Protein AF-0000000066161289 (afdb_homodimer)

Foldseek 3Di:
DDDQAPVRDDQLDWADWDWDWPPDPDALFWIFIDGHQWTKIKGKHKDQAAPPVCPPVFFAAEFEFEDEAQPQEVHGDDGDDPDDDPVRVVLRVVLRLQLVVFFQRNQVTRMYMYMYIYTNHAFDPSSQSSNLNNQLRVLSSQVSCCVVVVGVAAGGAWHKGKWKWFDAPRAIGTHHTNVRVVRGQKIKMFMAIQVRHTSDIDMDGPHDDHDPVSVVRNSVSGSSVRNVSRVNSCVSRPCNCRNHPPD/DDDQAPVRDDQLDWADWDWDWPPDPDALFWIFIDGHQWTKIKGKHKDQAAPPVCPPVFFAAEFEFEDEAQPQEVHGDDGDDPDDDPVRVVLRVVLRQQLVVFFQRNQVTRMYMYMYIYTNHAFDPSSQSSNLNNQLRVLSSQVSCCVVVVGVAAGGAWHKGKWKWFDAPRAIGTHHTNVRVVRGQKIKMFMAIQVRHTSDIDMDGPHDDHDPVSVVRNSVSGSSVRNVSRVNSCVSRPCNCRNHPPD

Sequence (494 aa):
MVWQRPDGRKPYELRPINFHTKFTRFAPGSVLTICGETKVLCTVSVAESVPKFLTGSGKGWLTAEYRMLPSATQQRHERELLKLSGRTQEIQRLIGRSLRAALDFEALGERTLTVDADVLQADAGTRTAAITGGFVALAEAISQLLQRGVLERSPLCGQIAAVSVGLLEQEAYLDLNYIEDVAATVDFNVVMNKNLGIIEVQGTAEEGSFSRTQLNQLLDCAETGIQQLLIAQQQAITDWDRLFVGKMVWQRPDGRKPYELRPINFHTKFTRFAPGSVLTICGETKVLCTVSVAESVPKFLTGSGKGWLTAEYRMLPSATQQRHERELLKLSGRTQEIQRLIGRSLRAALDFEALGERTLTVDADVLQADAGTRTAAITGGFVALAEAISQLLQRGVLERSPLCGQIAAVSVGLLEQEAYLDLNYIEDVAATVDFNVVMNKNLGIIEVQGTAEEGSFSRTQLNQLLDCAETGIQQLLIAQQQAITDWDRLFVGK

Structure (mmCIF, N/CA/C/O backbone):
data_AF-0000000066161289-model_v1
#
loop_
_entity.id
_entity.type
_entity.pdbx_description
1 polymer 'Ribonuclease PH'
#
loop_
_atom_site.group_PDB
_atom_site.id
_atom_site.type_symbol
_atom_site.label_atom_id
_atom_site.label_alt_id
_atom_site.label_comp_id
_atom_site.label_asym_id
_atom_site.label_entity_id
_atom_site.label_seq_id
_atom_site.pdbx_PDB_ins_code
_atom_site.Cartn_x
_atom_site.Cartn_y
_atom_site.Cartn_z
_atom_site.occupancy
_atom_site.B_iso_or_equiv
_atom_site.auth_seq_id
_atom_site.auth_comp_id
_atom_site.auth_asym_id
_atom_site.auth_atom_id
_atom_site.pdbx_PDB_model_num
ATOM 1 N N . MET A 1 1 ? 27.922 -9.984 9.258 1 66.75 1 MET A N 1
ATOM 2 C CA . MET A 1 1 ? 28.547 -8.664 9.367 1 66.75 1 MET A CA 1
ATOM 3 C C . MET A 1 1 ? 27.484 -7.57 9.461 1 66.75 1 MET A C 1
ATOM 5 O O . MET A 1 1 ? 26.375 -7.734 8.953 1 66.75 1 MET A O 1
ATOM 9 N N . VAL A 1 2 ? 27.641 -6.551 10.359 1 83.31 2 VAL A N 1
ATOM 10 C CA . VAL A 1 2 ? 26.703 -5.461 10.625 1 83.31 2 VAL A CA 1
ATOM 11 C C . VAL A 1 2 ? 26.797 -4.418 9.516 1 83.31 2 VAL A C 1
ATOM 13 O O . VAL A 1 2 ? 27.891 -4.121 9.023 1 83.31 2 VAL A O 1
ATOM 16 N N . TRP A 1 3 ? 25.656 -4.02 8.883 1 91.81 3 TRP A N 1
ATOM 17 C CA . TRP A 1 3 ? 25.625 -2.996 7.844 1 91.81 3 TRP A CA 1
ATOM 18 C C . TRP A 1 3 ? 26.188 -1.677 8.367 1 91.81 3 TRP A C 1
ATOM 20 O O . TRP A 1 3 ? 25.734 -1.172 9.398 1 91.81 3 TRP A O 1
ATOM 30 N N . GLN A 1 4 ? 27.203 -1.224 7.707 1 94.06 4 GLN A N 1
ATOM 31 C CA . GLN A 1 4 ? 27.719 0.097 8.031 1 94.06 4 GLN A CA 1
ATOM 32 C C . GLN A 1 4 ? 27.078 1.178 7.18 1 94.06 4 GLN A C 1
ATOM 34 O O . GLN A 1 4 ? 27.266 1.211 5.961 1 94.06 4 GLN A O 1
ATOM 39 N N . ARG A 1 5 ? 26.391 2.053 7.816 1 96.88 5 ARG A N 1
ATOM 40 C CA . ARG A 1 5 ? 25.688 3.105 7.082 1 96.88 5 ARG A CA 1
ATOM 41 C C . ARG A 1 5 ? 26.688 4.098 6.48 1 96.88 5 ARG A C 1
ATOM 43 O O . ARG A 1 5 ? 27.578 4.582 7.172 1 96.88 5 ARG A O 1
ATOM 50 N N . PRO A 1 6 ? 26.453 4.473 5.27 1 95.75 6 PRO A N 1
ATOM 51 C CA . PRO A 1 6 ? 27.391 5.367 4.602 1 95.75 6 PRO A CA 1
ATOM 52 C C . PRO A 1 6 ? 27.484 6.734 5.273 1 95.75 6 PRO A C 1
ATOM 54 O O . PRO A 1 6 ? 28.516 7.406 5.176 1 95.75 6 PRO A O 1
ATOM 57 N N . ASP A 1 7 ? 26.469 7.168 5.996 1 96.25 7 ASP A N 1
ATOM 58 C CA . ASP A 1 7 ? 26.469 8.492 6.602 1 96.25 7 ASP A CA 1
ATOM 59 C C . ASP A 1 7 ? 26.812 8.422 8.086 1 96.25 7 ASP A C 1
ATOM 61 O O . ASP A 1 7 ? 26.703 9.414 8.812 1 96.25 7 ASP A O 1
ATOM 65 N N . GLY A 1 8 ? 27.141 7.238 8.633 1 96.25 8 GLY A N 1
ATOM 66 C CA . GLY A 1 8 ? 27.672 7.074 9.977 1 96.25 8 GLY A CA 1
ATOM 67 C C . GLY A 1 8 ? 26.594 6.988 11.039 1 96.25 8 GLY A C 1
ATOM 68 O O . GLY A 1 8 ? 26.891 6.805 12.227 1 96.25 8 GLY A O 1
ATOM 69 N N . ARG A 1 9 ? 25.344 6.984 10.688 1 97.56 9 ARG A N 1
ATOM 70 C CA . ARG A 1 9 ? 24.25 6.883 11.656 1 97.56 9 ARG A CA 1
ATOM 71 C C . ARG A 1 9 ? 24.203 5.496 12.289 1 97.56 9 ARG A C 1
ATOM 73 O O . ARG A 1 9 ? 24.625 4.512 11.672 1 97.56 9 ARG A O 1
ATOM 80 N N . LYS A 1 10 ? 23.734 5.5 13.516 1 97.12 10 LYS A N 1
ATOM 81 C CA . LYS A 1 10 ? 23.344 4.223 14.117 1 97.12 10 LYS A CA 1
ATOM 82 C C . LYS A 1 10 ? 22.047 3.699 13.508 1 97.12 10 LYS A C 1
ATOM 84 O O . LYS A 1 10 ? 21.297 4.449 12.875 1 97.12 10 LYS A O 1
ATOM 89 N N . PRO A 1 11 ? 21.703 2.404 13.734 1 96.94 11 PRO A N 1
ATOM 90 C CA . PRO A 1 11 ? 20.531 1.798 13.102 1 96.94 11 PRO A CA 1
ATOM 91 C C . PRO A 1 11 ? 19.234 2.508 13.477 1 96.94 11 PRO A C 1
ATOM 93 O O . PRO A 1 11 ? 18.297 2.551 12.672 1 96.94 11 PRO A O 1
ATOM 96 N N . TYR A 1 12 ? 19.172 3.201 14.633 1 96.75 12 TYR A N 1
ATOM 97 C CA . TYR A 1 12 ? 17.922 3.729 15.141 1 96.75 12 TYR A CA 1
ATOM 98 C C . TYR A 1 12 ? 17.875 5.246 15.008 1 96.75 12 TYR A C 1
ATOM 100 O O . TYR A 1 12 ? 16.969 5.895 15.555 1 96.75 12 TYR A O 1
ATOM 108 N N . GLU A 1 13 ? 18.812 5.793 14.227 1 97.94 13 GLU A N 1
ATOM 109 C CA . GLU A 1 13 ? 18.906 7.246 14.133 1 97.94 13 GLU A CA 1
ATOM 110 C C . GLU A 1 13 ? 18.266 7.758 12.852 1 97.94 13 GLU A C 1
ATOM 112 O O . GLU A 1 13 ? 18.438 7.164 11.781 1 97.94 13 GLU A O 1
ATOM 117 N N . LEU A 1 14 ? 17.484 8.805 13.008 1 98.62 14 LEU A N 1
ATOM 118 C CA . LEU A 1 14 ? 16.938 9.531 11.867 1 98.62 14 LEU A CA 1
ATOM 119 C C . LEU A 1 14 ? 18.031 10.312 11.148 1 98.62 14 LEU A C 1
ATOM 121 O O . LEU A 1 14 ? 19.016 10.727 11.766 1 98.62 14 LEU A O 1
ATOM 125 N N . ARG A 1 15 ? 17.906 10.5 9.859 1 98.62 15 ARG A N 1
ATOM 126 C CA . ARG A 1 15 ? 18.641 11.57 9.203 1 98.62 15 ARG A CA 1
ATOM 127 C C . ARG A 1 15 ? 18.219 12.938 9.742 1 98.62 15 ARG A C 1
ATOM 129 O O . ARG A 1 15 ? 17.125 13.078 10.289 1 98.62 15 ARG A O 1
ATOM 136 N N . PRO A 1 16 ? 19.062 13.906 9.625 1 98.12 16 PRO A N 1
ATOM 137 C CA . PRO A 1 16 ? 18.641 15.234 10.07 1 98.12 16 PRO A CA 1
ATOM 138 C C . PRO A 1 16 ? 17.359 15.711 9.375 1 98.12 16 PRO A C 1
ATOM 140 O O . PRO A 1 16 ? 17.219 15.562 8.164 1 98.12 16 PRO A O 1
ATOM 143 N N . ILE A 1 17 ? 16.469 16.266 10.156 1 98.38 17 ILE A N 1
ATOM 144 C CA . ILE A 1 17 ? 15.195 16.734 9.625 1 98.38 17 ILE A CA 1
ATOM 145 C C . ILE A 1 17 ? 15.062 18.234 9.836 1 98.38 17 ILE A C 1
ATOM 147 O O . ILE A 1 17 ? 15.445 18.766 10.891 1 98.38 17 ILE A O 1
ATOM 151 N N . ASN A 1 18 ? 14.633 18.906 8.828 1 98.25 18 ASN A N 1
ATOM 152 C CA . ASN A 1 18 ? 14.375 20.344 8.883 1 98.25 18 ASN A CA 1
ATOM 153 C C . ASN A 1 18 ? 13.133 20.719 8.086 1 98.25 18 ASN A C 1
ATOM 155 O O . ASN A 1 18 ? 12.906 20.188 6.992 1 98.25 18 ASN A O 1
ATOM 159 N N . PHE A 1 19 ? 12.344 21.594 8.625 1 98.75 19 PHE A N 1
ATOM 160 C CA . PHE A 1 19 ? 11.188 22.156 7.945 1 98.75 19 PHE A CA 1
ATOM 161 C C . PHE A 1 19 ? 11.375 23.656 7.711 1 98.75 19 PHE A C 1
ATOM 163 O O . PHE A 1 19 ? 11.398 24.438 8.656 1 98.75 19 PHE A O 1
ATOM 170 N N . HIS A 1 20 ? 11.516 24.062 6.465 1 98.44 20 HIS A N 1
ATOM 171 C CA . HIS A 1 20 ? 11.523 25.484 6.125 1 98.44 20 HIS A CA 1
ATOM 172 C C . HIS A 1 20 ? 10.125 25.969 5.785 1 98.44 20 HIS A C 1
ATOM 174 O O . HIS A 1 20 ? 9.656 25.812 4.656 1 98.44 20 HIS A O 1
ATOM 180 N N . THR A 1 21 ? 9.555 26.625 6.734 1 97.56 21 THR A N 1
ATOM 181 C CA . THR A 1 21 ? 8.172 27.078 6.578 1 97.56 21 THR A CA 1
ATOM 182 C C . THR A 1 21 ? 8.109 28.359 5.75 1 97.56 21 THR A C 1
ATOM 184 O O . THR A 1 21 ? 9.133 29.016 5.551 1 97.56 21 THR A O 1
ATOM 187 N N . LYS A 1 22 ? 6.98 28.641 5.285 1 97.12 22 LYS A N 1
ATOM 188 C CA . LYS A 1 22 ? 6.773 29.812 4.441 1 97.12 22 LYS A CA 1
ATOM 189 C C . LYS A 1 22 ? 7.805 29.875 3.318 1 97.12 22 LYS A C 1
ATOM 191 O O . LYS A 1 22 ? 8.414 30.922 3.086 1 97.12 22 LYS A O 1
ATOM 196 N N . PHE A 1 23 ? 8.008 28.75 2.74 1 97.56 23 PHE A N 1
ATOM 197 C CA . PHE A 1 23 ? 9.062 28.641 1.74 1 97.56 23 PHE A CA 1
ATOM 198 C C . PHE A 1 23 ? 8.695 29.406 0.478 1 97.56 23 PHE A C 1
ATOM 200 O O . PHE A 1 23 ? 9.547 30.078 -0.112 1 97.56 23 PHE A O 1
ATOM 207 N N . THR A 1 24 ? 7.492 29.25 -0.047 1 95.62 24 THR A N 1
ATOM 208 C CA . THR A 1 24 ? 6.957 30.078 -1.123 1 95.62 24 THR A CA 1
ATOM 209 C C . THR A 1 24 ? 5.785 30.922 -0.628 1 95.62 24 THR A C 1
ATOM 211 O O . THR A 1 24 ? 5.293 30.719 0.482 1 95.62 24 THR A O 1
ATOM 214 N N . ARG A 1 25 ? 5.207 31.828 -1.454 1 93.56 25 ARG A N 1
ATOM 215 C CA . ARG A 1 25 ? 4.41 32.906 -0.857 1 93.56 25 ARG A CA 1
ATOM 216 C C . ARG A 1 25 ? 2.936 32.75 -1.216 1 93.56 25 ARG A C 1
ATOM 218 O O . ARG A 1 25 ? 2.074 33.375 -0.617 1 93.56 25 ARG A O 1
ATOM 225 N N . PHE A 1 26 ? 2.65 31.891 -2.23 1 92.5 26 PHE A N 1
ATOM 226 C CA . PHE A 1 26 ? 1.3 32.031 -2.766 1 92.5 26 PHE A CA 1
ATOM 227 C C . PHE A 1 26 ? 0.357 31.031 -2.086 1 92.5 26 PHE A C 1
ATOM 229 O O . PHE A 1 26 ? -0.817 31.344 -1.868 1 92.5 26 PHE A O 1
ATOM 236 N N . ALA A 1 27 ? 0.808 29.891 -1.741 1 94.62 27 ALA A N 1
ATOM 237 C CA . ALA A 1 27 ? -0.043 28.906 -1.073 1 94.62 27 ALA A CA 1
ATOM 238 C C . ALA A 1 27 ? -0.155 29.203 0.42 1 94.62 27 ALA A C 1
ATOM 240 O O . ALA A 1 27 ? 0.828 29.594 1.057 1 94.62 27 ALA A O 1
ATOM 241 N N . PRO A 1 28 ? -1.335 28.984 0.976 1 96.12 28 PRO A N 1
ATOM 242 C CA . PRO A 1 28 ? -1.466 29.203 2.42 1 96.12 28 PRO A CA 1
ATOM 243 C C . PRO A 1 28 ? -0.511 28.328 3.232 1 96.12 28 PRO A C 1
ATOM 245 O O . PRO A 1 28 ? -0.137 28.688 4.352 1 96.12 28 PRO A O 1
ATOM 248 N N . GLY A 1 29 ? -0.144 27.188 2.795 1 97.69 29 GLY A N 1
ATOM 249 C CA . GLY A 1 29 ? 0.906 26.359 3.367 1 97.69 29 GLY A CA 1
ATOM 250 C C . GLY A 1 29 ? 2.02 26.047 2.387 1 97.69 29 GLY A C 1
ATOM 251 O O . GLY A 1 29 ? 1.76 25.688 1.237 1 97.69 29 GLY A O 1
ATOM 252 N N . SER A 1 30 ? 3.188 26.266 2.789 1 98.31 30 SER A N 1
ATOM 253 C CA . SER A 1 30 ? 4.359 26.016 1.96 1 98.31 30 SER A CA 1
ATOM 254 C C . SER A 1 30 ? 5.578 25.688 2.814 1 98.31 30 SER A C 1
ATOM 256 O O . SER A 1 30 ? 6.109 26.547 3.508 1 98.31 30 SER A O 1
ATOM 258 N N . VAL A 1 31 ? 5.992 24.453 2.711 1 98.75 31 VAL A N 1
ATOM 259 C CA . VAL A 1 31 ? 7.07 23.969 3.568 1 98.75 31 VAL A CA 1
ATOM 260 C C . VAL A 1 31 ? 8.07 23.156 2.744 1 98.75 31 VAL A C 1
ATOM 262 O O . VAL A 1 31 ? 7.695 22.172 2.098 1 98.75 31 VAL A O 1
ATOM 265 N N . LEU A 1 32 ? 9.297 23.578 2.75 1 98.88 32 LEU A N 1
ATOM 266 C CA . LEU A 1 32 ? 10.359 22.703 2.25 1 98.88 32 LEU A CA 1
ATOM 267 C C . LEU A 1 32 ? 10.805 21.719 3.324 1 98.88 32 LEU A C 1
ATOM 269 O O . LEU A 1 32 ? 11.367 22.125 4.344 1 98.88 32 LEU A O 1
ATOM 273 N N . THR A 1 33 ? 10.5 20.484 3.123 1 98.81 33 THR A N 1
ATOM 274 C CA . THR A 1 33 ? 10.844 19.406 4.043 1 98.81 33 THR A CA 1
ATOM 275 C C . THR A 1 33 ? 12.164 18.766 3.652 1 98.81 33 THR A C 1
ATOM 277 O O . THR A 1 33 ? 12.328 18.297 2.523 1 98.81 33 THR A O 1
ATOM 280 N N . ILE A 1 34 ? 13.055 18.734 4.633 1 98.75 34 ILE A N 1
ATOM 281 C CA . ILE A 1 34 ? 14.367 18.156 4.379 1 98.75 34 ILE A CA 1
ATOM 282 C C . ILE A 1 34 ? 14.617 17 5.352 1 98.75 34 ILE A C 1
ATOM 284 O O . ILE A 1 34 ? 14.508 17.172 6.566 1 98.75 34 ILE A O 1
ATOM 288 N N . CYS A 1 35 ? 14.867 15.836 4.887 1 98.44 35 CYS A N 1
ATOM 289 C CA . CYS A 1 35 ? 15.32 14.648 5.609 1 98.44 35 CYS A CA 1
ATOM 290 C C . CYS A 1 35 ? 16.609 14.109 5.012 1 98.44 35 CYS A C 1
ATOM 292 O O . CYS A 1 35 ? 16.594 13.328 4.062 1 98.44 35 CYS A O 1
ATOM 294 N N . GLY A 1 36 ? 17.766 14.414 5.703 1 98.06 36 GLY A N 1
ATOM 295 C CA . GLY A 1 36 ? 19.031 14.133 5.047 1 98.06 36 GLY A CA 1
ATOM 296 C C . GLY A 1 36 ? 19.172 14.812 3.697 1 98.06 36 GLY A C 1
ATOM 297 O O . GLY A 1 36 ? 19.062 16.031 3.596 1 98.06 36 GLY A O 1
ATOM 298 N N . GLU A 1 37 ? 19.281 14.023 2.623 1 98 37 GLU A N 1
ATOM 299 C CA . GLU A 1 37 ? 19.438 14.562 1.278 1 98 37 GLU A CA 1
ATOM 300 C C . GLU A 1 37 ? 18.125 14.492 0.498 1 98 37 GLU A C 1
ATOM 302 O O . GLU A 1 37 ? 18.094 14.789 -0.697 1 98 37 GLU A O 1
ATOM 307 N N . THR A 1 38 ? 17.109 14.102 1.2 1 98.69 38 THR A N 1
ATOM 308 C CA . THR A 1 38 ? 15.781 14.148 0.597 1 98.69 38 THR A CA 1
ATOM 309 C C . THR A 1 38 ? 15.133 15.508 0.821 1 98.69 38 THR A C 1
ATOM 311 O O . THR A 1 38 ? 15.078 16 1.951 1 98.69 38 THR A O 1
ATOM 314 N N . LYS A 1 39 ? 14.695 16.141 -0.282 1 98.81 39 LYS A N 1
ATOM 315 C CA . LYS A 1 39 ? 14.039 17.438 -0.223 1 98.81 39 LYS A CA 1
ATOM 316 C C . LYS A 1 39 ? 12.695 17.406 -0.942 1 98.81 39 LYS A C 1
ATOM 318 O O . LYS A 1 39 ? 12.633 17.141 -2.143 1 98.81 39 LYS A O 1
ATOM 323 N N . VAL A 1 40 ? 11.648 17.656 -0.194 1 98.88 40 VAL A N 1
ATOM 324 C CA . VAL A 1 40 ? 10.297 17.672 -0.746 1 98.88 40 VAL A CA 1
ATOM 325 C C . VAL A 1 40 ? 9.625 19 -0.435 1 98.88 40 VAL A C 1
ATOM 327 O O . VAL A 1 40 ? 9.539 19.406 0.727 1 98.88 40 VAL A O 1
ATOM 330 N N . LEU A 1 41 ? 9.156 19.719 -1.495 1 98.88 41 LEU A N 1
ATOM 331 C CA . LEU A 1 41 ? 8.328 20.891 -1.282 1 98.88 41 LEU A CA 1
ATOM 332 C C . LEU A 1 41 ? 6.859 20.5 -1.104 1 98.88 41 LEU A C 1
ATOM 334 O O . LEU A 1 41 ? 6.25 19.938 -2.01 1 98.88 41 LEU A O 1
ATOM 338 N N . CYS A 1 42 ? 6.34 20.734 0.038 1 98.88 42 CYS A N 1
ATOM 339 C CA . CYS A 1 42 ? 4.941 20.469 0.362 1 98.88 42 CYS A CA 1
ATOM 340 C C . CYS A 1 42 ? 4.141 21.766 0.403 1 98.88 42 CYS A C 1
ATOM 342 O O . CYS A 1 42 ? 4.414 22.656 1.224 1 98.88 42 CYS A O 1
ATOM 344 N N . THR A 1 43 ? 3.195 21.891 -0.471 1 98.75 43 THR A N 1
ATOM 345 C CA . THR A 1 43 ? 2.316 23.062 -0.444 1 98.75 43 THR A CA 1
ATOM 346 C C . THR A 1 43 ? 0.863 22.625 -0.26 1 98.75 43 THR A C 1
ATOM 348 O O . THR A 1 43 ? 0.483 21.516 -0.634 1 98.75 43 THR A O 1
ATOM 351 N N . VAL A 1 44 ? 0.108 23.422 0.381 1 98.75 44 VAL A N 1
ATOM 352 C CA . VAL A 1 44 ? -1.314 23.172 0.591 1 98.75 44 VAL A CA 1
ATOM 353 C C . VAL A 1 44 ? -2.129 24.344 0.049 1 98.75 44 VAL A C 1
ATOM 355 O O . VAL A 1 44 ? -1.915 25.484 0.442 1 98.75 44 VAL A O 1
ATOM 358 N N . SER A 1 45 ? -2.988 24.094 -0.865 1 98.38 45 SER A N 1
ATOM 359 C CA . SER A 1 45 ? -3.932 25.062 -1.396 1 98.38 45 SER A CA 1
ATOM 360 C C . SER A 1 45 ? -5.355 24.766 -0.947 1 98.38 45 SER A C 1
ATOM 362 O O . SER A 1 45 ? -5.641 23.656 -0.477 1 98.38 45 SER A O 1
ATOM 364 N N . VAL A 1 46 ? -6.219 25.75 -1.036 1 97.81 46 VAL A N 1
ATOM 365 C CA . VAL A 1 46 ? -7.598 25.594 -0.597 1 97.81 46 VAL A CA 1
ATOM 366 C C . VAL A 1 46 ? -8.547 26.031 -1.708 1 97.81 46 VAL A C 1
ATOM 368 O O . VAL A 1 46 ? -8.297 27.016 -2.4 1 97.81 46 VAL A O 1
ATOM 371 N N . ALA A 1 47 ? -9.531 25.203 -1.969 1 97.31 47 ALA A N 1
ATOM 372 C CA . ALA A 1 47 ? -10.625 25.531 -2.879 1 97.31 47 ALA A CA 1
ATOM 373 C C . ALA A 1 47 ? -11.961 25.516 -2.15 1 97.31 47 ALA A C 1
ATOM 375 O O . ALA A 1 47 ? -12.203 24.672 -1.29 1 97.31 47 ALA A O 1
ATOM 376 N N . GLU A 1 48 ? -12.828 26.453 -2.539 1 94.81 48 GLU A N 1
ATOM 377 C CA . GLU A 1 48 ? -14.164 26.484 -1.966 1 94.81 48 GLU A CA 1
ATOM 378 C C . GLU A 1 48 ? -15.125 25.594 -2.74 1 94.81 48 GLU A C 1
ATOM 380 O O . GLU A 1 48 ? -16.172 26.047 -3.207 1 94.81 48 GLU A O 1
ATOM 385 N N . SER A 1 49 ? -14.812 24.438 -2.893 1 96.75 49 SER A N 1
ATOM 386 C CA . SER A 1 49 ? -15.594 23.391 -3.539 1 96.75 49 SER A CA 1
ATOM 387 C C . SER A 1 49 ? -15.195 22.016 -3.031 1 96.75 49 SER A C 1
ATOM 389 O O . SER A 1 49 ? -14.109 21.844 -2.461 1 96.75 49 SER A O 1
ATOM 391 N N . VAL A 1 50 ? -16.125 21.109 -3.148 1 97.06 50 VAL A N 1
ATOM 392 C CA . VAL A 1 50 ? -15.867 19.734 -2.744 1 97.06 50 VAL A CA 1
ATOM 393 C C . VAL A 1 50 ? -16.234 18.781 -3.885 1 97.06 50 VAL A C 1
ATOM 395 O O . VAL A 1 50 ? -16.938 19.172 -4.82 1 97.06 50 VAL A O 1
ATOM 398 N N . PRO A 1 51 ? -15.68 17.609 -3.852 1 94.25 51 PRO A N 1
ATOM 399 C CA . PRO A 1 51 ? -16.141 16.625 -4.832 1 94.25 51 PRO A CA 1
ATOM 400 C C . PRO A 1 51 ? -17.656 16.469 -4.848 1 94.25 51 PRO A C 1
ATOM 402 O O . PRO A 1 51 ? -18.312 16.688 -3.826 1 94.25 51 PRO A O 1
ATOM 405 N N . LYS A 1 52 ? -18.219 16.078 -5.957 1 93.94 52 LYS A N 1
ATOM 406 C CA . LYS A 1 52 ? -19.656 16.016 -6.191 1 93.94 52 LYS A CA 1
ATOM 407 C C . LYS A 1 52 ? -20.344 15.188 -5.105 1 93.94 52 LYS A C 1
ATOM 409 O O . LYS A 1 52 ? -21.422 15.562 -4.633 1 93.94 52 LYS A O 1
ATOM 414 N N . PHE A 1 53 ? -19.719 14.148 -4.656 1 91.44 53 PHE A N 1
ATOM 415 C CA . PHE A 1 53 ? -20.344 13.227 -3.715 1 91.44 53 PHE A CA 1
ATOM 416 C C . PHE A 1 53 ? -20.453 13.867 -2.334 1 91.44 53 PHE A C 1
ATOM 418 O O . PHE A 1 53 ? -21.188 13.367 -1.474 1 91.44 53 PHE A O 1
ATOM 425 N N . LEU A 1 54 ? -19.828 15.031 -2.076 1 96 54 LEU A N 1
ATOM 426 C CA . LEU A 1 54 ? -19.828 15.688 -0.773 1 96 54 LEU A CA 1
ATOM 427 C C . LEU A 1 54 ? -20.625 16.984 -0.824 1 96 54 LEU A C 1
ATOM 429 O O . LEU A 1 54 ? -20.828 17.641 0.205 1 96 54 LEU A O 1
ATOM 433 N N . THR A 1 55 ? -21.047 17.344 -2.043 1 96.31 55 THR A N 1
ATOM 434 C CA . THR A 1 55 ? -21.766 18.609 -2.188 1 96.31 55 THR A CA 1
ATOM 435 C C . THR A 1 55 ? -23.031 18.609 -1.321 1 96.31 55 THR A C 1
ATOM 437 O O . THR A 1 55 ? -23.828 17.688 -1.373 1 96.31 55 THR A O 1
ATOM 440 N N . GLY A 1 56 ? -23.156 19.609 -0.452 1 96.81 56 GLY A N 1
ATOM 441 C CA . GLY A 1 56 ? -24.344 19.75 0.389 1 96.81 56 GLY A CA 1
ATOM 442 C C . GLY A 1 56 ? -24.219 19.031 1.713 1 96.81 56 GLY A C 1
ATOM 443 O O . GLY A 1 56 ? -25.094 19.141 2.578 1 96.81 56 GLY A O 1
ATOM 444 N N . SER A 1 57 ? -23.156 18.328 1.954 1 96.75 57 SER A N 1
ATOM 445 C CA . SER A 1 57 ? -23 17.516 3.162 1 96.75 57 SER A CA 1
ATOM 446 C C . SER A 1 57 ? -22.5 18.359 4.328 1 96.75 57 SER A C 1
ATOM 448 O O . SER A 1 57 ? -22.594 17.953 5.484 1 96.75 57 SER A O 1
ATOM 450 N N . GLY A 1 58 ? -21.859 19.5 3.996 1 97.31 58 GLY A N 1
ATOM 451 C CA . GLY A 1 58 ? -21.234 20.328 5.016 1 97.31 58 GLY A CA 1
ATOM 452 C C . GLY A 1 58 ? -19.844 19.859 5.402 1 97.31 58 GLY A C 1
ATOM 453 O O . GLY A 1 58 ? -19.203 20.453 6.27 1 97.31 58 GLY A O 1
ATOM 454 N N . LYS A 1 59 ? -19.344 18.875 4.73 1 97.81 59 LYS A N 1
ATOM 455 C CA . LYS A 1 59 ? -18.031 18.297 5.047 1 97.81 59 LYS A CA 1
ATOM 456 C C . LYS A 1 59 ? -17 18.641 3.979 1 97.81 59 LYS A C 1
ATOM 458 O O . LYS A 1 59 ? -17.328 18.719 2.793 1 97.81 59 LYS A O 1
ATOM 463 N N . GLY A 1 60 ? -15.781 18.781 4.371 1 98.19 60 GLY A N 1
ATOM 464 C CA . GLY A 1 60 ? -14.688 19.078 3.459 1 98.19 60 GLY A CA 1
ATOM 465 C C . GLY A 1 60 ? -13.984 17.828 2.951 1 98.19 60 GLY A C 1
ATOM 466 O O . GLY A 1 60 ? -14.5 16.719 3.098 1 98.19 60 GLY A O 1
ATOM 467 N N . TRP A 1 61 ? -12.82 18.125 2.312 1 98.31 61 TRP A N 1
ATOM 468 C CA . TRP A 1 61 ? -12.047 17.047 1.725 1 98.31 61 TRP A CA 1
ATOM 469 C C . TRP A 1 61 ? -10.562 17.406 1.658 1 98.31 61 TRP A C 1
ATOM 471 O O . TRP A 1 61 ? -10.203 18.594 1.73 1 98.31 61 TRP A O 1
ATOM 481 N N . LEU A 1 62 ? -9.742 16.406 1.618 1 98.69 62 LEU A N 1
ATOM 482 C CA . LEU A 1 62 ? -8.32 16.594 1.352 1 98.69 62 LEU A CA 1
ATOM 483 C C . LEU A 1 62 ? -7.836 15.609 0.296 1 98.69 62 LEU A C 1
ATOM 485 O O . LEU A 1 62 ? -8.148 14.414 0.358 1 98.69 62 LEU A O 1
ATOM 489 N N . THR A 1 63 ? -7.172 16.062 -0.69 1 98.06 63 THR A N 1
ATOM 490 C CA . THR A 1 63 ? -6.508 15.242 -1.693 1 98.06 63 THR A CA 1
ATOM 491 C C . THR A 1 63 ? -5.035 15.617 -1.81 1 98.06 63 THR A C 1
ATOM 493 O O . THR A 1 63 ? -4.586 16.594 -1.21 1 98.06 63 THR A O 1
ATOM 496 N N . ALA A 1 64 ? -4.266 14.781 -2.465 1 98.38 64 ALA A N 1
ATOM 497 C CA . ALA A 1 64 ? -2.834 15.031 -2.59 1 98.38 64 ALA A CA 1
ATOM 498 C C . ALA A 1 64 ? -2.342 14.711 -3.998 1 98.38 64 ALA A C 1
ATOM 500 O O . ALA A 1 64 ? -2.91 13.859 -4.68 1 98.38 64 ALA A O 1
ATOM 501 N N . GLU A 1 65 ? -1.365 15.43 -4.406 1 97.12 65 GLU A N 1
ATOM 502 C CA . GLU A 1 65 ? -0.588 15.164 -5.617 1 97.12 65 GLU A CA 1
ATOM 503 C C . GLU A 1 65 ? 0.892 14.984 -5.289 1 97.12 65 GLU A C 1
ATOM 505 O O . GLU A 1 65 ? 1.411 15.609 -4.367 1 97.12 65 GLU A O 1
ATOM 510 N N . TYR A 1 66 ? 1.476 14.125 -6.039 1 97.75 66 TYR A N 1
ATOM 511 C CA . TYR A 1 66 ? 2.889 13.805 -5.879 1 97.75 66 TYR A CA 1
ATOM 512 C C . TYR A 1 66 ? 3.602 13.797 -7.227 1 97.75 66 TYR A C 1
ATOM 514 O O . TYR A 1 66 ? 3.131 13.172 -8.18 1 97.75 66 TYR A O 1
ATOM 522 N N . ARG A 1 67 ? 4.727 14.531 -7.184 1 95.5 67 ARG A N 1
ATOM 523 C CA . ARG A 1 67 ? 5.562 14.523 -8.383 1 95.5 67 ARG A CA 1
ATOM 524 C C . ARG A 1 67 ? 7.043 14.5 -8.008 1 95.5 67 ARG A C 1
ATOM 526 O O . ARG A 1 67 ? 7.445 15.094 -7.004 1 95.5 67 ARG A O 1
ATOM 533 N N . MET A 1 68 ? 7.738 13.797 -8.836 1 94.88 68 MET A N 1
ATOM 534 C CA . MET A 1 68 ? 9.195 13.914 -8.789 1 94.88 68 MET A CA 1
ATOM 535 C C . MET A 1 68 ? 9.711 14.781 -9.93 1 94.88 68 MET A C 1
ATOM 537 O O . MET A 1 68 ? 9.398 14.539 -11.094 1 94.88 68 MET A O 1
ATOM 541 N N . LEU A 1 69 ? 10.461 15.859 -9.586 1 94.19 69 LEU A N 1
ATOM 542 C CA . LEU A 1 69 ? 11.023 16.703 -10.633 1 94.19 69 LEU A CA 1
ATOM 543 C C . LEU A 1 69 ? 12 15.922 -11.5 1 94.19 69 LEU A C 1
ATOM 545 O O . LEU A 1 69 ? 12.648 14.992 -11.023 1 94.19 69 LEU A O 1
ATOM 549 N N . PRO A 1 70 ? 12.172 16.25 -12.75 1 91.25 70 PRO A N 1
ATOM 550 C CA . PRO A 1 70 ? 13 15.484 -13.688 1 91.25 70 PRO A CA 1
ATOM 551 C C . PRO A 1 70 ? 14.43 15.281 -13.18 1 91.25 70 PRO A C 1
ATOM 553 O O . PRO A 1 70 ? 15.023 14.227 -13.406 1 91.25 70 PRO A O 1
ATOM 556 N N . SER A 1 71 ? 14.969 16.188 -12.391 1 93.81 71 SER A N 1
ATOM 557 C CA . SER A 1 71 ? 16.359 16.109 -11.961 1 93.81 71 SER A CA 1
ATOM 558 C C . SER A 1 71 ? 16.453 15.766 -10.477 1 93.81 71 SER A C 1
ATOM 560 O O . SER A 1 71 ? 17.484 16.031 -9.836 1 93.81 71 SER A O 1
ATOM 562 N N . ALA A 1 72 ? 15.375 15.227 -9.953 1 94.38 72 ALA A N 1
ATOM 563 C CA . ALA A 1 72 ? 15.328 14.945 -8.523 1 94.38 72 ALA A CA 1
ATOM 564 C C . ALA A 1 72 ? 16.25 13.781 -8.164 1 94.38 72 ALA A C 1
ATOM 566 O O . ALA A 1 72 ? 16.594 13.594 -6.992 1 94.38 72 ALA A O 1
ATOM 567 N N . THR A 1 73 ? 16.609 12.992 -9.156 1 92.25 73 THR A N 1
ATOM 568 C CA . THR A 1 73 ? 17.5 11.852 -8.938 1 92.25 73 THR A CA 1
ATOM 569 C C . THR A 1 73 ? 18.797 12.016 -9.742 1 92.25 73 THR A C 1
ATOM 571 O O . THR A 1 73 ? 18.953 12.984 -10.492 1 92.25 73 THR A O 1
ATOM 574 N N . GLN A 1 74 ? 19.688 11.078 -9.516 1 87.31 74 GLN A N 1
ATOM 575 C CA . GLN A 1 74 ? 20.969 11.141 -10.219 1 87.31 74 GLN A CA 1
ATOM 576 C C . GLN A 1 74 ? 20.766 11.102 -11.727 1 87.31 74 GLN A C 1
ATOM 578 O O . GLN A 1 74 ? 21.391 11.867 -12.461 1 87.31 74 GLN A O 1
ATOM 583 N N . GLN A 1 75 ? 19.859 10.234 -12.141 1 87.44 75 GLN A N 1
ATOM 584 C CA . GLN A 1 75 ? 19.469 10.18 -13.547 1 87.44 75 GLN A CA 1
ATOM 585 C C . GLN A 1 75 ? 18.172 10.922 -13.797 1 87.44 75 GLN A C 1
ATOM 587 O O . GLN A 1 75 ? 17.188 10.727 -13.078 1 87.44 75 GLN A O 1
ATOM 592 N N . ARG A 1 76 ? 18.25 11.805 -14.766 1 90.06 76 ARG A N 1
ATOM 593 C CA . ARG A 1 76 ? 17.078 12.586 -15.109 1 90.06 76 ARG A CA 1
ATOM 594 C C . ARG A 1 76 ? 15.922 11.68 -15.539 1 90.06 76 ARG A C 1
ATOM 596 O O . ARG A 1 76 ? 16.125 10.719 -16.281 1 90.06 76 ARG A O 1
ATOM 603 N N . HIS A 1 77 ? 14.758 11.984 -15.047 1 87.31 77 HIS A N 1
ATOM 604 C CA . HIS A 1 77 ? 13.562 11.266 -15.484 1 87.31 77 HIS A CA 1
ATOM 605 C C . HIS A 1 77 ? 12.664 12.164 -16.328 1 87.31 77 HIS A C 1
ATOM 607 O O . HIS A 1 77 ? 12.625 13.383 -16.125 1 87.31 77 HIS A O 1
ATOM 613 N N . GLU A 1 78 ? 12.016 11.594 -17.234 1 85.75 78 GLU A N 1
ATOM 614 C CA . GLU A 1 78 ? 11.062 12.359 -18.031 1 85.75 78 GLU A CA 1
ATOM 615 C C . GLU A 1 78 ? 9.867 12.805 -17.188 1 85.75 78 GLU A C 1
ATOM 617 O O . GLU A 1 78 ? 9.406 12.07 -16.312 1 85.75 78 GLU A O 1
ATOM 622 N N . ARG A 1 79 ? 9.469 13.953 -17.5 1 84.5 79 ARG A N 1
ATOM 623 C CA . ARG A 1 79 ? 8.266 14.438 -16.844 1 84.5 79 ARG A CA 1
ATOM 624 C C . ARG A 1 79 ? 7.062 13.57 -17.188 1 84.5 79 ARG A C 1
ATOM 626 O O . ARG A 1 79 ? 6.891 13.18 -18.344 1 84.5 79 ARG A O 1
ATOM 633 N N . GLU A 1 80 ? 6.297 13.289 -16.109 1 82.69 80 GLU A N 1
ATOM 634 C CA . GLU A 1 80 ? 5.062 12.562 -16.391 1 82.69 80 GLU A CA 1
ATOM 635 C C . GLU A 1 80 ? 4.008 13.477 -17 1 82.69 80 GLU A C 1
ATOM 637 O O . GLU A 1 80 ? 3.584 14.445 -16.375 1 82.69 80 GLU A O 1
ATOM 642 N N . LEU A 1 81 ? 3.623 13.273 -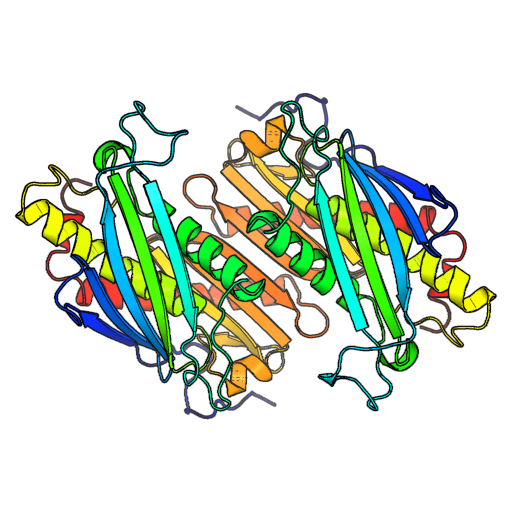18.156 1 76.69 81 LEU A N 1
ATOM 643 C CA . LEU A 1 81 ? 2.734 14.188 -18.859 1 76.69 81 LEU A CA 1
ATOM 644 C C . LEU A 1 81 ? 1.293 13.695 -18.812 1 76.69 81 LEU A C 1
ATOM 646 O O . LEU A 1 81 ? 0.533 14.078 -17.922 1 76.69 81 LEU A O 1
ATOM 650 N N . LEU A 1 82 ? 0.951 12.836 -19.688 1 70 82 LEU A N 1
ATOM 651 C CA . LEU A 1 82 ? -0.43 12.406 -19.875 1 70 82 LEU A CA 1
ATOM 652 C C . LEU A 1 82 ? -0.803 11.336 -18.844 1 70 82 LEU A C 1
ATOM 654 O O . LEU A 1 82 ? -1.91 11.352 -18.312 1 70 82 LEU A O 1
ATOM 658 N N . LYS A 1 83 ? 0.167 10.508 -18.609 1 81.06 83 LYS A N 1
ATOM 659 C CA . LYS A 1 83 ? -0.132 9.406 -17.703 1 81.06 83 LYS A CA 1
ATOM 660 C C . LYS A 1 83 ? 0.851 9.367 -16.531 1 81.06 83 LYS A C 1
ATOM 662 O O . LYS A 1 83 ? 2.064 9.453 -16.734 1 81.06 83 LYS A O 1
ATOM 667 N N . LEU A 1 84 ? 0.219 9.383 -15.359 1 86.88 84 LEU A N 1
ATOM 668 C CA . LEU A 1 84 ? 1.049 9.188 -14.18 1 86.88 84 LEU A CA 1
ATOM 669 C C . LEU A 1 84 ? 1.47 7.727 -14.039 1 86.88 84 LEU A C 1
ATOM 671 O O . LEU A 1 84 ? 0.696 6.82 -14.359 1 86.88 84 LEU A O 1
ATOM 675 N N . SER A 1 85 ? 2.666 7.602 -13.547 1 88.25 85 SER A N 1
ATOM 676 C CA . SER A 1 85 ? 3.109 6.234 -13.281 1 88.25 85 SER A CA 1
ATOM 677 C C . SER A 1 85 ? 2.312 5.605 -12.148 1 88.25 85 SER A C 1
ATOM 679 O O . SER A 1 85 ? 1.727 6.312 -11.328 1 88.25 85 SER A O 1
ATOM 681 N N . GLY A 1 86 ? 2.301 4.309 -12.148 1 90.12 86 GLY A N 1
ATOM 682 C CA . GLY A 1 86 ? 1.668 3.584 -11.062 1 90.12 86 GLY A CA 1
ATOM 683 C C . GLY A 1 86 ? 2.229 3.945 -9.695 1 90.12 86 GLY A C 1
ATOM 684 O O . GLY A 1 86 ? 1.479 4.094 -8.727 1 90.12 86 GLY A O 1
ATOM 685 N N . ARG A 1 87 ? 3.486 4.125 -9.641 1 92.56 87 ARG A N 1
ATOM 686 C CA . ARG A 1 87 ? 4.121 4.469 -8.367 1 92.56 87 ARG A CA 1
ATOM 687 C C . ARG A 1 87 ? 3.693 5.852 -7.898 1 92.56 87 ARG A C 1
ATOM 689 O O . ARG A 1 87 ? 3.391 6.047 -6.719 1 92.56 87 ARG A O 1
ATOM 696 N N . THR A 1 88 ? 3.668 6.793 -8.781 1 94.5 88 THR A N 1
ATOM 697 C CA . THR A 1 88 ? 3.244 8.148 -8.461 1 94.5 88 THR A CA 1
ATOM 698 C C . THR A 1 88 ? 1.814 8.156 -7.926 1 94.5 88 THR A C 1
ATOM 700 O O . THR A 1 88 ? 1.526 8.805 -6.914 1 94.5 88 THR A O 1
ATOM 703 N N . GLN A 1 89 ? 1 7.414 -8.508 1 94.19 89 GLN A N 1
ATOM 704 C CA . GLN A 1 89 ? -0.399 7.348 -8.102 1 94.19 89 GLN A CA 1
ATOM 705 C C . GLN A 1 89 ? -0.541 6.688 -6.73 1 94.19 89 GLN A C 1
ATOM 707 O O . GLN A 1 89 ? -1.321 7.148 -5.895 1 94.19 89 GLN A O 1
ATOM 712 N N . GLU A 1 90 ? 0.173 5.691 -6.57 1 95.56 90 GLU A N 1
ATOM 713 C CA . GLU A 1 90 ? 0.166 5.004 -5.281 1 95.56 90 GLU A CA 1
ATOM 714 C C . GLU A 1 90 ? 0.584 5.941 -4.152 1 95.56 90 GLU A C 1
ATOM 716 O O . GLU A 1 90 ? -0.042 5.961 -3.092 1 95.56 90 GLU A O 1
ATOM 721 N N . ILE A 1 91 ? 1.58 6.715 -4.391 1 97.06 91 ILE A N 1
ATOM 722 C CA . ILE A 1 91 ? 2.117 7.59 -3.354 1 97.06 91 ILE A CA 1
ATOM 723 C C . ILE A 1 91 ? 1.131 8.719 -3.072 1 97.06 91 ILE A C 1
ATOM 725 O O . ILE A 1 91 ? 0.898 9.078 -1.915 1 97.06 91 ILE A O 1
ATOM 729 N N . GLN A 1 92 ? 0.493 9.234 -4.156 1 96.88 92 GLN A N 1
ATOM 730 C CA . GLN A 1 92 ? -0.498 10.289 -3.98 1 96.88 92 GLN A CA 1
ATOM 731 C C . GLN A 1 92 ? -1.642 9.828 -3.082 1 96.88 92 GLN A C 1
ATOM 733 O O . GLN A 1 92 ? -2.086 10.562 -2.201 1 96.88 92 GLN A O 1
ATOM 738 N N . ARG A 1 93 ? -2.043 8.68 -3.365 1 96.94 93 ARG A N 1
ATOM 739 C CA . ARG A 1 93 ? -3.152 8.133 -2.588 1 96.94 93 ARG A CA 1
ATOM 740 C C . ARG A 1 93 ? -2.752 7.926 -1.132 1 96.94 93 ARG A C 1
ATOM 742 O O . ARG A 1 93 ? -3.533 8.211 -0.221 1 96.94 93 ARG A O 1
ATOM 749 N N . LEU A 1 94 ? -1.529 7.457 -0.921 1 97.88 94 LEU A N 1
ATOM 750 C CA . LEU A 1 94 ? -1.01 7.242 0.425 1 97.88 94 LEU A CA 1
ATOM 751 C C . LEU A 1 94 ? -0.956 8.555 1.201 1 97.88 94 LEU A C 1
ATOM 753 O O . LEU A 1 94 ? -1.393 8.617 2.354 1 97.88 94 LEU A O 1
ATOM 757 N N . ILE A 1 95 ? -0.435 9.609 0.583 1 98.62 95 ILE A N 1
ATOM 758 C CA . ILE A 1 95 ? -0.323 10.914 1.226 1 98.62 95 ILE A CA 1
ATOM 759 C C . ILE A 1 95 ? -1.712 11.43 1.596 1 98.62 95 ILE A C 1
ATOM 761 O O . ILE A 1 95 ? -1.942 11.852 2.73 1 98.62 95 ILE A O 1
ATOM 765 N N . GLY A 1 96 ? -2.617 11.344 0.647 1 98.25 96 GLY A N 1
ATOM 766 C CA . GLY A 1 96 ? -3.977 11.797 0.904 1 98.25 96 GLY A CA 1
ATOM 767 C C . GLY A 1 96 ? -4.641 11.062 2.057 1 98.25 96 GLY A C 1
ATOM 768 O O . GLY A 1 96 ? -5.184 11.695 2.967 1 98.25 96 GLY A O 1
ATOM 769 N N . ARG A 1 97 ? -4.57 9.75 1.995 1 97.06 97 ARG A N 1
ATOM 770 C CA . ARG A 1 97 ? -5.184 8.93 3.039 1 97.06 97 ARG A CA 1
ATOM 771 C C . ARG A 1 97 ? -4.574 9.242 4.402 1 97.06 97 ARG A C 1
ATOM 773 O O . ARG A 1 97 ? -5.297 9.352 5.398 1 97.06 97 ARG A O 1
ATOM 780 N N . SER A 1 98 ? -3.307 9.406 4.473 1 98.44 98 SER A N 1
ATOM 781 C CA . SER A 1 98 ? -2.6 9.648 5.727 1 98.44 98 SER A CA 1
ATOM 782 C C . SER A 1 98 ? -2.998 10.984 6.34 1 98.44 98 SER A C 1
ATOM 784 O O . SER A 1 98 ? -3.34 11.055 7.52 1 98.44 98 SER A O 1
ATOM 786 N N . LEU A 1 99 ? -3.027 12 5.535 1 98.56 99 LEU A N 1
ATOM 787 C CA . LEU A 1 99 ? -3.238 13.344 6.066 1 98.56 99 LEU A CA 1
ATOM 788 C C . LEU A 1 99 ? -4.711 13.578 6.379 1 98.56 99 LEU A C 1
ATOM 790 O O . LEU A 1 99 ? -5.047 14.414 7.219 1 98.56 99 LEU A O 1
ATOM 794 N N . ARG A 1 100 ? -5.605 12.852 5.703 1 98.12 100 ARG A N 1
ATOM 795 C CA . ARG A 1 100 ? -7.023 12.945 6.031 1 98.12 100 ARG A CA 1
ATOM 796 C C . ARG A 1 100 ? -7.285 12.508 7.469 1 98.12 100 ARG A C 1
ATOM 798 O O . ARG A 1 100 ? -8.219 13 8.109 1 98.12 100 ARG A O 1
ATOM 805 N N . ALA A 1 101 ? -6.449 11.664 7.98 1 97.38 101 ALA A N 1
ATOM 806 C CA . ALA A 1 101 ? -6.617 11.164 9.344 1 97.38 101 ALA A CA 1
ATOM 807 C C . ALA A 1 101 ? -6.379 12.266 10.367 1 97.38 101 ALA A C 1
ATOM 809 O O . ALA A 1 101 ? -6.719 12.109 11.547 1 97.38 101 ALA A O 1
ATOM 810 N N . ALA A 1 102 ? -5.867 13.398 9.93 1 97.25 102 ALA A N 1
ATOM 811 C CA . ALA A 1 102 ? -5.523 14.484 10.844 1 97.25 102 ALA A CA 1
ATOM 812 C C . ALA A 1 102 ? -6.605 15.562 10.852 1 97.25 102 ALA A C 1
ATOM 814 O O . ALA A 1 102 ? -6.461 16.594 11.516 1 97.25 102 ALA A O 1
ATOM 815 N N . LEU A 1 103 ? -7.742 15.344 10.172 1 97.56 103 LEU A N 1
ATOM 816 C CA . LEU A 1 103 ? -8.656 16.453 9.945 1 97.56 103 LEU A CA 1
ATOM 817 C C . LEU A 1 103 ? -10.062 16.109 10.422 1 97.56 103 LEU A C 1
ATOM 819 O O . LEU A 1 103 ? -10.523 14.977 10.234 1 97.56 103 LEU A O 1
ATOM 823 N N . ASP A 1 104 ? -10.719 17.016 10.977 1 97.06 104 ASP A N 1
ATOM 824 C CA . ASP A 1 104 ? -12.164 17.047 11.156 1 97.06 104 ASP A CA 1
ATOM 825 C C . ASP A 1 104 ? -12.859 17.703 9.969 1 97.06 104 ASP A C 1
ATOM 827 O O . ASP A 1 104 ? -12.875 18.922 9.852 1 97.06 104 ASP A O 1
ATOM 831 N N . PHE A 1 105 ? -13.531 16.953 9.188 1 97.38 105 PHE A N 1
ATOM 832 C CA . PHE A 1 105 ? -14.047 17.453 7.914 1 97.38 105 PHE A CA 1
ATOM 833 C C . PHE A 1 105 ? -15.289 18.297 8.125 1 97.38 105 PHE A C 1
ATOM 835 O O . PHE A 1 105 ? -15.648 19.109 7.266 1 97.38 105 PHE A O 1
ATOM 842 N N . GLU A 1 106 ? -15.945 18.094 9.219 1 97.19 106 GLU A N 1
ATOM 843 C CA . GLU A 1 106 ? -17.062 18.984 9.547 1 97.19 106 GLU A CA 1
ATOM 844 C C . GLU A 1 106 ? -16.547 20.391 9.867 1 97.19 106 GLU A C 1
ATOM 846 O O . GLU A 1 106 ? -17.125 21.375 9.406 1 97.19 106 GLU A O 1
ATOM 851 N N . ALA A 1 107 ? -15.5 20.406 10.594 1 96.81 107 ALA A N 1
ATOM 852 C CA . ALA A 1 107 ? -14.906 21.688 10.938 1 96.81 107 ALA A CA 1
ATOM 853 C C . ALA A 1 107 ? -14.328 22.375 9.703 1 96.81 107 ALA A C 1
ATOM 855 O O . ALA A 1 107 ? -14.328 23.609 9.609 1 96.81 107 ALA A O 1
ATOM 856 N N . LEU A 1 108 ? -13.844 21.641 8.75 1 97.62 108 LEU A N 1
ATOM 857 C CA . LEU A 1 108 ? -13.266 22.172 7.523 1 97.62 108 LEU A CA 1
ATOM 858 C C . LEU A 1 108 ? -14.336 22.828 6.648 1 97.62 108 LEU A C 1
ATOM 860 O O . LEU A 1 108 ? -14.055 23.766 5.914 1 97.62 108 LEU A O 1
ATOM 864 N N . GLY A 1 109 ? -15.586 22.328 6.848 1 97.38 109 GLY A N 1
ATOM 865 C CA . GLY A 1 109 ? -16.641 22.797 5.953 1 97.38 109 GLY A CA 1
ATOM 866 C C . GLY A 1 109 ? -16.406 22.391 4.512 1 97.38 109 GLY A C 1
ATOM 867 O O . GLY A 1 109 ? -15.445 21.688 4.203 1 97.38 109 GLY A O 1
ATOM 868 N N . GLU A 1 110 ? -17.266 22.781 3.664 1 97.31 110 GLU A N 1
ATOM 869 C CA . GLU A 1 110 ? -17.188 22.328 2.275 1 97.31 110 GLU A CA 1
ATOM 870 C C . GLU A 1 110 ? -16.062 23.031 1.523 1 97.31 110 GLU A C 1
ATOM 872 O O . GLU A 1 110 ? -16.312 23.844 0.627 1 97.31 110 GLU A O 1
ATOM 877 N N . ARG A 1 111 ? -14.914 22.672 1.832 1 98.06 111 ARG A N 1
ATOM 878 C CA . ARG A 1 111 ? -13.672 23.094 1.199 1 98.06 111 ARG A CA 1
ATOM 879 C C . ARG A 1 111 ? -12.766 21.906 0.914 1 98.06 111 ARG A C 1
ATOM 881 O O . ARG A 1 111 ? -12.867 20.859 1.568 1 98.06 111 ARG A O 1
ATOM 888 N N . THR A 1 112 ? -11.984 22.047 -0.073 1 98.62 112 THR A N 1
ATOM 889 C CA . THR A 1 112 ? -11.016 21 -0.387 1 98.62 112 THR A CA 1
ATOM 890 C C . THR A 1 112 ? -9.594 21.516 -0.196 1 98.62 112 THR A C 1
ATOM 892 O O . THR A 1 112 ? -9.227 22.562 -0.736 1 98.62 112 THR A O 1
ATOM 895 N N . LEU A 1 113 ? -8.859 20.875 0.64 1 98.75 113 LEU A N 1
ATOM 896 C CA . LEU A 1 113 ? -7.422 21.094 0.735 1 98.75 113 LEU A CA 1
ATOM 897 C C . LEU A 1 113 ? -6.656 20.172 -0.208 1 98.75 113 LEU A C 1
ATOM 899 O O . LEU A 1 113 ? -6.918 18.969 -0.251 1 98.75 113 LEU A O 1
ATOM 903 N N . THR A 1 114 ? -5.777 20.719 -1.011 1 98.75 114 THR A N 1
ATOM 904 C CA . THR A 1 114 ? -4.918 19.922 -1.875 1 98.75 114 THR A CA 1
ATOM 905 C C . THR A 1 114 ? -3.459 20.047 -1.439 1 98.75 114 THR A C 1
ATOM 907 O O . THR A 1 114 ? -2.896 21.141 -1.416 1 98.75 114 THR A O 1
ATOM 910 N N . VAL A 1 115 ? -2.887 18.953 -1.091 1 98.81 115 VAL A N 1
ATOM 911 C CA . VAL A 1 115 ? -1.473 18.891 -0.732 1 98.81 115 VAL A CA 1
ATOM 912 C C . VAL A 1 115 ? -0.645 18.5 -1.954 1 98.81 115 VAL A C 1
ATOM 914 O O . VAL A 1 115 ? -0.82 17.422 -2.51 1 98.81 115 VAL A O 1
ATOM 917 N N . ASP A 1 116 ? 0.23 19.406 -2.396 1 98.69 116 ASP A N 1
ATOM 918 C CA . ASP A 1 116 ? 1.186 19.094 -3.457 1 98.69 116 ASP A CA 1
ATOM 919 C C . ASP A 1 116 ? 2.561 18.766 -2.879 1 98.69 116 ASP A C 1
ATOM 921 O O . ASP A 1 116 ? 3.154 19.594 -2.174 1 98.69 116 ASP A O 1
ATOM 925 N N . ALA A 1 117 ? 3.004 17.609 -3.105 1 98.69 117 ALA A N 1
ATOM 926 C CA . ALA A 1 117 ? 4.34 17.188 -2.703 1 98.69 117 ALA A CA 1
ATOM 927 C C . ALA A 1 117 ? 5.258 17.047 -3.912 1 98.69 117 ALA A C 1
ATOM 929 O O . ALA A 1 117 ? 5.172 16.062 -4.652 1 98.69 117 ALA A O 1
ATOM 930 N N . ASP A 1 118 ? 6.141 17.938 -4.125 1 97.81 118 ASP A N 1
ATOM 931 C CA . ASP A 1 118 ? 7.09 17.938 -5.234 1 97.81 118 ASP A CA 1
ATOM 932 C C . ASP A 1 118 ? 8.492 17.578 -4.758 1 97.81 118 ASP A C 1
ATOM 934 O O . ASP A 1 118 ? 9.117 18.344 -4.004 1 97.81 118 ASP A O 1
ATOM 938 N N . VAL A 1 119 ? 8.969 16.438 -5.211 1 98.38 119 VAL A N 1
ATOM 939 C CA . VAL A 1 119 ? 10.305 15.984 -4.816 1 98.38 119 VAL A CA 1
ATOM 940 C C . VAL A 1 119 ? 11.367 16.734 -5.617 1 98.38 119 VAL A C 1
ATOM 942 O O . VAL A 1 119 ? 11.492 16.531 -6.828 1 98.38 119 VAL A O 1
ATOM 945 N N . LEU A 1 120 ? 12.094 17.562 -4.91 1 97.69 120 LEU A N 1
ATOM 946 C CA . LEU A 1 120 ? 13.164 18.344 -5.531 1 97.69 120 LEU A CA 1
ATOM 947 C C . LEU A 1 120 ? 14.445 17.516 -5.625 1 97.69 120 LEU A C 1
ATOM 949 O O . LEU A 1 120 ? 15.219 17.672 -6.578 1 97.69 120 LEU A O 1
ATOM 953 N N . GLN A 1 121 ? 14.656 16.703 -4.66 1 97.62 121 GLN A N 1
ATOM 954 C CA . GLN A 1 121 ? 15.805 15.805 -4.551 1 97.62 121 GLN A CA 1
ATOM 955 C C . GLN A 1 121 ? 15.43 14.516 -3.816 1 97.62 121 GLN A C 1
ATOM 957 O O . GLN A 1 121 ? 14.805 14.562 -2.756 1 97.62 121 GLN A O 1
ATOM 962 N N . ALA A 1 122 ? 15.828 13.445 -4.422 1 97.81 122 ALA A N 1
ATOM 963 C CA . ALA A 1 122 ? 15.422 12.164 -3.857 1 97.81 122 ALA A CA 1
ATOM 964 C C . ALA A 1 122 ? 16.625 11.383 -3.336 1 97.81 122 ALA A C 1
ATOM 966 O O . ALA A 1 122 ? 17.594 11.148 -4.074 1 97.81 122 ALA A O 1
ATOM 967 N N . ASP A 1 123 ? 16.594 11.031 -2.117 1 98 123 ASP A N 1
ATOM 968 C CA . ASP A 1 123 ? 17.531 10.133 -1.466 1 98 123 ASP A CA 1
ATOM 969 C C . ASP A 1 123 ? 16.812 9.109 -0.596 1 98 123 ASP A C 1
ATOM 971 O O . ASP A 1 123 ? 17.219 8.852 0.541 1 98 123 ASP A O 1
ATOM 975 N N . ALA A 1 124 ? 15.703 8.594 -1.032 1 97.31 124 ALA A N 1
ATOM 976 C CA . ALA A 1 124 ? 14.82 7.625 -0.393 1 97.31 124 ALA A CA 1
ATOM 977 C C . ALA A 1 124 ? 13.883 8.305 0.601 1 97.31 124 ALA A C 1
ATOM 979 O O . ALA A 1 124 ? 14.117 9.445 1.004 1 97.31 124 ALA A O 1
ATOM 980 N N . GLY A 1 125 ? 12.812 7.652 0.875 1 97.81 125 GLY A N 1
ATOM 981 C CA . GLY A 1 125 ? 11.883 8.117 1.896 1 97.81 125 GLY A CA 1
ATOM 982 C C . GLY A 1 125 ? 11.055 9.305 1.457 1 97.81 125 GLY A C 1
ATOM 983 O O . GLY A 1 125 ? 10.617 10.102 2.287 1 97.81 125 GLY A O 1
ATOM 984 N N . THR A 1 126 ? 10.898 9.5 0.139 1 98.56 126 THR A N 1
ATOM 985 C CA . THR A 1 126 ? 10.211 10.688 -0.351 1 98.56 126 THR A CA 1
ATOM 986 C C . THR A 1 126 ? 8.734 10.656 0.04 1 98.56 126 THR A C 1
ATOM 988 O O . THR A 1 126 ? 8.156 11.688 0.384 1 98.56 126 THR A O 1
ATOM 991 N N . ARG A 1 127 ? 8.117 9.469 -0.004 1 98.69 127 ARG A N 1
ATOM 992 C CA . ARG A 1 127 ? 6.695 9.406 0.327 1 98.69 127 ARG A CA 1
ATOM 993 C C . ARG A 1 127 ? 6.461 9.711 1.802 1 98.69 127 ARG A C 1
ATOM 995 O O . ARG A 1 127 ? 5.496 10.391 2.154 1 98.69 127 ARG A O 1
ATOM 1002 N N . THR A 1 128 ? 7.34 9.219 2.703 1 98.81 128 THR A N 1
ATOM 1003 C CA . THR A 1 128 ? 7.156 9.469 4.129 1 98.81 128 THR A CA 1
ATOM 1004 C C . THR A 1 128 ? 7.535 10.906 4.477 1 98.81 128 THR A C 1
ATOM 1006 O O . THR A 1 128 ? 6.902 11.523 5.332 1 98.81 128 THR A O 1
ATOM 1009 N N . ALA A 1 129 ? 8.578 11.438 3.805 1 98.88 129 ALA A N 1
ATOM 1010 C CA . ALA A 1 129 ? 8.906 12.852 3.969 1 98.88 129 ALA A CA 1
ATOM 1011 C C . ALA A 1 129 ? 7.734 13.742 3.549 1 98.88 129 ALA A C 1
ATOM 1013 O O . ALA A 1 129 ? 7.453 14.75 4.191 1 98.88 129 ALA A O 1
ATOM 1014 N N . ALA A 1 130 ? 7.078 13.328 2.486 1 98.94 130 ALA A N 1
ATOM 1015 C CA . ALA A 1 130 ? 5.926 14.07 1.981 1 98.94 130 ALA A CA 1
ATOM 1016 C C . ALA A 1 130 ? 4.793 14.094 3.004 1 98.94 130 ALA A C 1
ATOM 1018 O O . ALA A 1 130 ? 4.133 15.117 3.188 1 98.94 130 ALA A O 1
ATOM 1019 N N . ILE A 1 131 ? 4.539 12.984 3.656 1 98.94 131 ILE A N 1
ATOM 1020 C CA . ILE A 1 131 ? 3.479 12.898 4.652 1 98.94 131 ILE A CA 1
ATOM 1021 C C . ILE A 1 131 ? 3.844 13.75 5.867 1 98.94 131 ILE A C 1
ATOM 1023 O O . ILE A 1 131 ? 3.041 14.57 6.324 1 98.94 131 ILE A O 1
ATOM 1027 N N . THR A 1 132 ? 5.035 13.562 6.332 1 98.94 132 THR A N 1
ATOM 1028 C CA . THR A 1 132 ? 5.484 14.258 7.531 1 98.94 132 THR A CA 1
ATOM 1029 C C . THR A 1 132 ? 5.559 15.758 7.293 1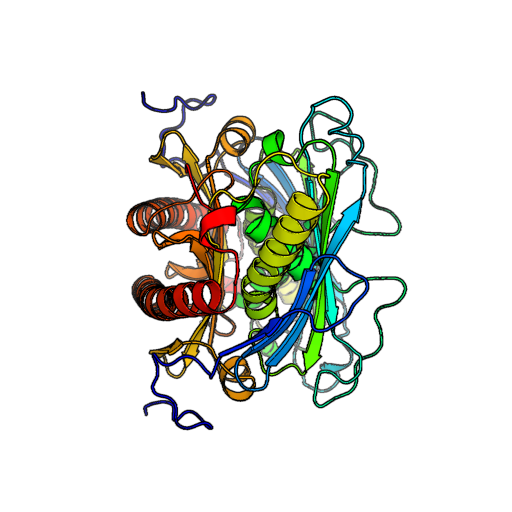 98.94 132 THR A C 1
ATOM 1031 O O . THR A 1 132 ? 5.082 16.547 8.109 1 98.94 132 THR A O 1
ATOM 1034 N N . GLY A 1 133 ? 6.172 16.141 6.188 1 98.88 133 GLY A N 1
ATOM 1035 C CA . GLY A 1 133 ? 6.223 17.547 5.824 1 98.88 133 GLY A CA 1
ATOM 1036 C C . GLY A 1 133 ? 4.871 18.109 5.418 1 98.88 133 GLY A C 1
ATOM 1037 O O . GLY A 1 133 ? 4.582 19.281 5.668 1 98.88 133 GLY A O 1
ATOM 1038 N N . GLY A 1 134 ? 4.066 17.266 4.758 1 98.88 134 GLY A N 1
ATOM 1039 C CA . GLY A 1 134 ? 2.713 17.672 4.395 1 98.88 134 GLY A CA 1
ATOM 1040 C C . GLY A 1 134 ? 1.868 18.062 5.59 1 98.88 134 GLY A C 1
ATOM 1041 O O . GLY A 1 134 ? 1.052 18.984 5.504 1 98.88 134 GLY A O 1
ATOM 1042 N N . PHE A 1 135 ? 2.088 17.391 6.688 1 98.88 135 PHE A N 1
ATOM 1043 C CA . PHE A 1 135 ? 1.367 17.75 7.906 1 98.88 135 PHE A CA 1
ATOM 1044 C C . PHE A 1 135 ? 1.741 19.141 8.375 1 98.88 135 PHE A C 1
ATOM 1046 O O . PHE A 1 135 ? 0.875 19.922 8.789 1 98.88 135 PHE A O 1
ATOM 1053 N N . VAL A 1 136 ? 3.021 19.453 8.328 1 98.81 136 VAL A N 1
ATOM 1054 C CA . VAL A 1 136 ? 3.467 20.781 8.734 1 98.81 136 VAL A CA 1
ATOM 1055 C C . VAL A 1 136 ? 2.859 21.844 7.812 1 98.81 136 VAL A C 1
ATOM 1057 O O . VAL A 1 136 ? 2.381 22.875 8.273 1 98.81 136 VAL A O 1
ATOM 1060 N N . ALA A 1 137 ? 2.906 21.547 6.535 1 98.75 137 ALA A N 1
ATOM 1061 C CA . ALA A 1 137 ? 2.309 22.469 5.566 1 98.75 137 ALA A CA 1
ATOM 1062 C C . ALA A 1 137 ? 0.812 22.625 5.812 1 98.75 137 ALA A C 1
ATOM 1064 O O . ALA A 1 137 ? 0.267 23.719 5.668 1 98.75 137 ALA A O 1
ATOM 1065 N N . LEU A 1 138 ? 0.197 21.547 6.141 1 98.56 138 LEU A N 1
ATOM 1066 C CA . LEU A 1 138 ? -1.229 21.547 6.457 1 98.56 138 LEU A CA 1
ATOM 1067 C C . LEU A 1 138 ? -1.515 22.453 7.652 1 98.56 138 LEU A C 1
ATOM 1069 O O . LEU A 1 138 ? -2.451 23.25 7.621 1 98.56 138 LEU A O 1
ATOM 1073 N N . ALA A 1 139 ? -0.727 22.312 8.656 1 98.25 139 ALA A N 1
ATOM 1074 C CA . ALA A 1 139 ? -0.862 23.156 9.844 1 98.25 139 ALA A CA 1
ATOM 1075 C C . ALA A 1 139 ? -0.689 24.625 9.5 1 98.25 139 ALA A C 1
ATOM 1077 O O . ALA A 1 139 ? -1.451 25.469 9.969 1 98.25 139 ALA A O 1
ATOM 1078 N N . GLU A 1 140 ? 0.298 24.906 8.719 1 97.69 140 GLU A N 1
ATOM 1079 C CA . GLU A 1 140 ? 0.533 26.281 8.281 1 97.69 140 GLU A CA 1
ATOM 1080 C C . GLU A 1 140 ? -0.666 26.828 7.512 1 97.69 140 GLU A C 1
ATOM 1082 O O . GLU A 1 140 ? -1.092 27.969 7.738 1 97.69 140 GLU A O 1
ATOM 1087 N N . ALA A 1 141 ? -1.188 26.047 6.609 1 98 141 ALA A N 1
ATOM 1088 C CA . ALA A 1 141 ? -2.338 26.469 5.812 1 98 141 ALA A CA 1
ATOM 1089 C C . ALA A 1 141 ? -3.543 26.766 6.699 1 98 141 ALA A C 1
ATOM 1091 O O . ALA A 1 141 ? -4.195 27.797 6.539 1 98 141 ALA A O 1
ATOM 1092 N N . ILE A 1 142 ? -3.805 25.859 7.621 1 97.75 142 ILE A N 1
ATOM 1093 C CA . ILE A 1 142 ? -4.961 26.016 8.5 1 97.75 142 ILE A CA 1
ATOM 1094 C C . ILE A 1 142 ? -4.797 27.25 9.367 1 97.75 142 ILE A C 1
ATOM 1096 O O . ILE A 1 142 ? -5.75 28.016 9.562 1 97.75 142 ILE A O 1
ATOM 1100 N N . SER A 1 143 ? -3.584 27.453 9.82 1 96.94 143 SER A N 1
ATOM 1101 C CA . SER A 1 143 ? -3.303 28.656 10.586 1 96.94 143 SER A CA 1
ATOM 1102 C C . SER A 1 143 ? -3.631 29.906 9.789 1 96.94 143 SER A C 1
ATOM 1104 O O . SER A 1 143 ? -4.262 30.844 10.297 1 96.94 143 SER A O 1
ATOM 1106 N N . GLN A 1 144 ? -3.207 29.938 8.586 1 95.88 144 GLN A N 1
ATOM 1107 C CA . GLN A 1 144 ? -3.443 31.094 7.723 1 95.88 144 GLN A CA 1
ATOM 1108 C C . GLN A 1 144 ? -4.934 31.281 7.457 1 95.88 144 GLN A C 1
ATOM 1110 O O . GLN A 1 144 ? -5.426 32.406 7.441 1 95.88 144 GLN A O 1
ATOM 1115 N N . LEU A 1 145 ? -5.621 30.25 7.277 1 96.38 145 LEU A N 1
ATOM 1116 C CA . LEU A 1 145 ? -7.051 30.312 6.988 1 96.38 145 LEU A CA 1
ATOM 1117 C C . LEU A 1 145 ? -7.836 30.781 8.203 1 96.38 145 LEU A C 1
ATOM 1119 O O . LEU A 1 145 ? -8.844 31.484 8.07 1 96.38 145 LEU A O 1
ATOM 1123 N N . LEU A 1 146 ? -7.375 30.406 9.352 1 96.12 146 LEU A N 1
ATOM 1124 C CA . LEU A 1 146 ? -7.969 30.891 10.594 1 96.12 146 LEU A CA 1
ATOM 1125 C C . LEU A 1 146 ? -7.742 32.406 10.742 1 96.12 146 LEU A C 1
ATOM 1127 O O . LEU A 1 146 ? -8.672 33.125 11.07 1 96.12 146 LEU A O 1
ATOM 1131 N N . GLN A 1 147 ? -6.586 32.812 10.461 1 95 147 GLN A N 1
ATOM 1132 C CA . GLN A 1 147 ? -6.219 34.219 10.594 1 95 147 GLN A CA 1
ATOM 1133 C C . GLN A 1 147 ? -7.023 35.062 9.625 1 95 147 GLN A C 1
ATOM 1135 O O . GLN A 1 147 ? -7.391 36.188 9.953 1 95 147 GLN A O 1
ATOM 1140 N N . ARG A 1 148 ? -7.336 34.531 8.508 1 95.5 148 ARG A N 1
ATOM 1141 C CA . ARG A 1 148 ? -8.062 35.25 7.469 1 95.5 148 ARG A CA 1
ATOM 1142 C C . ARG A 1 148 ? -9.57 35.156 7.691 1 95.5 148 ARG A C 1
ATOM 1144 O O . ARG A 1 148 ? -10.344 35.781 6.957 1 95.5 148 ARG A O 1
ATOM 1151 N N . GLY A 1 149 ? -9.945 34.375 8.633 1 95.06 149 GLY A N 1
ATOM 1152 C CA . GLY A 1 149 ? -11.352 34.25 8.969 1 95.06 149 GLY A CA 1
ATOM 1153 C C . GLY A 1 149 ? -12.109 33.312 8.055 1 95.06 149 GLY A C 1
ATOM 1154 O O . GLY A 1 149 ? -13.336 33.25 8.078 1 95.06 149 GLY A O 1
ATOM 1155 N N . VAL A 1 150 ? -11.383 32.594 7.285 1 95.12 150 VAL A N 1
ATOM 1156 C CA . VAL A 1 150 ? -11.992 31.641 6.379 1 95.12 150 VAL A CA 1
ATOM 1157 C C . VAL A 1 150 ? -12.508 30.438 7.176 1 95.12 150 VAL A C 1
ATOM 1159 O O . VAL A 1 150 ? -13.57 29.891 6.871 1 95.12 150 VAL A O 1
ATOM 1162 N N . LEU A 1 151 ? -11.703 30.047 8.195 1 95.69 151 LEU A N 1
ATOM 1163 C CA . LEU A 1 151 ? -12.094 29 9.125 1 95.69 151 LEU A CA 1
ATOM 1164 C C . LEU A 1 151 ? -12.414 29.562 10.5 1 95.69 151 LEU A C 1
ATOM 1166 O O . LEU A 1 151 ? -11.727 30.469 10.977 1 95.69 151 LEU A O 1
ATOM 1170 N N . GLU A 1 152 ? -13.438 29 11.031 1 93 152 GLU A N 1
ATOM 1171 C CA . GLU A 1 152 ? -13.844 29.469 12.352 1 93 152 GLU A CA 1
ATOM 1172 C C . GLU A 1 152 ? -13.086 28.719 13.453 1 93 152 GLU A C 1
ATOM 1174 O O . GLU A 1 152 ? -12.789 29.297 14.5 1 93 152 GLU A O 1
ATOM 1179 N N . ARG A 1 153 ? -12.883 27.516 13.203 1 94.88 153 ARG A N 1
ATOM 1180 C CA . ARG A 1 153 ? -12.133 26.688 14.141 1 94.88 153 ARG A CA 1
ATOM 1181 C C . ARG A 1 153 ? -11.18 25.75 13.398 1 94.88 153 ARG A C 1
ATOM 1183 O O . ARG A 1 153 ? -11.383 25.453 12.219 1 94.88 153 ARG A O 1
ATOM 1190 N N . SER A 1 154 ? -10.172 25.375 14.109 1 97.25 154 SER A N 1
ATOM 1191 C CA . SER A 1 154 ? -9.18 24.5 13.5 1 97.25 154 SER A CA 1
ATOM 1192 C C . SER A 1 154 ? -9.75 23.125 13.219 1 97.25 154 SER A C 1
ATOM 1194 O O . SER A 1 154 ? -10.289 22.469 14.125 1 97.25 154 SER A O 1
ATOM 1196 N N . PRO A 1 155 ? -9.594 22.656 12.023 1 97.75 155 PRO A N 1
ATOM 1197 C CA . PRO A 1 155 ? -10.039 21.297 11.734 1 97.75 155 PRO A CA 1
ATOM 1198 C C . PRO A 1 155 ? -8.992 20.234 12.086 1 97.75 155 PRO A C 1
ATOM 1200 O O . PRO A 1 155 ? -9.25 19.047 11.953 1 97.75 155 PRO A O 1
ATOM 1203 N N . LEU A 1 156 ? -7.789 20.625 12.492 1 97.12 156 LEU A N 1
ATOM 1204 C CA . LEU A 1 156 ? -6.766 19.656 12.859 1 97.12 156 LEU A CA 1
ATOM 1205 C C . LEU A 1 156 ? -7.141 18.938 14.156 1 97.12 156 LEU A C 1
ATOM 1207 O O . LEU A 1 156 ? -7.371 19.578 15.18 1 97.12 156 LEU A O 1
ATOM 1211 N N . CYS A 1 157 ? -7.195 17.594 14.094 1 94.44 157 CYS A N 1
ATOM 1212 C CA . CYS A 1 157 ? -7.629 16.844 15.273 1 94.44 157 CYS A CA 1
ATOM 1213 C C . CYS A 1 157 ? -6.527 15.914 15.766 1 94.44 157 CYS A C 1
ATOM 1215 O O . CYS A 1 157 ? -6.711 15.195 16.75 1 94.44 157 CYS A O 1
ATOM 1217 N N . GLY A 1 158 ? -5.41 15.891 15.109 1 94 158 GLY A N 1
ATOM 1218 C CA . GLY A 1 158 ? -4.285 15.078 15.531 1 94 158 GLY A CA 1
ATOM 1219 C C . GLY A 1 158 ? -3.059 15.242 14.656 1 94 158 GLY A C 1
ATOM 1220 O O . GLY A 1 158 ? -3.152 15.766 13.539 1 94 158 GLY A O 1
ATOM 1221 N N . GLN A 1 159 ? -1.953 14.812 15.227 1 96.69 159 GLN A N 1
ATOM 1222 C CA . GLN A 1 159 ? -0.691 14.844 14.492 1 96.69 159 GLN A CA 1
ATOM 1223 C C . GLN A 1 159 ? -0.474 13.547 13.719 1 96.69 159 GLN A C 1
ATOM 1225 O O . GLN A 1 159 ? -0.876 12.469 14.172 1 96.69 159 GLN A O 1
ATOM 1230 N N . ILE A 1 160 ? 0.178 13.656 12.57 1 97.88 160 ILE A N 1
ATOM 1231 C CA . ILE A 1 160 ? 0.522 12.508 11.734 1 97.88 160 ILE A CA 1
ATOM 1232 C C . ILE A 1 160 ? 1.985 12.602 11.312 1 97.88 160 ILE A C 1
ATOM 1234 O O . ILE A 1 160 ? 2.451 13.664 10.891 1 97.88 160 ILE A O 1
ATOM 1238 N N . ALA A 1 161 ? 2.672 11.578 11.453 1 98.88 161 ALA A N 1
ATOM 1239 C CA . ALA A 1 161 ? 4.027 11.477 10.914 1 98.88 161 ALA A CA 1
ATOM 1240 C C . ALA A 1 161 ? 4.273 10.102 10.297 1 98.88 161 ALA A C 1
ATOM 1242 O O . ALA A 1 161 ? 3.551 9.148 10.586 1 98.88 161 ALA A O 1
ATOM 1243 N N . ALA A 1 162 ? 5.207 10.023 9.422 1 98.94 162 ALA A N 1
ATOM 1244 C CA . ALA A 1 162 ? 5.535 8.789 8.719 1 98.94 162 ALA A CA 1
ATOM 1245 C C . ALA A 1 162 ? 7.047 8.609 8.602 1 98.94 162 ALA A C 1
ATOM 1247 O O . ALA A 1 162 ? 7.793 9.594 8.539 1 98.94 162 ALA A O 1
ATOM 1248 N N . VAL A 1 163 ? 7.477 7.379 8.539 1 98.88 163 VAL A N 1
ATOM 1249 C CA . VAL A 1 163 ? 8.898 7.09 8.367 1 98.88 163 VAL A CA 1
ATOM 1250 C C . VAL A 1 163 ? 9.062 5.754 7.648 1 98.88 163 VAL A C 1
ATOM 1252 O O . VAL A 1 163 ? 8.156 4.918 7.656 1 98.88 163 VAL A O 1
ATOM 1255 N N . SER A 1 164 ? 10.148 5.633 6.973 1 98.38 164 SER A N 1
ATOM 1256 C CA . SER A 1 164 ? 10.531 4.375 6.34 1 98.38 164 SER A CA 1
ATOM 1257 C C . SER A 1 164 ? 11.547 3.615 7.18 1 98.38 164 SER A C 1
ATOM 1259 O O . SER A 1 164 ? 12.453 4.219 7.758 1 98.38 164 SER A O 1
ATOM 1261 N N . VAL A 1 165 ? 11.391 2.328 7.242 1 98.75 165 VAL A N 1
ATOM 1262 C CA . VAL A 1 165 ? 12.336 1.42 7.879 1 98.75 165 VAL A CA 1
ATOM 1263 C C . VAL A 1 165 ? 12.609 0.229 6.961 1 98.75 165 VAL A C 1
ATOM 1265 O O . VAL A 1 165 ? 11.836 -0.04 6.039 1 98.75 165 VAL A O 1
ATOM 1268 N N . GLY A 1 166 ? 13.703 -0.403 7.172 1 98.44 166 GLY A N 1
ATOM 1269 C CA . GLY A 1 166 ? 14.039 -1.537 6.324 1 98.44 166 GLY A CA 1
ATOM 1270 C C . GLY A 1 166 ? 14.992 -2.516 6.984 1 98.44 166 GLY A C 1
ATOM 1271 O O . GLY A 1 166 ? 15.523 -2.238 8.062 1 98.44 166 GLY A O 1
ATOM 1272 N N . LEU A 1 167 ? 15.094 -3.662 6.398 1 98.31 167 LEU A N 1
ATOM 1273 C CA . LEU A 1 167 ? 16.047 -4.672 6.863 1 98.31 167 LEU A CA 1
ATOM 1274 C C . LEU A 1 167 ? 17.312 -4.66 6.012 1 98.31 167 LEU A C 1
ATOM 1276 O O . LEU A 1 167 ? 17.234 -4.793 4.789 1 98.31 167 LEU A O 1
ATOM 1280 N N . LEU A 1 168 ? 18.391 -4.426 6.598 1 97.44 168 LEU A N 1
ATOM 1281 C CA . LEU A 1 168 ? 19.719 -4.586 6.031 1 97.44 168 LEU A CA 1
ATOM 1282 C C . LEU A 1 168 ? 20.516 -5.652 6.789 1 97.44 168 LEU A C 1
ATOM 1284 O O . LEU A 1 168 ? 20.672 -5.566 8.008 1 97.44 168 LEU A O 1
ATOM 1288 N N . GLU A 1 169 ? 20.953 -6.684 6.07 1 95 169 GLU A N 1
ATOM 1289 C CA . GLU A 1 169 ? 21.625 -7.809 6.715 1 95 169 GLU A CA 1
ATOM 1290 C C . GLU A 1 169 ? 20.781 -8.367 7.863 1 95 169 GLU A C 1
ATOM 1292 O O . GLU A 1 169 ? 21.281 -8.547 8.977 1 95 169 GLU A O 1
ATOM 1297 N N . GLN A 1 170 ? 19.531 -8.352 7.715 1 94.06 170 GLN A N 1
ATOM 1298 C CA . GLN A 1 170 ? 18.547 -9 8.562 1 94.06 170 GLN A CA 1
ATOM 1299 C C . GLN A 1 170 ? 18.266 -8.164 9.812 1 94.06 170 GLN A C 1
ATOM 1301 O O . GLN A 1 170 ? 17.562 -8.617 10.727 1 94.06 170 GLN A O 1
ATOM 1306 N N . GLU A 1 171 ? 18.797 -6.945 9.82 1 96.38 171 GLU A N 1
ATOM 1307 C CA . GLU A 1 171 ? 18.547 -6.051 10.945 1 96.38 171 GLU A CA 1
ATOM 1308 C C . GLU A 1 171 ? 17.75 -4.828 10.516 1 96.38 171 GLU A C 1
ATOM 1310 O O . GLU A 1 171 ? 17.859 -4.375 9.375 1 96.38 171 GLU A O 1
ATOM 1315 N N . ALA A 1 172 ? 16.984 -4.348 11.508 1 98.06 172 ALA A N 1
ATOM 1316 C CA . ALA A 1 172 ? 16.109 -3.209 11.219 1 98.06 172 ALA A CA 1
ATOM 1317 C C . ALA A 1 172 ? 16.891 -1.897 11.266 1 98.06 172 ALA A C 1
ATOM 1319 O O . ALA A 1 172 ? 17.656 -1.659 12.203 1 98.06 172 ALA A O 1
ATOM 1320 N N . TYR A 1 173 ? 16.734 -1.065 10.273 1 98.56 173 TYR A N 1
ATOM 1321 C CA . TYR A 1 173 ? 17.328 0.261 10.203 1 98.56 173 TYR A CA 1
ATOM 1322 C C . TYR A 1 173 ? 16.266 1.329 9.953 1 98.56 173 TYR A C 1
ATOM 1324 O O . TYR A 1 173 ? 15.352 1.128 9.164 1 98.56 173 TYR A O 1
ATOM 1332 N N . LEU A 1 174 ? 16.453 2.414 10.664 1 98.62 174 LEU A N 1
ATOM 1333 C CA . LEU A 1 174 ? 15.539 3.547 10.617 1 98.62 174 LEU A CA 1
ATOM 1334 C C . LEU A 1 174 ? 15.945 4.535 9.531 1 98.62 174 LEU A C 1
ATOM 1336 O O . LEU A 1 174 ? 17.125 4.859 9.391 1 98.62 174 LEU A O 1
ATOM 1340 N N . ASP A 1 175 ? 14.914 4.996 8.695 1 98.62 175 ASP A N 1
ATOM 1341 C CA . ASP A 1 175 ? 15.086 6.152 7.82 1 98.62 175 ASP A CA 1
ATOM 1342 C C . ASP A 1 175 ? 16.219 5.93 6.832 1 98.62 175 ASP A C 1
ATOM 1344 O O . ASP A 1 175 ? 17.219 6.66 6.844 1 98.62 175 ASP A O 1
ATOM 1348 N N . LEU A 1 176 ? 16 5.039 5.98 1 98 176 LEU A N 1
ATOM 1349 C CA . LEU A 1 176 ? 17.016 4.617 5.016 1 98 176 LEU A CA 1
ATOM 1350 C C . LEU A 1 176 ? 17.312 5.734 4.023 1 98 176 LEU A C 1
ATOM 1352 O O . LEU A 1 176 ? 16.406 6.441 3.578 1 98 176 LEU A O 1
ATOM 1356 N N . ASN A 1 177 ? 18.578 5.93 3.664 1 97.81 177 ASN A N 1
ATOM 1357 C CA . ASN A 1 177 ? 18.922 6.719 2.482 1 97.81 177 ASN A CA 1
ATOM 1358 C C . ASN A 1 177 ? 18.906 5.867 1.217 1 97.81 177 ASN A C 1
ATOM 1360 O O . ASN A 1 177 ? 18.516 4.699 1.256 1 97.81 177 ASN A O 1
ATOM 1364 N N . TYR A 1 178 ? 19.25 6.461 0.111 1 96.94 178 TYR A N 1
ATOM 1365 C CA . TYR A 1 178 ? 19.078 5.793 -1.177 1 96.94 178 TYR A CA 1
ATOM 1366 C C . TYR A 1 178 ? 19.922 4.52 -1.245 1 96.94 178 TYR A C 1
ATOM 1368 O O . TYR A 1 178 ? 19.422 3.469 -1.659 1 96.94 178 TYR A O 1
ATOM 1376 N N . ILE A 1 179 ? 21.188 4.586 -0.864 1 96.88 179 ILE A N 1
ATOM 1377 C CA . ILE A 1 179 ? 22.094 3.447 -0.904 1 96.88 179 ILE A CA 1
ATOM 1378 C C . ILE A 1 179 ? 21.531 2.311 -0.048 1 96.88 179 ILE A C 1
ATOM 1380 O O . ILE A 1 179 ? 21.547 1.149 -0.463 1 96.88 179 ILE A O 1
ATOM 1384 N N . GLU A 1 180 ? 21.094 2.648 1.096 1 97.62 180 GLU A N 1
ATOM 1385 C CA . GLU A 1 180 ? 20.5 1.677 2.016 1 97.62 180 GLU A CA 1
ATOM 1386 C C . GLU A 1 180 ? 19.219 1.079 1.446 1 97.62 180 GLU A C 1
ATOM 1388 O O . GLU A 1 180 ? 19 -0.131 1.529 1 97.62 180 GLU A O 1
ATOM 1393 N N . ASP A 1 181 ? 18.328 1.935 0.952 1 96.44 181 ASP A N 1
ATOM 1394 C CA . ASP A 1 181 ? 17.047 1.51 0.384 1 96.44 181 ASP A CA 1
ATOM 1395 C C . ASP A 1 181 ? 17.266 0.49 -0.733 1 96.44 181 ASP A C 1
ATOM 1397 O O . ASP A 1 181 ? 16.5 -0.479 -0.845 1 96.44 181 ASP A O 1
ATOM 1401 N N . VAL A 1 182 ? 18.234 0.701 -1.57 1 94.94 182 VAL A N 1
ATOM 1402 C CA . VAL A 1 182 ? 18.562 -0.197 -2.672 1 94.94 182 VAL A CA 1
ATOM 1403 C C . VAL A 1 182 ? 19.031 -1.541 -2.121 1 94.94 182 VAL A C 1
ATOM 1405 O O . VAL A 1 182 ? 18.688 -2.594 -2.67 1 94.94 182 VAL A O 1
ATOM 1408 N N . ALA A 1 183 ? 19.75 -1.517 -1.038 1 96.31 183 ALA A N 1
ATOM 1409 C CA . ALA A 1 183 ? 20.359 -2.717 -0.472 1 96.31 183 ALA A CA 1
ATOM 1410 C C . ALA A 1 183 ? 19.359 -3.461 0.426 1 96.31 183 ALA A C 1
ATOM 1412 O O . ALA A 1 183 ? 19.562 -4.637 0.74 1 96.31 183 ALA A O 1
ATOM 1413 N N . ALA A 1 184 ? 18.328 -2.803 0.835 1 97.25 184 ALA A N 1
ATOM 1414 C CA . ALA A 1 184 ? 17.406 -3.361 1.824 1 97.25 184 ALA A CA 1
ATOM 1415 C C . ALA A 1 184 ? 16.641 -4.543 1.247 1 97.25 184 ALA A C 1
ATOM 1417 O O . ALA A 1 184 ? 16.203 -4.5 0.097 1 97.25 184 ALA A O 1
ATOM 1418 N N . THR A 1 185 ? 16.453 -5.562 2.059 1 97.38 185 THR A N 1
ATOM 1419 C CA . THR A 1 185 ? 15.695 -6.734 1.646 1 97.38 185 THR A CA 1
ATOM 1420 C C . THR A 1 185 ? 14.211 -6.543 1.943 1 97.38 185 THR A C 1
ATOM 1422 O O . THR A 1 185 ? 13.367 -7.273 1.418 1 97.38 185 THR A O 1
ATOM 1425 N N . VAL A 1 186 ? 13.93 -5.633 2.816 1 97.19 186 VAL A N 1
ATOM 1426 C CA . VAL A 1 186 ? 12.562 -5.25 3.143 1 97.19 186 VAL A CA 1
ATOM 1427 C C . VAL A 1 186 ? 12.445 -3.729 3.205 1 97.19 186 VAL A C 1
ATOM 1429 O O . VAL A 1 186 ? 13.336 -3.055 3.734 1 97.19 186 VAL A O 1
ATOM 1432 N N . ASP A 1 187 ? 11.438 -3.238 2.629 1 96.06 187 ASP A N 1
ATOM 1433 C CA . ASP A 1 187 ? 11.047 -1.836 2.73 1 96.06 187 ASP A CA 1
ATOM 1434 C C . ASP A 1 187 ? 9.688 -1.696 3.412 1 96.06 187 ASP A C 1
ATOM 1436 O O . ASP A 1 187 ? 8.711 -2.34 3.012 1 96.06 187 ASP A O 1
ATOM 1440 N N . PHE A 1 188 ? 9.68 -0.829 4.391 1 98.38 188 PHE A N 1
ATOM 1441 C CA . PHE A 1 188 ? 8.5 -0.743 5.246 1 98.38 188 PHE A CA 1
ATOM 1442 C C . PHE A 1 188 ? 8.195 0.707 5.605 1 98.38 188 PHE A C 1
ATOM 1444 O O . PHE A 1 188 ? 9.023 1.386 6.219 1 98.38 188 PHE A O 1
ATOM 1451 N N . ASN A 1 189 ? 7.035 1.192 5.184 1 98.69 189 ASN A N 1
ATOM 1452 C CA . ASN A 1 189 ? 6.57 2.541 5.484 1 98.69 189 ASN A CA 1
ATOM 1453 C C . ASN A 1 189 ? 5.5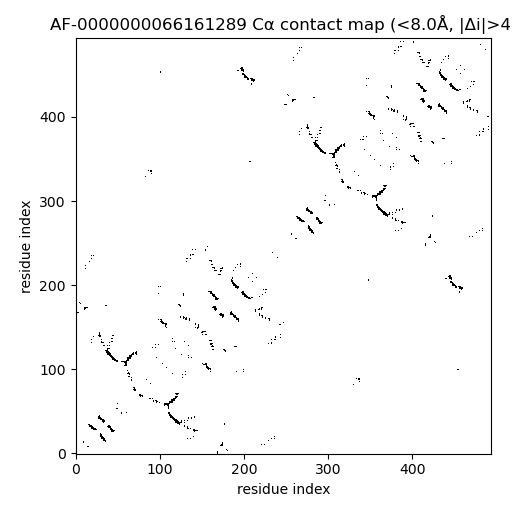08 2.535 6.582 1 98.69 189 ASN A C 1
ATOM 1455 O O . ASN A 1 189 ? 4.547 1.768 6.512 1 98.69 189 ASN A O 1
ATOM 1459 N N . VAL A 1 190 ? 5.68 3.404 7.547 1 98.88 190 VAL A N 1
ATOM 1460 C CA . VAL A 1 190 ? 4.793 3.43 8.703 1 98.88 190 VAL A CA 1
ATOM 1461 C C . VAL A 1 190 ? 4.266 4.848 8.922 1 98.88 190 VAL A C 1
ATOM 1463 O O . VAL A 1 190 ? 5.035 5.809 8.922 1 98.88 190 VAL A O 1
ATOM 1466 N N . VAL A 1 191 ? 2.984 4.992 9.055 1 98.94 191 VAL A N 1
ATOM 1467 C CA . VAL A 1 191 ? 2.309 6.238 9.398 1 98.94 191 VAL A CA 1
ATOM 1468 C C . VAL A 1 191 ? 1.614 6.094 10.75 1 98.94 191 VAL A C 1
ATOM 1470 O O . VAL A 1 191 ? 0.808 5.184 10.945 1 98.94 191 VAL A O 1
ATOM 1473 N N . MET A 1 192 ? 1.908 6.973 11.688 1 98.88 192 MET A N 1
ATOM 1474 C CA . MET A 1 192 ? 1.29 6.918 13.008 1 98.88 192 MET A CA 1
ATOM 1475 C C . MET A 1 192 ? 0.842 8.305 13.461 1 98.88 192 MET A C 1
ATOM 1477 O O . MET A 1 192 ? 1.274 9.312 12.898 1 98.88 192 MET A O 1
ATOM 1481 N N . ASN A 1 193 ? -0.047 8.273 14.43 1 98.12 193 ASN A N 1
ATOM 1482 C CA . ASN A 1 193 ? -0.462 9.523 15.062 1 98.12 193 ASN A CA 1
ATOM 1483 C C . ASN A 1 193 ? 0.327 9.789 16.344 1 98.12 193 ASN A C 1
ATOM 1485 O O . ASN A 1 193 ? 1.283 9.07 16.641 1 98.12 193 ASN A O 1
ATOM 1489 N N . LYS A 1 194 ? -0.045 10.805 17.031 1 96.38 194 LYS A N 1
ATOM 1490 C CA . LYS A 1 194 ? 0.701 11.281 18.188 1 96.38 194 LYS A CA 1
ATOM 1491 C C . LYS A 1 194 ? 0.715 10.242 19.312 1 96.38 194 LYS A C 1
ATOM 1493 O O . LYS A 1 194 ? 1.6 10.258 20.172 1 96.38 194 LYS A O 1
ATOM 1498 N N . ASN A 1 195 ? -0.255 9.344 19.344 1 96.44 195 ASN A N 1
ATOM 1499 C CA . ASN A 1 195 ? -0.328 8.297 20.359 1 96.44 195 ASN A CA 1
ATOM 1500 C C . ASN A 1 195 ? 0.291 6.996 19.875 1 96.44 195 ASN A C 1
ATOM 1502 O O . ASN A 1 195 ? 0.06 5.934 20.453 1 96.44 195 ASN A O 1
ATOM 1506 N N . LEU A 1 196 ? 0.923 7.066 18.734 1 97.69 196 LEU A N 1
ATOM 1507 C CA . LEU A 1 196 ? 1.592 5.941 18.094 1 97.69 196 LEU A CA 1
ATOM 1508 C C . LEU A 1 196 ? 0.579 4.895 17.641 1 97.69 196 LEU A C 1
ATOM 1510 O O . LEU A 1 196 ? 0.898 3.705 17.562 1 97.69 196 LEU A O 1
ATOM 1514 N N . GLY A 1 197 ? -0.654 5.402 17.516 1 98.38 197 GLY A N 1
ATOM 1515 C CA . GLY A 1 197 ? -1.614 4.586 16.797 1 98.38 197 GLY A CA 1
ATOM 1516 C C . GLY A 1 197 ? -1.303 4.48 15.312 1 98.38 197 GLY A C 1
ATOM 1517 O O . GLY A 1 197 ? -0.981 5.48 14.664 1 98.38 197 GLY A O 1
ATOM 1518 N N . ILE A 1 198 ? -1.389 3.305 14.781 1 98.81 198 ILE A N 1
ATOM 1519 C CA . ILE A 1 198 ? -1.037 3.064 13.383 1 98.81 198 ILE A CA 1
ATOM 1520 C C . ILE A 1 198 ? -2.156 3.568 12.477 1 98.81 198 ILE A C 1
ATOM 1522 O O . ILE A 1 198 ? -3.322 3.215 12.664 1 98.81 198 ILE A O 1
ATOM 1526 N N . ILE A 1 199 ? -1.782 4.426 11.578 1 98.62 199 ILE A N 1
ATOM 1527 C CA . ILE A 1 199 ? -2.715 4.918 10.57 1 98.62 199 ILE A CA 1
ATOM 1528 C C . ILE A 1 199 ? -2.611 4.062 9.305 1 98.62 199 ILE A C 1
ATOM 1530 O O . ILE A 1 199 ? -3.629 3.693 8.711 1 98.62 199 ILE A O 1
ATOM 1534 N N . GLU A 1 200 ? -1.405 3.824 8.906 1 98.44 200 GLU A N 1
ATOM 1535 C CA . GLU A 1 200 ? -1.157 3.002 7.727 1 98.44 200 GLU A CA 1
ATOM 1536 C C . GLU A 1 200 ? 0.214 2.336 7.797 1 98.44 200 GLU A C 1
ATOM 1538 O O . GLU A 1 200 ? 1.166 2.918 8.32 1 98.44 200 GLU A O 1
ATOM 1543 N N . VAL A 1 201 ? 0.329 1.131 7.336 1 98.62 201 VAL A N 1
ATOM 1544 C CA . VAL A 1 201 ? 1.605 0.455 7.125 1 98.62 201 VAL A CA 1
ATOM 1545 C C . VAL A 1 201 ? 1.626 -0.19 5.742 1 98.62 201 VAL A C 1
ATOM 1547 O O . VAL A 1 201 ? 0.601 -0.683 5.266 1 98.62 201 VAL A O 1
ATOM 1550 N N . GLN A 1 202 ? 2.666 -0.135 5.207 1 98 202 GLN A N 1
ATOM 1551 C CA . GLN A 1 202 ? 2.93 -0.833 3.953 1 98 202 GLN A CA 1
ATOM 1552 C C . GLN A 1 202 ? 4.332 -1.433 3.941 1 98 202 GLN A C 1
ATOM 1554 O O . GLN A 1 202 ? 5.324 -0.701 3.941 1 98 202 GLN A O 1
ATOM 1559 N N . GLY A 1 203 ? 4.438 -2.725 3.926 1 97.75 203 GLY A N 1
ATOM 1560 C CA . GLY A 1 203 ? 5.715 -3.422 3.916 1 97.75 203 GLY A CA 1
ATOM 1561 C C . GLY A 1 203 ? 5.836 -4.422 2.781 1 97.75 203 GLY A C 1
ATOM 1562 O O . GLY A 1 203 ? 4.891 -5.156 2.486 1 97.75 203 GLY A O 1
ATOM 1563 N N . THR A 1 204 ? 6.938 -4.438 2.172 1 97.25 204 THR A N 1
ATOM 1564 C CA . THR A 1 204 ? 7.18 -5.344 1.054 1 97.25 204 THR A CA 1
ATOM 1565 C C . THR A 1 204 ? 8.57 -5.965 1.153 1 97.25 204 THR A C 1
ATOM 1567 O O . THR A 1 204 ? 9.555 -5.266 1.389 1 97.25 204 THR A O 1
ATOM 1570 N N . ALA A 1 205 ? 8.602 -7.262 0.965 1 97.19 205 ALA A N 1
ATOM 1571 C CA . ALA A 1 205 ? 9.883 -7.938 0.792 1 97.19 205 ALA A CA 1
ATOM 1572 C C . ALA A 1 205 ? 10.43 -7.73 -0.619 1 97.19 205 ALA A C 1
ATOM 1574 O O . ALA A 1 205 ? 9.859 -8.234 -1.591 1 97.19 205 ALA A O 1
ATOM 1575 N N . GLU A 1 206 ? 11.484 -6.996 -0.741 1 92.31 206 GLU A N 1
ATOM 1576 C CA . GLU A 1 206 ? 12.133 -6.816 -2.037 1 92.31 206 GLU A CA 1
ATOM 1577 C C . GLU A 1 206 ? 12.852 -8.086 -2.477 1 92.31 206 GLU A C 1
ATOM 1579 O O . GLU A 1 206 ? 13.031 -8.32 -3.674 1 92.31 206 GLU A O 1
ATOM 1584 N N . GLU A 1 207 ? 13.312 -8.773 -1.533 1 89.94 207 GLU A N 1
ATOM 1585 C CA . GLU A 1 207 ? 13.906 -10.094 -1.708 1 89.94 207 GLU A CA 1
ATOM 1586 C C . GLU A 1 207 ? 13.414 -11.07 -0.64 1 89.94 207 GLU A C 1
ATOM 1588 O O . GLU A 1 207 ? 13.391 -10.734 0.547 1 89.94 207 GLU A O 1
ATOM 1593 N N . GLY A 1 208 ? 13.023 -12.234 -1.121 1 93.25 208 GLY A N 1
ATOM 1594 C CA . GLY A 1 208 ? 12.578 -13.242 -0.167 1 93.25 208 GLY A CA 1
ATOM 1595 C C . GLY A 1 208 ? 11.312 -12.844 0.57 1 93.25 208 GLY A C 1
ATOM 1596 O O . GLY A 1 208 ? 10.312 -12.484 -0.054 1 93.25 208 GLY A O 1
ATOM 1597 N N . SER A 1 209 ? 11.328 -13.047 1.885 1 97.12 209 SER A N 1
ATOM 1598 C CA . SER A 1 209 ? 10.242 -12.734 2.805 1 97.12 209 SER A CA 1
ATOM 1599 C C . SER A 1 209 ? 10.773 -12.258 4.152 1 97.12 209 SER A C 1
ATOM 1601 O O . SER A 1 209 ? 11.992 -12.227 4.367 1 97.12 209 SER A O 1
ATOM 1603 N N . PHE A 1 210 ? 9.953 -11.758 5.027 1 98 210 PHE A N 1
ATOM 1604 C CA . PHE A 1 210 ? 10.367 -11.398 6.383 1 98 210 PHE A CA 1
ATOM 1605 C C . PHE A 1 210 ? 9.391 -11.961 7.41 1 98 210 PHE A C 1
ATOM 1607 O O . PHE A 1 210 ? 8.227 -12.234 7.09 1 98 210 PHE A O 1
ATOM 1614 N N . SER A 1 211 ? 9.898 -12.164 8.617 1 97.81 211 SER A N 1
ATOM 1615 C CA . SER A 1 211 ? 9.156 -12.852 9.664 1 97.81 211 SER A CA 1
ATOM 1616 C C . SER A 1 211 ? 8.359 -11.867 10.523 1 97.81 211 SER A C 1
ATOM 1618 O O . SER A 1 211 ? 8.578 -10.656 10.438 1 97.81 211 SER A O 1
ATOM 1620 N N . ARG A 1 212 ? 7.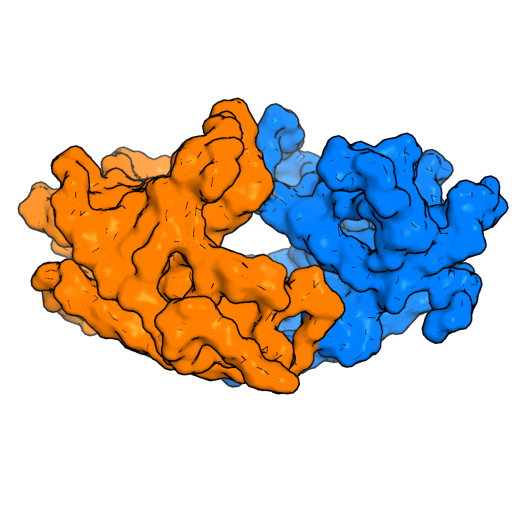52 -12.461 11.43 1 97.38 212 ARG A N 1
ATOM 1621 C CA . ARG A 1 212 ? 6.793 -11.688 12.43 1 97.38 212 ARG A CA 1
ATOM 1622 C C . ARG A 1 212 ? 7.758 -10.953 13.352 1 97.38 212 ARG A C 1
ATOM 1624 O O . ARG A 1 212 ? 7.5 -9.812 13.75 1 97.38 212 ARG A O 1
ATOM 1631 N N . THR A 1 213 ? 8.75 -11.68 13.688 1 97.75 213 THR A N 1
ATOM 1632 C CA . THR A 1 213 ? 9.758 -11.086 14.562 1 97.75 213 THR A CA 1
ATOM 1633 C C . THR A 1 213 ? 10.398 -9.875 13.898 1 97.75 213 THR A C 1
ATOM 1635 O O . THR A 1 213 ? 10.539 -8.82 14.523 1 97.75 213 THR A O 1
ATOM 1638 N N . GLN A 1 214 ? 10.766 -10.008 12.641 1 97.88 214 GLN A N 1
ATOM 1639 C CA . GLN A 1 214 ? 11.383 -8.914 11.898 1 97.88 214 GLN A CA 1
ATOM 1640 C C . GLN A 1 214 ? 10.406 -7.746 11.734 1 97.88 214 GLN A C 1
ATOM 1642 O O . GLN A 1 214 ? 10.805 -6.582 11.836 1 97.88 214 GLN A O 1
ATOM 1647 N N . LEU A 1 215 ? 9.141 -8.078 11.492 1 98.38 215 LEU A N 1
ATOM 1648 C CA . LEU A 1 215 ? 8.109 -7.047 11.414 1 98.38 215 LEU A CA 1
ATOM 1649 C C . LEU A 1 215 ? 8.062 -6.23 12.703 1 98.38 215 LEU A C 1
ATOM 1651 O O . LEU A 1 215 ? 8.008 -4.996 12.656 1 98.38 215 LEU A O 1
ATOM 1655 N N . ASN A 1 216 ? 8.086 -6.895 13.812 1 98 216 ASN A N 1
ATOM 1656 C CA . ASN A 1 216 ? 8.031 -6.203 15.094 1 98 216 ASN A CA 1
ATOM 1657 C C . ASN A 1 216 ? 9.266 -5.332 15.32 1 98 216 ASN A C 1
ATOM 1659 O O . ASN A 1 216 ? 9.164 -4.234 15.867 1 98 216 ASN A O 1
ATOM 1663 N N . GLN A 1 217 ? 10.398 -5.824 14.914 1 98 217 GLN A N 1
ATOM 1664 C CA . GLN A 1 217 ? 11.617 -5.031 15.016 1 98 217 GLN A CA 1
ATOM 1665 C C . GLN A 1 217 ? 11.531 -3.766 14.172 1 98 217 GLN A C 1
ATOM 1667 O O . GLN A 1 217 ? 11.961 -2.693 14.602 1 98 217 GLN A O 1
ATOM 1672 N N . LEU A 1 218 ? 10.992 -3.928 12.984 1 98.56 218 LEU A N 1
ATOM 1673 C CA . LEU A 1 218 ? 10.812 -2.787 12.094 1 98.56 218 LEU A CA 1
ATOM 1674 C C . LEU A 1 218 ? 9.875 -1.755 12.711 1 98.56 218 LEU A C 1
ATOM 1676 O O . LEU A 1 218 ? 10.156 -0.554 12.672 1 98.56 218 LEU A O 1
ATOM 1680 N N . LEU A 1 219 ? 8.812 -2.236 13.312 1 98.62 219 LEU A N 1
ATOM 1681 C CA . LEU A 1 219 ? 7.84 -1.338 13.922 1 98.62 219 LEU A CA 1
ATOM 1682 C C . LEU A 1 219 ? 8.43 -0.632 15.133 1 98.62 219 LEU A C 1
ATOM 1684 O O . LEU A 1 219 ? 8.156 0.548 15.367 1 98.62 219 LEU A O 1
ATOM 1688 N N . ASP A 1 220 ? 9.234 -1.356 15.922 1 98.44 220 ASP A N 1
ATOM 1689 C CA . ASP A 1 220 ? 9.922 -0.726 17.047 1 98.44 220 ASP A CA 1
ATOM 1690 C C . ASP A 1 220 ? 10.789 0.439 16.562 1 98.44 220 ASP A C 1
ATOM 1692 O O . ASP A 1 220 ? 10.781 1.512 17.172 1 98.44 220 ASP A O 1
ATOM 1696 N N . CYS A 1 221 ? 11.516 0.182 15.508 1 98.06 221 CYS A N 1
ATOM 1697 C CA . CYS A 1 221 ? 12.367 1.209 14.922 1 98.06 221 CYS A CA 1
ATOM 1698 C C . CYS A 1 221 ? 11.539 2.395 14.438 1 98.06 221 CYS A C 1
ATOM 1700 O O . CYS A 1 221 ? 11.898 3.549 14.68 1 98.06 221 CYS A O 1
ATOM 1702 N N . ALA A 1 222 ? 10.469 2.105 13.805 1 98.75 222 ALA A N 1
ATOM 1703 C CA . ALA A 1 222 ? 9.602 3.146 13.25 1 98.75 222 ALA A CA 1
ATOM 1704 C C . ALA A 1 222 ? 9.023 4.02 14.359 1 98.75 222 ALA A C 1
ATOM 1706 O O . ALA A 1 222 ? 8.953 5.242 14.227 1 98.75 222 ALA A O 1
ATOM 1707 N N . GLU A 1 223 ? 8.578 3.385 15.438 1 98.62 223 GLU A N 1
ATOM 1708 C CA . GLU A 1 223 ? 8 4.113 16.562 1 98.62 223 GLU A CA 1
ATOM 1709 C C . GLU A 1 223 ? 8.984 5.129 17.125 1 98.62 223 GLU A C 1
ATOM 1711 O O . GLU A 1 223 ? 8.609 6.266 17.422 1 98.62 223 GLU A O 1
ATOM 1716 N N . THR A 1 224 ? 10.211 4.711 17.25 1 98.12 224 THR A N 1
ATOM 1717 C CA . THR A 1 224 ? 11.25 5.602 17.734 1 98.12 224 THR A CA 1
ATOM 1718 C C . THR A 1 224 ? 11.414 6.809 16.828 1 98.12 224 THR A C 1
ATOM 1720 O O . THR A 1 224 ? 11.484 7.949 17.281 1 98.12 224 THR A O 1
ATOM 1723 N N . GLY A 1 225 ? 11.5 6.551 15.555 1 98.69 225 GLY A N 1
ATOM 1724 C CA . GLY A 1 225 ? 11.625 7.625 14.586 1 98.69 225 GLY A CA 1
ATOM 1725 C C . GLY A 1 225 ? 10.43 8.555 14.555 1 98.69 225 GLY A C 1
ATOM 1726 O O . GLY A 1 225 ? 10.586 9.773 14.516 1 98.69 225 GLY A O 1
ATOM 1727 N N . ILE A 1 226 ? 9.242 8 14.641 1 98.75 226 ILE A N 1
ATOM 1728 C CA . ILE A 1 226 ? 8.016 8.781 14.539 1 98.75 226 ILE A CA 1
ATOM 1729 C C . ILE A 1 226 ? 7.891 9.703 15.75 1 98.75 226 ILE A C 1
ATOM 1731 O O . ILE A 1 226 ? 7.492 10.859 15.617 1 98.75 226 ILE A O 1
ATOM 1735 N N . GLN A 1 227 ? 8.219 9.211 16.875 1 98.56 227 GLN A N 1
ATOM 1736 C CA . GLN A 1 227 ? 8.195 10.055 18.062 1 98.56 227 GLN A CA 1
ATOM 1737 C C . GLN A 1 227 ? 9.07 11.289 17.875 1 98.56 227 GLN A C 1
ATOM 1739 O O . GLN A 1 227 ? 8.672 12.398 18.234 1 98.56 227 GLN A O 1
ATOM 1744 N N . GLN A 1 228 ? 10.25 11.094 17.328 1 98.69 228 GLN A N 1
ATOM 1745 C CA . GLN A 1 228 ? 11.156 12.211 17.094 1 98.69 228 GLN A CA 1
ATOM 1746 C C . GLN A 1 228 ? 10.602 13.148 16.016 1 98.69 228 GLN A C 1
ATOM 1748 O O . GLN A 1 228 ? 10.742 14.375 16.125 1 98.69 228 GLN A O 1
ATOM 1753 N N . LEU A 1 229 ? 9.992 12.594 15.031 1 98.88 229 LEU A N 1
ATOM 1754 C CA . LEU A 1 229 ? 9.414 13.398 13.953 1 98.88 229 LEU A CA 1
ATOM 1755 C C . LEU A 1 229 ? 8.25 14.234 14.469 1 98.88 229 LEU A C 1
ATOM 1757 O O . LEU A 1 229 ? 8.086 15.391 14.055 1 98.88 229 LEU A O 1
ATOM 1761 N N . LEU A 1 230 ? 7.465 13.656 15.352 1 98.44 230 LEU A N 1
ATOM 1762 C CA . LEU A 1 230 ? 6.352 14.383 15.961 1 98.44 230 LEU A CA 1
ATOM 1763 C C . LEU A 1 230 ? 6.852 15.594 16.734 1 98.44 230 LEU A C 1
ATOM 1765 O O . LEU A 1 230 ? 6.27 16.688 16.641 1 98.44 230 LEU A O 1
ATOM 1769 N N . ILE A 1 231 ? 7.895 15.414 17.406 1 98.19 231 ILE A N 1
ATOM 1770 C CA . ILE A 1 231 ? 8.492 16.5 18.172 1 98.19 231 ILE A CA 1
ATOM 1771 C C . ILE A 1 231 ? 9.016 17.578 17.203 1 98.19 231 ILE A C 1
ATOM 1773 O O . ILE A 1 231 ? 8.781 18.766 17.406 1 98.19 231 ILE A O 1
ATOM 1777 N N . ALA A 1 232 ? 9.711 17.156 16.172 1 98.44 232 ALA A N 1
ATOM 1778 C CA . ALA A 1 232 ? 10.25 18.094 15.188 1 98.44 232 ALA A CA 1
ATOM 1779 C C . ALA A 1 232 ? 9.125 18.906 14.531 1 98.44 232 ALA A C 1
ATOM 1781 O O . ALA A 1 232 ? 9.281 20.109 14.297 1 98.44 232 ALA A O 1
ATOM 1782 N N . GLN A 1 233 ? 8 18.266 14.211 1 98.38 233 GLN A N 1
ATOM 1783 C CA . GLN A 1 233 ? 6.836 18.953 13.648 1 98.38 233 GLN A CA 1
ATOM 1784 C C . GLN A 1 233 ? 6.328 20.031 14.586 1 98.38 233 GLN A C 1
ATOM 1786 O O . GLN A 1 233 ? 6.082 21.172 14.164 1 98.38 233 GLN A O 1
ATOM 1791 N N . GLN A 1 234 ? 6.164 19.656 15.805 1 97 234 GLN A N 1
ATOM 1792 C CA . GLN A 1 234 ? 5.652 20.578 16.797 1 97 234 GLN A CA 1
ATOM 1793 C C . GLN A 1 234 ? 6.547 21.812 16.922 1 97 234 GLN A C 1
ATOM 1795 O O . GLN A 1 234 ? 6.055 22.938 17.031 1 97 234 GLN A O 1
ATOM 1800 N N . GLN A 1 235 ? 7.82 21.609 16.859 1 97.25 235 GLN A N 1
ATOM 1801 C CA . GLN A 1 235 ? 8.781 22.688 16.969 1 97.25 235 GLN A CA 1
ATOM 1802 C C . GLN A 1 235 ? 8.719 23.609 15.742 1 97.25 235 GLN A C 1
ATOM 1804 O O . GLN A 1 235 ? 8.961 24.812 15.852 1 97.25 235 GLN A O 1
ATOM 1809 N N . ALA A 1 236 ? 8.359 23.078 14.641 1 97.62 236 ALA A N 1
ATOM 1810 C CA . ALA A 1 236 ? 8.344 23.844 13.391 1 97.62 236 ALA A CA 1
ATOM 1811 C C . ALA A 1 236 ? 7.051 24.641 13.25 1 97.62 236 ALA A C 1
ATOM 1813 O O . ALA A 1 236 ? 7.008 25.625 12.523 1 97.62 236 ALA A O 1
ATOM 1814 N N . ILE A 1 237 ? 6.004 24.203 13.922 1 96.44 237 ILE A N 1
ATOM 1815 C CA . ILE A 1 237 ? 4.688 24.812 13.789 1 96.44 237 ILE A CA 1
ATOM 1816 C C . ILE A 1 237 ? 4.531 25.922 14.82 1 96.44 237 ILE A C 1
ATOM 1818 O O . ILE A 1 237 ? 4.43 25.656 16.016 1 96.44 237 ILE A O 1
ATOM 1822 N N . THR A 1 238 ? 4.484 27.234 14.469 1 89.06 238 THR A N 1
ATOM 1823 C CA . THR A 1 238 ? 4.504 28.391 15.344 1 89.06 238 THR A CA 1
ATOM 1824 C C . THR A 1 238 ? 3.182 28.531 16.094 1 89.06 238 THR A C 1
ATOM 1826 O O . THR A 1 238 ? 3.164 28.906 17.266 1 89.06 238 THR A O 1
ATOM 1829 N N . ASP A 1 239 ? 2.104 28.25 15.539 1 89.62 239 ASP A N 1
ATOM 1830 C CA . ASP A 1 239 ? 0.788 28.453 16.141 1 89.62 239 ASP A CA 1
ATOM 1831 C C . ASP A 1 239 ? 0.228 27.125 16.672 1 89.62 239 ASP A C 1
ATOM 1833 O O . ASP A 1 239 ? -0.969 26.859 16.562 1 89.62 239 ASP A O 1
ATOM 1837 N N . TRP A 1 240 ? 1.094 26.344 17.25 1 91.69 240 TRP A N 1
ATOM 1838 C CA . TRP A 1 240 ? 0.727 25 17.688 1 91.69 240 TRP A CA 1
ATOM 1839 C C . TRP A 1 240 ? -0.455 25.031 18.641 1 91.69 240 TRP A C 1
ATOM 1841 O O . TRP A 1 240 ? -1.442 24.328 18.453 1 91.69 240 TRP A O 1
ATOM 1851 N N . ASP A 1 241 ? -0.411 25.891 19.625 1 88.88 241 ASP A N 1
ATOM 1852 C CA . ASP A 1 241 ? -1.433 25.953 20.656 1 88.88 241 ASP A CA 1
ATOM 1853 C C . ASP A 1 241 ? -2.775 26.406 20.094 1 88.88 241 ASP A C 1
ATOM 1855 O O . ASP A 1 241 ? -3.83 25.938 20.531 1 88.88 241 ASP A O 1
ATOM 1859 N N . ARG A 1 242 ? -2.662 27.266 19.141 1 88.75 242 ARG A N 1
ATOM 1860 C CA . ARG A 1 242 ? -3.885 27.766 18.516 1 88.75 242 ARG A CA 1
ATOM 1861 C C . ARG A 1 242 ? -4.531 26.688 17.641 1 88.75 242 ARG A C 1
ATOM 1863 O O . ARG A 1 242 ? -5.758 26.625 17.531 1 88.75 242 ARG A O 1
ATOM 1870 N N . LEU A 1 243 ? -3.717 25.891 17.062 1 93.62 243 LEU A N 1
ATOM 1871 C CA . LEU A 1 243 ? -4.18 24.875 16.125 1 93.62 243 LEU A CA 1
ATOM 1872 C C . LEU A 1 243 ? -4.789 23.688 16.875 1 93.62 243 LEU A C 1
ATOM 1874 O O . LEU A 1 243 ? -5.676 23 16.344 1 93.62 243 LEU A O 1
ATOM 1878 N N . PHE A 1 244 ? -4.312 23.406 18.094 1 86.31 244 PHE A N 1
ATOM 1879 C CA . PHE A 1 244 ? -4.738 22.203 18.812 1 86.31 244 PHE A CA 1
ATOM 1880 C C . PHE A 1 244 ? -5.383 22.578 20.141 1 86.31 244 PHE A C 1
ATOM 1882 O O . PHE A 1 244 ? -5.762 21.703 20.906 1 86.31 244 PHE A O 1
ATOM 1889 N N . VAL A 1 245 ? -5.609 23.828 20.438 1 65.38 245 VAL A N 1
ATOM 1890 C CA . VAL A 1 245 ? -6.176 24.281 21.703 1 65.38 245 VAL A CA 1
ATOM 1891 C C . VAL A 1 245 ? -7.672 23.984 21.734 1 65.38 245 VAL A C 1
ATOM 1893 O O . VAL A 1 245 ? -8.391 24.281 20.766 1 65.38 245 VAL A O 1
ATOM 1896 N N . GLY A 1 246 ? -8.234 23.219 22.828 1 56.53 246 GLY A N 1
ATOM 1897 C CA . GLY A 1 246 ? -9.578 22.812 23.203 1 56.53 246 GLY A CA 1
ATOM 1898 C C . GLY A 1 246 ? -9.883 21.359 22.859 1 56.53 246 GLY A C 1
ATOM 1899 O O . GLY A 1 246 ? -11.023 20.922 23 1 56.53 246 GLY A O 1
ATOM 1900 N N . LYS A 1 247 ? -8.867 20.906 22.219 1 50.47 247 LYS A N 1
ATOM 1901 C CA . LYS A 1 247 ? -9.078 19.5 21.891 1 50.47 247 LYS A CA 1
ATOM 1902 C C . LYS A 1 247 ? -8.422 18.594 22.922 1 50.47 247 LYS A C 1
ATOM 1904 O O . LYS A 1 247 ? -7.445 18.969 23.562 1 50.47 247 LYS A O 1
ATOM 1909 N N . MET B 1 1 ? -20.5 -5.285 22.062 1 66.12 1 MET B N 1
ATOM 1910 C CA . MET B 1 1 ? -21.234 -6.348 21.391 1 66.12 1 MET B CA 1
ATOM 1911 C C . MET B 1 1 ? -20.406 -6.953 20.266 1 66.12 1 MET B C 1
ATOM 1913 O O . MET B 1 1 ? -19.562 -6.277 19.672 1 66.12 1 MET B O 1
ATOM 1917 N N . VAL B 1 2 ? -20.406 -8.297 20.109 1 82.88 2 VAL B N 1
ATOM 1918 C CA . VAL B 1 2 ? -19.625 -9.047 19.125 1 82.88 2 VAL B CA 1
ATOM 1919 C C . VAL B 1 2 ? -20.281 -8.922 17.75 1 82.88 2 VAL B C 1
ATOM 1921 O O . VAL B 1 2 ? -21.5 -8.938 17.625 1 82.88 2 VAL B O 1
ATOM 1924 N N . TRP B 1 3 ? -19.5 -8.523 16.688 1 91.62 3 TRP B N 1
ATOM 1925 C CA . TRP B 1 3 ? -20 -8.414 15.328 1 91.62 3 TRP B CA 1
ATOM 1926 C C . TRP B 1 3 ? -20.547 -9.75 14.836 1 91.62 3 TRP B C 1
ATOM 1928 O O . TRP B 1 3 ? -19.859 -10.766 14.891 1 91.62 3 TRP B O 1
ATOM 1938 N N . GLN B 1 4 ? -21.797 -9.727 14.5 1 93.88 4 GLN B N 1
ATOM 1939 C CA . GLN B 1 4 ? -22.375 -10.922 13.891 1 93.88 4 GLN B CA 1
ATOM 1940 C C . GLN B 1 4 ? -22.25 -10.883 12.367 1 93.88 4 GLN B C 1
ATOM 1942 O O . GLN B 1 4 ? -22.859 -10.039 11.711 1 93.88 4 GLN B O 1
ATOM 1947 N N . ARG B 1 5 ? -21.531 -11.82 11.852 1 96.88 5 ARG B N 1
ATOM 1948 C CA . ARG B 1 5 ? -21.312 -11.852 10.406 1 96.88 5 ARG B CA 1
ATOM 1949 C C . ARG B 1 5 ? -22.594 -12.211 9.672 1 96.88 5 ARG B C 1
ATOM 1951 O O . ARG B 1 5 ? -23.266 -13.188 10.023 1 96.88 5 ARG B O 1
ATOM 1958 N N . PRO B 1 6 ? -22.859 -11.516 8.609 1 95.69 6 PRO B N 1
ATOM 1959 C CA . PRO B 1 6 ? -24.125 -11.766 7.895 1 95.69 6 PRO B CA 1
ATOM 1960 C C . PRO B 1 6 ? -24.188 -13.172 7.301 1 95.69 6 PRO B C 1
ATOM 1962 O O . PRO B 1 6 ? -25.281 -13.711 7.109 1 95.69 6 PRO B O 1
ATOM 1965 N N . ASP B 1 7 ? -23.062 -13.82 7.039 1 96.19 7 ASP B N 1
ATOM 1966 C CA . ASP B 1 7 ? -23.062 -15.133 6.41 1 96.19 7 ASP B CA 1
ATOM 1967 C C . ASP B 1 7 ? -22.859 -16.234 7.441 1 96.19 7 ASP B C 1
ATOM 1969 O O . ASP B 1 7 ? -22.656 -17.406 7.082 1 96.19 7 ASP B O 1
ATOM 1973 N N . GLY B 1 8 ? -22.781 -15.922 8.742 1 96.19 8 GLY B N 1
ATOM 1974 C CA . GLY B 1 8 ? -22.781 -16.891 9.82 1 96.19 8 GLY B CA 1
ATOM 1975 C C . GLY B 1 8 ? -21.391 -17.438 10.125 1 96.19 8 GLY B C 1
ATOM 1976 O O . GLY B 1 8 ? -21.234 -18.25 11.047 1 96.19 8 GLY B O 1
ATOM 1977 N N . ARG B 1 9 ? -20.359 -16.969 9.5 1 97.5 9 ARG B N 1
ATOM 1978 C CA . ARG B 1 9 ? -19 -17.438 9.75 1 97.5 9 ARG B CA 1
ATOM 1979 C C . ARG B 1 9 ? -18.516 -16.984 11.125 1 97.5 9 ARG B C 1
ATOM 1981 O O . ARG B 1 9 ? -18.953 -15.961 11.641 1 97.5 9 ARG B O 1
ATOM 1988 N N . LYS B 1 10 ? -17.641 -17.828 11.672 1 97.06 10 LYS B N 1
ATOM 1989 C CA . LYS B 1 10 ? -16.875 -17.375 12.828 1 97.06 10 LYS B CA 1
ATOM 1990 C C . LYS B 1 10 ? -15.805 -16.375 12.414 1 97.06 10 LYS B C 1
ATOM 1992 O O . LYS B 1 10 ? -15.461 -16.281 11.234 1 97.06 10 LYS B O 1
ATOM 1997 N N . PRO B 1 11 ? -15.203 -15.648 13.367 1 96.81 11 PRO B N 1
ATOM 1998 C CA . PRO B 1 11 ? -14.234 -14.594 13.039 1 96.81 11 PRO B CA 1
ATOM 1999 C C . PRO B 1 11 ? -13.023 -15.125 12.281 1 96.81 11 PRO B C 1
ATOM 2001 O O . PRO B 1 11 ? -12.445 -14.414 11.453 1 96.81 11 PRO B O 1
ATOM 2004 N N . TYR B 1 12 ? -12.688 -16.422 12.414 1 96.69 12 TYR B N 1
ATOM 2005 C CA . TYR B 1 12 ? -11.43 -16.953 11.883 1 96.69 12 TYR B CA 1
ATOM 2006 C C . TYR B 1 12 ? -11.688 -17.828 10.664 1 96.69 12 TYR B C 1
ATOM 2008 O O . TYR B 1 12 ? -10.781 -18.531 10.195 1 96.69 12 TYR B O 1
ATOM 2016 N N . GLU B 1 13 ? -12.922 -17.75 10.148 1 97.88 13 GLU B N 1
ATOM 2017 C CA . GLU B 1 13 ? -13.281 -18.641 9.047 1 97.88 13 GLU B CA 1
ATOM 2018 C C . GLU B 1 13 ? -13.211 -17.922 7.703 1 97.88 13 GLU B C 1
ATOM 2020 O O . GLU B 1 13 ? -13.641 -16.766 7.59 1 97.88 13 GLU B O 1
ATOM 2025 N N . LEU B 1 14 ? -12.602 -18.594 6.754 1 98.62 14 LEU B N 1
ATOM 2026 C CA . LEU B 1 14 ? -12.609 -18.141 5.367 1 98.62 14 LEU B CA 1
ATOM 2027 C C . LEU B 1 14 ? -13.992 -18.297 4.75 1 98.62 14 LEU B C 1
ATOM 2029 O O . LEU B 1 14 ? -14.758 -19.188 5.145 1 98.62 14 LEU B O 1
ATOM 2033 N N . ARG B 1 15 ? -14.367 -17.438 3.836 1 98.62 15 ARG B N 1
ATOM 2034 C CA . ARG B 1 15 ? -15.445 -17.781 2.916 1 98.62 15 ARG B CA 1
ATOM 2035 C C . ARG B 1 15 ? -15.086 -19 2.068 1 98.62 15 ARG B C 1
ATOM 2037 O O . ARG B 1 15 ? -13.906 -19.312 1.902 1 98.62 15 ARG B O 1
ATOM 2044 N N . PRO B 1 16 ? -16.062 -19.688 1.58 1 98.12 16 PRO B N 1
ATOM 2045 C CA . PRO B 1 16 ? -15.727 -20.812 0.711 1 98.12 16 PRO B CA 1
ATOM 2046 C C . PRO B 1 16 ? -14.867 -20.406 -0.486 1 98.12 16 PRO B C 1
ATOM 2048 O O . PRO B 1 16 ? -15.141 -19.391 -1.122 1 98.12 16 PRO B O 1
ATOM 2051 N N . ILE B 1 17 ? -13.883 -21.203 -0.762 1 98.38 17 ILE B N 1
ATOM 2052 C CA . ILE B 1 17 ? -12.961 -20.906 -1.852 1 98.38 17 ILE B CA 1
ATOM 2053 C C . ILE B 1 17 ? -13.008 -22.016 -2.893 1 98.38 17 ILE B C 1
ATOM 2055 O O . ILE B 1 17 ? -13.086 -23.203 -2.543 1 98.38 17 ILE B O 1
ATOM 2059 N N . ASN B 1 18 ? -13.055 -21.641 -4.121 1 98.25 18 ASN B N 1
ATOM 2060 C CA . ASN B 1 18 ? -13.031 -22.578 -5.238 1 98.25 18 ASN B CA 1
ATOM 2061 C C . ASN B 1 18 ? -12.227 -22.031 -6.414 1 98.25 18 ASN B C 1
ATOM 2063 O O . ASN B 1 18 ? -12.305 -20.844 -6.727 1 98.25 18 ASN B O 1
ATOM 2067 N N . PHE B 1 19 ? -11.445 -22.875 -7.016 1 98.75 19 PHE B N 1
ATOM 2068 C CA . PHE B 1 19 ? -10.703 -22.547 -8.227 1 98.75 19 PHE B CA 1
ATOM 2069 C C . PHE B 1 19 ? -11.203 -23.391 -9.406 1 98.75 19 PHE B C 1
ATOM 2071 O O . PHE B 1 19 ? -11.023 -24.609 -9.43 1 98.75 19 PHE B O 1
ATOM 2078 N N . HIS B 1 20 ? -11.828 -22.75 -10.375 1 98.44 20 HIS B N 1
ATOM 2079 C CA . HIS B 1 20 ? -12.18 -23.422 -11.617 1 98.44 20 HIS B CA 1
ATOM 2080 C C . HIS B 1 20 ? -11.086 -23.266 -12.664 1 98.44 20 HIS B C 1
ATOM 2082 O O . HIS B 1 20 ? -11.016 -22.25 -13.352 1 98.44 20 HIS B O 1
ATOM 2088 N N . THR B 1 21 ? -10.336 -24.297 -12.805 1 97.56 21 THR B N 1
ATOM 2089 C CA . THR B 1 21 ? -9.188 -24.25 -13.703 1 97.56 21 THR B CA 1
ATOM 2090 C C . THR B 1 21 ? -9.617 -24.469 -15.148 1 97.56 21 THR B C 1
ATOM 2092 O O . THR B 1 21 ? -10.742 -24.922 -15.406 1 97.56 21 THR B O 1
ATOM 2095 N N . LYS B 1 22 ? -8.773 -24.125 -16.031 1 97.12 22 LYS B N 1
ATOM 2096 C CA . LYS B 1 22 ? -9.062 -24.234 -17.453 1 97.12 22 LYS B CA 1
ATOM 2097 C C . LYS B 1 22 ? -10.414 -23.609 -17.781 1 97.12 22 LYS B C 1
ATOM 2099 O O . LYS B 1 22 ? -11.227 -24.219 -18.484 1 97.12 22 LYS B O 1
ATOM 2104 N N . PHE B 1 23 ? -10.625 -22.484 -17.219 1 97.5 23 PHE B N 1
ATOM 2105 C CA . PHE B 1 23 ? -11.922 -21.844 -17.344 1 97.5 23 PHE B CA 1
ATOM 2106 C C . PHE B 1 23 ? -12.148 -21.344 -18.766 1 97.5 23 PHE B C 1
ATOM 2108 O O . PHE B 1 23 ? -13.242 -21.484 -19.312 1 97.5 23 PHE B O 1
ATOM 2115 N N . THR B 1 24 ? -11.195 -20.656 -19.375 1 95.56 24 THR B N 1
ATOM 2116 C CA . THR B 1 24 ? -11.211 -20.312 -20.797 1 95.56 24 THR B CA 1
ATOM 2117 C C . THR B 1 24 ? -10.094 -21.031 -21.547 1 95.56 24 THR B C 1
ATOM 2119 O O . THR B 1 24 ? -9.227 -21.656 -20.922 1 95.56 24 THR B O 1
ATOM 2122 N N . ARG B 1 25 ? -9.992 -20.906 -22.891 1 93.5 25 ARG B N 1
ATOM 2123 C CA . ARG B 1 25 ? -9.227 -21.922 -23.625 1 93.5 25 ARG B CA 1
ATOM 2124 C C . ARG B 1 25 ? -7.965 -21.312 -24.219 1 93.5 25 ARG B C 1
ATOM 2126 O O . ARG B 1 25 ? -7.066 -22.047 -24.656 1 93.5 25 ARG B O 1
ATOM 2133 N N . PHE B 1 26 ? -7.91 -19.984 -24.281 1 92.44 26 PHE B N 1
ATOM 2134 C CA . PHE B 1 26 ? -6.859 -19.453 -25.141 1 92.44 26 PHE B CA 1
ATOM 2135 C C . PHE B 1 26 ? -5.598 -19.156 -24.344 1 92.44 26 PHE B C 1
ATOM 2137 O O . PHE B 1 26 ? -4.484 -19.344 -24.828 1 92.44 26 PHE B O 1
ATOM 2144 N N . ALA B 1 27 ? -5.715 -18.719 -23.141 1 94.62 27 ALA B N 1
ATOM 2145 C CA . ALA B 1 27 ? -4.543 -18.422 -22.312 1 94.62 27 ALA B CA 1
ATOM 2146 C C . ALA B 1 27 ? -3.973 -19.703 -21.719 1 94.62 27 ALA B C 1
ATOM 2148 O O . ALA B 1 27 ? -4.723 -20.594 -21.297 1 94.62 27 ALA B O 1
ATOM 2149 N N . PRO B 1 28 ? -2.65 -19.797 -21.656 1 96.12 28 PRO B N 1
ATOM 2150 C CA . PRO B 1 28 ? -2.066 -20.984 -21.016 1 96.12 28 PRO B CA 1
ATOM 2151 C C . PRO B 1 28 ? -2.529 -21.172 -19.578 1 96.12 28 PRO B C 1
ATOM 2153 O O . PRO B 1 28 ? -2.555 -22.297 -19.078 1 96.12 28 PRO B O 1
ATOM 2156 N N . GLY B 1 29 ? -2.828 -20.156 -18.844 1 97.69 29 GLY B N 1
ATOM 2157 C CA . GLY B 1 29 ? -3.467 -20.219 -17.547 1 97.69 29 GLY B CA 1
ATOM 2158 C C . GLY B 1 29 ? -4.789 -19.469 -17.484 1 97.69 29 GLY B C 1
ATOM 2159 O O . GLY B 1 29 ? -4.891 -18.344 -17.984 1 97.69 29 GLY B O 1
ATOM 2160 N N . SER B 1 30 ? -5.758 -20.094 -17.016 1 98.31 30 SER B N 1
ATOM 2161 C CA . SER B 1 30 ? -7.09 -19.516 -16.906 1 98.31 30 SER B CA 1
ATOM 2162 C C . SER B 1 30 ? -7.867 -20.125 -15.75 1 98.31 30 SER B C 1
ATOM 2164 O O . SER B 1 30 ? -8.258 -21.297 -15.812 1 98.31 30 SER B O 1
ATOM 2166 N N . VAL B 1 31 ? -8.094 -19.328 -14.75 1 98.75 31 VAL B N 1
ATOM 2167 C CA . VAL B 1 31 ? -8.711 -19.828 -13.523 1 98.75 31 VAL B CA 1
ATOM 2168 C C . VAL B 1 31 ? -9.789 -18.859 -13.055 1 98.75 31 VAL B C 1
ATOM 2170 O O . VAL B 1 31 ? -9.508 -17.672 -12.828 1 98.75 31 VAL B O 1
ATOM 2173 N N . LEU B 1 32 ? -10.992 -19.328 -12.938 1 98.88 32 LEU B N 1
ATOM 2174 C CA . LEU B 1 32 ? -12 -18.562 -12.219 1 98.88 32 LEU B CA 1
ATOM 2175 C C . LEU B 1 32 ? -11.875 -18.781 -10.711 1 98.88 32 LEU B C 1
ATOM 2177 O O . LEU B 1 32 ? -12.109 -19.891 -10.227 1 98.88 32 LEU B O 1
ATOM 2181 N N . THR B 1 33 ? -11.477 -17.781 -10.008 1 98.81 33 THR B N 1
ATOM 2182 C CA . THR B 1 33 ? -11.289 -17.812 -8.562 1 98.81 33 THR B CA 1
ATOM 2183 C C . THR B 1 33 ? -12.547 -17.312 -7.848 1 98.81 33 THR B C 1
ATOM 2185 O O . THR B 1 33 ? -13.008 -16.203 -8.094 1 98.81 33 THR B O 1
ATOM 2188 N N . ILE B 1 34 ? -13.023 -18.156 -6.961 1 98.75 34 ILE B N 1
ATOM 2189 C CA . ILE B 1 34 ? -14.234 -17.812 -6.223 1 98.75 34 ILE B CA 1
ATOM 2190 C C . ILE B 1 34 ? -13.945 -17.812 -4.723 1 98.75 34 ILE B C 1
ATOM 2192 O O . ILE B 1 34 ? -13.445 -18.812 -4.188 1 98.75 34 ILE B O 1
ATOM 2196 N N . CYS B 1 35 ? -14.148 -16.766 -4.031 1 98.38 35 CYS B N 1
ATOM 2197 C CA . CYS B 1 35 ? -14.125 -16.594 -2.584 1 98.38 35 CYS B CA 1
ATOM 2198 C C . CYS B 1 35 ? -15.438 -16.016 -2.082 1 98.38 35 CYS B C 1
ATOM 2200 O O . CYS B 1 35 ? -15.617 -14.797 -2.066 1 98.38 35 CYS B O 1
ATOM 2202 N N . GLY B 1 36 ? -16.312 -16.906 -1.512 1 98.06 36 GLY B N 1
ATOM 2203 C CA . GLY B 1 36 ? -17.672 -16.438 -1.24 1 98.06 36 GLY B CA 1
ATOM 2204 C C . GLY B 1 36 ? -18.375 -15.914 -2.473 1 98.06 36 GLY B C 1
ATOM 2205 O O . GLY B 1 36 ? -18.516 -16.625 -3.471 1 98.06 36 GLY B O 1
ATOM 2206 N N . GLU B 1 37 ? -18.719 -14.625 -2.463 1 98 37 GLU B N 1
ATOM 2207 C CA . GLU B 1 37 ? -19.406 -14.016 -3.59 1 98 37 GLU B CA 1
ATOM 2208 C C . GLU B 1 37 ? -18.453 -13.172 -4.438 1 98 37 GLU B C 1
ATOM 2210 O O . GLU B 1 37 ? -18.891 -12.477 -5.355 1 98 37 GLU B O 1
ATOM 2215 N N . THR B 1 38 ? -17.203 -13.266 -4.102 1 98.69 38 THR B N 1
ATOM 2216 C CA . THR B 1 38 ? -16.203 -12.633 -4.941 1 98.69 38 THR B CA 1
ATOM 2217 C C . THR B 1 38 ? -15.742 -13.586 -6.047 1 98.69 38 THR B C 1
ATOM 2219 O O . THR B 1 38 ? -15.391 -14.734 -5.781 1 98.69 38 THR B O 1
ATOM 2222 N N . LYS B 1 39 ? -15.82 -13.102 -7.297 1 98.81 39 LYS B N 1
ATOM 2223 C CA . LYS B 1 39 ? -15.406 -13.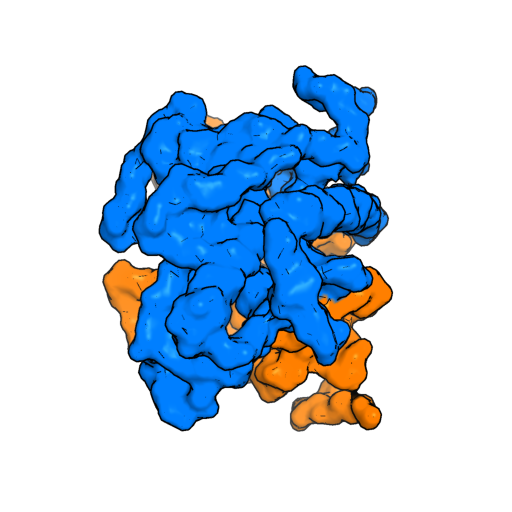883 -8.453 1 98.81 39 LYS B CA 1
ATOM 2224 C C . LYS B 1 39 ? -14.406 -13.117 -9.312 1 98.81 39 LYS B C 1
ATOM 2226 O O . LYS B 1 39 ? -14.719 -12.031 -9.82 1 98.81 39 LYS B O 1
ATOM 2231 N N . VAL B 1 40 ? -13.227 -13.656 -9.43 1 98.88 40 VAL B N 1
ATOM 2232 C CA . VAL B 1 40 ? -12.172 -13.031 -10.227 1 98.88 40 VAL B CA 1
ATOM 2233 C C . VAL B 1 40 ? -11.656 -14.023 -11.266 1 98.88 40 VAL B C 1
ATOM 2235 O O . VAL B 1 40 ? -11.25 -15.141 -10.93 1 98.88 40 VAL B O 1
ATOM 2238 N N . LEU B 1 41 ? -11.703 -13.633 -12.562 1 98.88 41 LEU B N 1
ATOM 2239 C CA . LEU B 1 41 ? -11.055 -14.422 -13.602 1 98.88 41 LEU B CA 1
ATOM 2240 C C . LEU B 1 41 ? -9.578 -14.062 -13.719 1 98.88 41 LEU B C 1
ATOM 2242 O O . LEU B 1 41 ? -9.234 -12.922 -14.031 1 98.88 41 LEU B O 1
ATOM 2246 N N . CYS B 1 42 ? -8.734 -14.969 -13.414 1 98.88 42 CYS B N 1
ATOM 2247 C CA . CYS B 1 42 ? -7.289 -14.812 -13.516 1 98.88 42 CYS B CA 1
ATOM 2248 C C . CYS B 1 42 ? -6.742 -15.555 -14.734 1 98.88 42 CYS B C 1
ATOM 2250 O O . CYS B 1 42 ? -6.855 -16.781 -14.812 1 98.88 42 CYS B O 1
ATOM 2252 N N . THR B 1 43 ? -6.188 -14.836 -15.648 1 98.75 43 THR B N 1
ATOM 2253 C CA . THR B 1 43 ? -5.555 -15.469 -16.797 1 98.75 43 THR B CA 1
ATOM 2254 C C . THR B 1 43 ? -4.078 -15.094 -16.875 1 98.75 43 THR B C 1
ATOM 2256 O O . THR B 1 43 ? -3.674 -14.039 -16.406 1 98.75 43 THR B O 1
ATOM 2259 N N . VAL B 1 44 ? -3.285 -15.961 -17.344 1 98.75 44 VAL B N 1
ATOM 2260 C CA . VAL B 1 44 ? -1.858 -15.727 -17.531 1 98.75 44 VAL B CA 1
ATOM 2261 C C . VAL B 1 44 ? -1.483 -15.961 -19 1 98.75 44 VAL B C 1
ATOM 2263 O O . VAL B 1 44 ? -1.733 -17.047 -19.547 1 98.75 44 VAL B O 1
ATOM 2266 N N . SER B 1 45 ? -0.967 -14.984 -19.641 1 98.38 45 SER B N 1
ATOM 2267 C CA . SER B 1 45 ? -0.437 -15.078 -21 1 98.38 45 SER B CA 1
ATOM 2268 C C . SER B 1 45 ? 1.085 -14.977 -21 1 98.38 45 SER B C 1
ATOM 2270 O O . SER B 1 45 ? 1.688 -14.547 -20.016 1 98.38 45 SER B O 1
ATOM 2272 N N . VAL B 1 46 ? 1.687 -15.422 -22.094 1 97.75 46 VAL B N 1
ATOM 2273 C CA . VAL B 1 46 ? 3.143 -15.406 -22.188 1 97.75 46 VAL B CA 1
ATOM 2274 C C . VAL B 1 46 ? 3.562 -14.711 -23.484 1 97.75 46 VAL B C 1
ATOM 2276 O O . VAL B 1 46 ? 2.924 -14.891 -24.531 1 97.75 46 VAL B O 1
ATOM 2279 N N . ALA B 1 47 ? 4.512 -13.828 -23.375 1 97.31 47 ALA B N 1
ATOM 2280 C CA . ALA B 1 47 ? 5.156 -13.188 -24.516 1 97.31 47 ALA B CA 1
ATOM 2281 C C . ALA B 1 47 ? 6.648 -13.5 -24.547 1 97.31 47 ALA B C 1
ATOM 2283 O O . ALA B 1 47 ? 7.305 -13.539 -23.5 1 97.31 47 ALA B O 1
ATOM 2284 N N . GLU B 1 48 ? 7.156 -13.672 -25.766 1 94.69 48 GLU B N 1
ATOM 2285 C CA . GLU B 1 48 ? 8.586 -13.898 -25.938 1 94.69 48 GLU B CA 1
ATOM 2286 C C . GLU B 1 48 ? 9.352 -12.586 -26.047 1 94.69 48 GLU B C 1
ATOM 2288 O O . GLU B 1 48 ? 10.086 -12.367 -27.016 1 94.69 48 GLU B O 1
ATOM 2293 N N . SER B 1 49 ? 9.188 -11.781 -25.172 1 96.69 49 SER B N 1
ATOM 2294 C CA . SER B 1 49 ? 9.852 -10.484 -25.047 1 96.69 49 SER B CA 1
ATOM 2295 C C . SER B 1 49 ? 9.883 -10.031 -23.594 1 96.69 49 SER B C 1
ATOM 2297 O O . SER B 1 49 ? 9.109 -10.516 -22.766 1 96.69 49 SER B O 1
ATOM 2299 N N . VAL B 1 50 ? 10.844 -9.219 -23.312 1 97 50 VAL B N 1
ATOM 2300 C CA . VAL B 1 50 ? 10.977 -8.656 -21.969 1 97 50 VAL B CA 1
ATOM 2301 C C . VAL B 1 50 ? 11.078 -7.137 -22.047 1 97 50 VAL B C 1
ATOM 2303 O O . VAL B 1 50 ? 11.344 -6.578 -23.109 1 97 50 VAL B O 1
ATOM 2306 N N . PRO B 1 51 ? 10.773 -6.484 -20.953 1 94.25 51 PRO B N 1
ATOM 2307 C CA . PRO B 1 51 ? 11.023 -5.043 -20.953 1 94.25 51 PRO B CA 1
ATOM 2308 C C . PRO B 1 51 ? 12.445 -4.688 -21.375 1 94.25 51 PRO B C 1
ATOM 2310 O O . PRO B 1 51 ? 13.367 -5.484 -21.172 1 94.25 51 PRO B O 1
ATOM 2313 N N . LYS B 1 52 ? 12.641 -3.533 -21.922 1 93.81 52 LYS B N 1
ATOM 2314 C CA . LYS B 1 52 ? 13.898 -3.078 -22.5 1 93.81 52 LYS B CA 1
ATOM 2315 C C . LYS B 1 52 ? 15.055 -3.238 -21.516 1 93.81 52 LYS B C 1
ATOM 2317 O O . LYS B 1 52 ? 16.141 -3.66 -21.891 1 93.81 52 LYS B O 1
ATOM 2322 N N . PHE B 1 53 ? 14.797 -2.971 -20.266 1 91.31 53 PHE B N 1
ATOM 2323 C CA . PHE B 1 53 ? 15.859 -2.971 -19.266 1 91.31 53 PHE B CA 1
ATOM 2324 C C . PHE B 1 53 ? 16.328 -4.391 -18.984 1 91.31 53 PHE B C 1
ATOM 2326 O O . PHE B 1 53 ? 17.391 -4.586 -18.375 1 91.31 53 PHE B O 1
ATOM 2333 N N . LEU B 1 54 ? 15.648 -5.445 -19.484 1 96 54 LEU B N 1
ATOM 2334 C CA . LEU B 1 54 ? 16 -6.84 -19.219 1 96 54 LEU B CA 1
ATOM 2335 C C . LEU B 1 54 ? 16.5 -7.52 -20.484 1 96 54 LEU B C 1
ATOM 2337 O O . LEU B 1 54 ? 16.938 -8.672 -20.438 1 96 54 LEU B O 1
ATOM 2341 N N . THR B 1 55 ? 16.406 -6.785 -21.594 1 96.31 55 THR B N 1
ATOM 2342 C CA . THR B 1 55 ? 16.812 -7.387 -22.859 1 96.31 55 THR B CA 1
ATOM 2343 C C . THR B 1 55 ? 18.266 -7.828 -22.797 1 96.31 55 THR B C 1
ATOM 2345 O O . THR B 1 55 ? 19.141 -7.051 -22.422 1 96.31 55 THR B O 1
ATOM 2348 N N . GLY B 1 56 ? 18.531 -9.094 -23.109 1 96.75 56 GLY B N 1
ATOM 2349 C CA . GLY B 1 56 ? 19.891 -9.617 -23.125 1 96.75 56 GLY B CA 1
ATOM 2350 C C . GLY B 1 56 ? 20.359 -10.133 -21.781 1 96.75 56 GLY B C 1
ATOM 2351 O O . GLY B 1 56 ? 21.453 -10.711 -21.688 1 96.75 56 GLY B O 1
ATOM 2352 N N . SER B 1 57 ? 19.578 -10.016 -20.766 1 96.69 57 SER B N 1
ATOM 2353 C CA . SER B 1 57 ? 20 -10.406 -19.422 1 96.69 57 SER B CA 1
ATOM 2354 C C . SER B 1 57 ? 19.797 -11.906 -19.188 1 96.69 57 SER B C 1
ATOM 2356 O O . SER B 1 57 ? 20.344 -12.477 -18.25 1 96.69 57 SER B O 1
ATOM 2358 N N . GLY B 1 58 ? 18.906 -12.508 -20 1 97.31 58 GLY B N 1
ATOM 2359 C CA . GLY B 1 58 ? 18.547 -13.898 -19.797 1 97.31 58 GLY B CA 1
ATOM 2360 C C . GLY B 1 58 ? 17.469 -14.102 -18.75 1 97.31 58 GLY B C 1
ATOM 2361 O O . GLY B 1 58 ? 17.078 -15.234 -18.469 1 97.31 58 GLY B O 1
ATOM 2362 N N . LYS B 1 59 ? 16.938 -13.039 -18.234 1 97.81 59 LYS B N 1
ATOM 2363 C CA . LYS B 1 59 ? 15.938 -13.109 -17.172 1 97.81 59 LYS B CA 1
ATOM 2364 C C . LYS B 1 59 ? 14.555 -12.711 -17.688 1 97.81 59 LYS B C 1
ATOM 2366 O O . LYS B 1 59 ? 14.438 -11.844 -18.547 1 97.81 59 LYS B O 1
ATOM 2371 N N . GLY B 1 60 ? 13.531 -13.297 -17.125 1 98.19 60 GLY B N 1
ATOM 2372 C CA . GLY B 1 60 ? 12.156 -12.984 -17.5 1 98.19 60 GLY B CA 1
ATOM 2373 C C . GLY B 1 60 ? 11.539 -11.914 -16.625 1 98.19 60 GLY B C 1
ATOM 2374 O O . GLY B 1 60 ? 12.25 -11.211 -15.891 1 98.19 60 GLY B O 1
ATOM 2375 N N . TRP B 1 61 ? 10.195 -11.82 -16.812 1 98.31 61 TRP B N 1
ATOM 2376 C CA . TRP B 1 61 ? 9.445 -10.812 -16.078 1 98.31 61 TRP B CA 1
ATOM 2377 C C . TRP B 1 61 ? 8 -11.242 -15.875 1 98.31 61 TRP B C 1
ATOM 2379 O O . TRP B 1 61 ? 7.5 -12.117 -16.578 1 98.31 61 TRP B O 1
ATOM 2389 N N . LEU B 1 62 ? 7.387 -10.695 -14.867 1 98.62 62 LEU B N 1
ATOM 2390 C CA . LEU B 1 62 ? 5.949 -10.852 -14.664 1 98.62 62 LEU B CA 1
ATOM 2391 C C . LEU B 1 62 ? 5.293 -9.508 -14.375 1 98.62 62 LEU B C 1
ATOM 2393 O O . LEU B 1 62 ? 5.801 -8.727 -13.562 1 98.62 62 LEU B O 1
ATOM 2397 N N . THR B 1 63 ? 4.266 -9.188 -15.047 1 98.06 63 THR B N 1
ATOM 2398 C CA . THR B 1 63 ? 3.438 -8.016 -14.781 1 98.06 63 THR B CA 1
ATOM 2399 C C . THR B 1 63 ? 1.974 -8.414 -14.617 1 98.06 63 THR B C 1
ATOM 2401 O O . THR B 1 63 ? 1.608 -9.57 -14.844 1 98.06 63 THR B O 1
ATOM 2404 N N . ALA B 1 64 ? 1.175 -7.508 -14.117 1 98.38 64 ALA B N 1
ATOM 2405 C CA . ALA B 1 64 ? -0.234 -7.812 -13.883 1 98.38 64 ALA B CA 1
ATOM 2406 C C . ALA B 1 64 ? -1.124 -6.641 -14.281 1 98.38 64 ALA B C 1
ATOM 2408 O O . ALA B 1 64 ? -0.695 -5.484 -14.242 1 98.38 64 ALA B O 1
ATOM 2409 N N . GLU B 1 65 ? -2.285 -6.965 -14.711 1 97.06 65 GLU B N 1
ATOM 2410 C CA . GLU B 1 65 ? -3.379 -6.023 -14.938 1 97.06 65 GLU B CA 1
ATOM 2411 C C . GLU B 1 65 ? -4.602 -6.387 -14.102 1 97.06 65 GLU B C 1
ATOM 2413 O O . GLU B 1 65 ? -4.859 -7.566 -13.852 1 97.06 65 GLU B O 1
ATOM 2418 N N . TYR B 1 66 ? -5.273 -5.375 -13.703 1 97.75 66 TYR B N 1
ATOM 2419 C CA . TYR B 1 66 ? -6.473 -5.512 -12.891 1 97.75 66 TYR B CA 1
ATOM 2420 C C . TYR B 1 66 ? -7.594 -4.625 -13.414 1 97.75 66 TYR B C 1
ATOM 2422 O O . TYR B 1 66 ? -7.387 -3.434 -13.656 1 97.75 66 TYR B O 1
ATOM 2430 N N . ARG B 1 67 ? -8.742 -5.316 -13.539 1 95.44 67 ARG B N 1
ATOM 2431 C CA . ARG B 1 67 ? -9.922 -4.555 -13.93 1 95.44 67 ARG B CA 1
ATOM 2432 C C . ARG B 1 67 ? -11.164 -5.059 -13.188 1 95.44 67 ARG B C 1
ATOM 2434 O O . ARG B 1 67 ? -11.289 -6.254 -12.922 1 95.44 67 ARG B O 1
ATOM 2441 N N . MET B 1 68 ? -11.977 -4.105 -12.891 1 94.75 68 MET B N 1
ATOM 2442 C CA . MET B 1 68 ? -13.32 -4.449 -12.453 1 94.75 68 MET B CA 1
ATOM 2443 C C . MET B 1 68 ? -14.328 -4.266 -13.578 1 94.75 68 MET B C 1
ATOM 2445 O O . MET B 1 68 ? -14.414 -3.189 -14.172 1 94.75 68 MET B O 1
ATOM 2449 N N . LEU B 1 69 ? -15.07 -5.332 -13.922 1 94.12 69 LEU B N 1
ATOM 2450 C CA . LEU B 1 69 ? -16.078 -5.207 -14.969 1 94.12 69 LEU B CA 1
ATOM 2451 C C . LEU B 1 69 ? -17.172 -4.219 -14.547 1 94.12 69 LEU B C 1
ATOM 2453 O O . LEU B 1 69 ? -17.453 -4.074 -13.359 1 94.12 69 LEU B O 1
ATOM 2457 N N . PRO B 1 70 ? -17.828 -3.539 -15.445 1 90.88 70 PRO B N 1
ATOM 2458 C CA . PRO B 1 70 ? -18.797 -2.488 -15.133 1 90.88 70 PRO B CA 1
ATOM 2459 C C . PRO B 1 70 ? -19.906 -2.969 -14.203 1 90.88 70 PRO B C 1
ATOM 2461 O O . PRO B 1 70 ? -20.359 -2.211 -13.344 1 90.88 70 PRO B O 1
ATOM 2464 N N . SER B 1 71 ? -20.266 -4.242 -14.234 1 93.44 71 SER B N 1
ATOM 2465 C CA . SER B 1 71 ? -21.375 -4.734 -13.445 1 93.44 71 SER B CA 1
ATOM 2466 C C . SER B 1 71 ? -20.906 -5.621 -12.297 1 93.44 71 SER B C 1
ATOM 2468 O O . SER B 1 71 ? -21.672 -6.426 -11.766 1 93.44 71 SER B O 1
ATOM 2470 N N . ALA B 1 72 ? -19.656 -5.473 -11.969 1 93.94 72 ALA B N 1
ATOM 2471 C CA . ALA B 1 72 ? -19.062 -6.336 -10.953 1 93.94 72 ALA B CA 1
ATOM 2472 C C . ALA B 1 72 ? -19.609 -6 -9.562 1 93.94 72 ALA B C 1
ATOM 2474 O O . ALA B 1 72 ? -19.469 -6.789 -8.633 1 93.94 72 ALA B O 1
ATOM 2475 N N . THR B 1 73 ? -20.156 -4.812 -9.43 1 91.62 73 THR B N 1
ATOM 2476 C CA . THR B 1 73 ? -20.734 -4.375 -8.156 1 91.62 73 THR B CA 1
ATOM 2477 C C . THR B 1 73 ? -22.219 -4.102 -8.305 1 91.62 73 THR B C 1
ATOM 2479 O O . THR B 1 73 ? -22.781 -4.199 -9.398 1 91.62 73 THR B O 1
ATOM 2482 N N . GLN B 1 74 ? -22.812 -3.809 -7.168 1 86.88 74 GLN B N 1
ATOM 2483 C CA . GLN B 1 74 ? -24.25 -3.535 -7.188 1 86.88 74 GLN B CA 1
ATOM 2484 C C . GLN B 1 74 ? -24.578 -2.357 -8.102 1 86.88 74 GLN B C 1
ATOM 2486 O O . GLN B 1 74 ? -25.531 -2.414 -8.883 1 86.88 74 GLN B O 1
ATOM 2491 N N . GLN B 1 75 ? -23.75 -1.334 -7.992 1 86.94 75 GLN B N 1
ATOM 2492 C CA . GLN B 1 75 ? -23.875 -0.19 -8.891 1 86.94 75 GLN B CA 1
ATOM 2493 C C . GLN B 1 75 ? -22.875 -0.283 -10.039 1 86.94 75 GLN B C 1
ATOM 2495 O O . GLN B 1 75 ? -21.688 -0.527 -9.82 1 86.94 75 GLN B O 1
ATOM 2500 N N . ARG B 1 76 ? -23.438 -0.143 -11.227 1 89.5 76 ARG B N 1
ATOM 2501 C CA . ARG B 1 76 ? -22.594 -0.21 -12.414 1 89.5 76 ARG B CA 1
ATOM 2502 C C . ARG B 1 76 ? -21.531 0.884 -12.391 1 89.5 76 ARG B C 1
ATOM 2504 O O . ARG B 1 76 ? -21.812 2.027 -12.031 1 89.5 76 ARG B O 1
ATOM 2511 N N . HIS B 1 77 ? -20.312 0.514 -12.734 1 86.62 77 HIS B N 1
ATOM 2512 C CA . HIS B 1 77 ? -19.25 1.497 -12.875 1 86.62 77 HIS B CA 1
ATOM 2513 C C . HIS B 1 77 ? -18.859 1.679 -14.336 1 86.62 77 HIS B C 1
ATOM 2515 O O . HIS B 1 77 ? -18.953 0.739 -15.133 1 86.62 77 HIS B O 1
ATOM 2521 N N . GLU B 1 78 ? -18.484 2.828 -14.648 1 85 78 GLU B N 1
ATOM 2522 C CA . GLU B 1 78 ? -18.016 3.074 -16 1 85 78 GLU B CA 1
ATOM 2523 C C . GLU B 1 78 ? -16.688 2.359 -16.266 1 85 78 GLU B C 1
ATOM 2525 O O . GLU B 1 78 ? -15.836 2.268 -15.367 1 85 78 GLU B O 1
ATOM 2530 N N . ARG B 1 79 ? -16.594 1.904 -17.438 1 83.81 79 ARG B N 1
ATOM 2531 C CA . ARG B 1 79 ? -15.328 1.301 -17.828 1 83.81 79 ARG B CA 1
ATOM 2532 C C . ARG B 1 79 ? -14.203 2.328 -17.797 1 83.81 79 ARG B C 1
ATOM 2534 O O . ARG B 1 79 ? -14.391 3.469 -18.234 1 83.81 79 ARG B O 1
ATOM 2541 N N . GLU B 1 80 ? -13.078 1.841 -17.234 1 82.25 80 GLU B N 1
ATOM 2542 C CA . GLU B 1 80 ? -11.922 2.734 -17.281 1 82.25 80 GLU B CA 1
ATOM 2543 C C . GLU B 1 80 ? -11.312 2.773 -18.688 1 82.25 80 GLU B C 1
ATOM 2545 O O . GLU B 1 80 ? -10.828 1.757 -19.188 1 82.25 80 GLU B O 1
ATOM 2550 N N . LEU B 1 81 ? -11.375 3.807 -19.344 1 75.94 81 LEU B N 1
ATOM 2551 C CA . LEU B 1 81 ? -10.961 3.881 -20.75 1 75.94 81 LEU B CA 1
ATOM 2552 C C . LEU B 1 81 ? -9.547 4.434 -20.859 1 75.94 81 LEU B C 1
ATOM 2554 O O . LEU B 1 81 ? -8.602 3.688 -21.125 1 75.94 81 LEU B O 1
ATOM 2558 N N . LEU B 1 82 ? -9.414 5.699 -20.781 1 69.94 82 LEU B N 1
ATOM 2559 C CA . LEU B 1 82 ? -8.148 6.379 -21.047 1 69.94 82 LEU B CA 1
ATOM 2560 C C . LEU B 1 82 ? -7.242 6.352 -19.828 1 69.94 82 LEU B C 1
ATOM 2562 O O . LEU B 1 82 ? -6.031 6.148 -19.953 1 69.94 82 LEU B O 1
ATOM 2566 N N . LYS B 1 83 ? -7.887 6.52 -18.719 1 80.81 83 LYS B N 1
ATOM 2567 C CA . LYS B 1 83 ? -7.082 6.586 -17.5 1 80.81 83 LYS B CA 1
ATOM 2568 C C . LYS B 1 83 ? -7.574 5.586 -16.469 1 80.81 83 LYS B C 1
ATOM 2570 O O . LYS B 1 83 ? -8.773 5.488 -16.203 1 80.81 83 LYS B O 1
ATOM 2575 N N . LEU B 1 84 ? -6.582 4.812 -16.031 1 86.69 84 LEU B N 1
ATOM 2576 C CA . LEU B 1 84 ? -6.898 3.928 -14.914 1 86.69 84 LEU B CA 1
ATOM 2577 C C . LEU B 1 84 ? -7.004 4.715 -13.609 1 86.69 84 LEU B C 1
ATOM 2579 O O . LEU B 1 84 ? -6.254 5.668 -13.398 1 86.69 84 LEU B O 1
ATOM 2583 N N . SER B 1 85 ? -7.918 4.246 -12.82 1 88.06 85 SER B N 1
ATOM 2584 C CA . SER B 1 85 ? -8.016 4.875 -11.508 1 88.06 85 SER B CA 1
ATOM 2585 C C . SER B 1 85 ? -6.785 4.574 -10.664 1 88.06 85 SER B C 1
ATOM 2587 O O . SER B 1 85 ? -6.074 3.602 -10.914 1 88.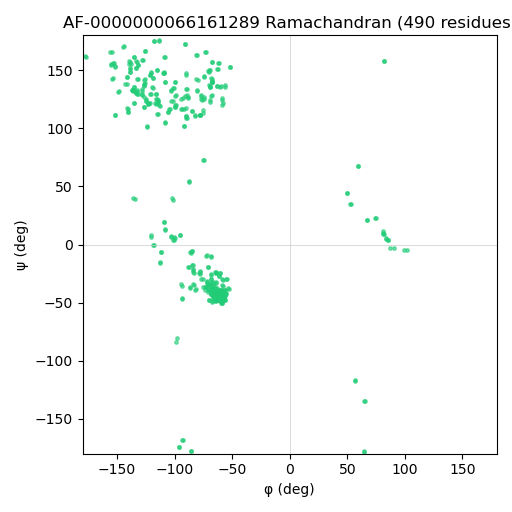06 85 SER B O 1
ATOM 2589 N N . GLY B 1 86 ? -6.562 5.43 -9.719 1 90 86 GLY B N 1
ATOM 2590 C CA . GLY B 1 86 ? -5.484 5.207 -8.766 1 90 86 GLY B CA 1
ATOM 2591 C C . GLY B 1 86 ? -5.586 3.875 -8.047 1 90 86 GLY B C 1
ATOM 2592 O O . GLY B 1 86 ? -4.582 3.189 -7.855 1 90 86 GLY B O 1
ATOM 2593 N N . ARG B 1 87 ? -6.754 3.51 -7.707 1 92.5 87 ARG B N 1
ATOM 2594 C CA . ARG B 1 87 ? -6.957 2.246 -7.004 1 92.5 87 ARG B CA 1
ATOM 2595 C C . ARG B 1 87 ? -6.617 1.061 -7.902 1 92.5 87 ARG B C 1
ATOM 2597 O O . ARG B 1 87 ? -5.957 0.115 -7.469 1 92.5 87 ARG B O 1
ATOM 2604 N N . THR B 1 88 ? -7.059 1.101 -9.117 1 94.44 88 THR B N 1
ATOM 2605 C CA . THR B 1 88 ? -6.773 0.041 -10.078 1 94.44 88 THR B CA 1
ATOM 2606 C C . THR B 1 88 ? -5.27 -0.126 -10.266 1 94.44 88 THR B C 1
ATOM 2608 O O . THR B 1 88 ? -4.758 -1.248 -10.258 1 94.44 88 THR B O 1
ATOM 2611 N N . GLN B 1 89 ? -4.598 0.925 -10.336 1 94.12 89 GLN B N 1
ATOM 2612 C CA . GLN B 1 89 ? -3.152 0.896 -10.531 1 94.12 89 GLN B CA 1
ATOM 2613 C C . GLN B 1 89 ? -2.441 0.335 -9.305 1 94.12 89 GLN B C 1
ATOM 2615 O O . GLN B 1 89 ? -1.502 -0.452 -9.43 1 94.12 89 GLN B O 1
ATOM 2620 N N . GLU B 1 90 ? -2.879 0.747 -8.227 1 95.5 90 GLU B N 1
ATOM 2621 C CA . GLU B 1 90 ? -2.316 0.244 -6.977 1 95.5 90 GLU B CA 1
ATOM 2622 C C . GLU B 1 90 ? -2.467 -1.271 -6.875 1 95.5 90 GLU B C 1
ATOM 2624 O O . GLU B 1 90 ? -1.524 -1.969 -6.492 1 95.5 90 GLU B O 1
ATOM 2629 N N . ILE B 1 91 ? -3.598 -1.755 -7.234 1 97.06 91 ILE B N 1
ATOM 2630 C CA . ILE B 1 91 ? -3.879 -3.18 -7.105 1 97.06 91 ILE B CA 1
ATOM 2631 C C . ILE B 1 91 ? -3.051 -3.965 -8.117 1 97.06 91 ILE B C 1
ATOM 2633 O O . ILE B 1 91 ? -2.496 -5.02 -7.797 1 97.06 91 ILE B O 1
ATOM 2637 N N . GLN B 1 92 ? -2.916 -3.396 -9.336 1 96.81 92 GLN B N 1
ATOM 2638 C CA . GLN B 1 92 ? -2.105 -4.051 -10.359 1 96.81 92 GLN B CA 1
ATOM 2639 C C . GLN B 1 92 ? -0.667 -4.234 -9.891 1 96.81 92 GLN B C 1
ATOM 2641 O O . GLN B 1 92 ? -0.073 -5.297 -10.078 1 96.81 92 GLN B O 1
ATOM 2646 N N . ARG B 1 93 ? -0.207 -3.211 -9.344 1 96.88 93 ARG B N 1
ATOM 2647 C CA . ARG B 1 93 ? 1.173 -3.25 -8.875 1 96.88 93 ARG B CA 1
ATOM 2648 C C . ARG B 1 93 ? 1.337 -4.258 -7.738 1 96.88 93 ARG B C 1
ATOM 2650 O O . ARG B 1 93 ? 2.328 -4.992 -7.691 1 96.88 93 ARG B O 1
ATOM 2657 N N . LEU B 1 94 ? 0.352 -4.316 -6.852 1 97.81 94 LEU B N 1
ATOM 2658 C CA . LEU B 1 94 ? 0.37 -5.258 -5.738 1 97.81 94 LEU B CA 1
ATOM 2659 C C . LEU B 1 94 ? 0.378 -6.695 -6.246 1 97.81 94 LEU B C 1
ATOM 2661 O O . LEU B 1 94 ? 1.17 -7.52 -5.781 1 97.81 94 LEU B O 1
ATOM 2665 N N . ILE B 1 95 ? -0.482 -7.004 -7.203 1 98.62 95 ILE B N 1
ATOM 2666 C CA . ILE B 1 95 ? -0.578 -8.352 -7.762 1 98.62 95 ILE B CA 1
ATOM 2667 C C . ILE B 1 95 ? 0.75 -8.734 -8.414 1 98.62 95 ILE B C 1
ATOM 2669 O O . ILE B 1 95 ? 1.288 -9.812 -8.148 1 98.62 95 ILE B O 1
ATOM 2673 N N . GLY B 1 96 ? 1.27 -7.828 -9.203 1 98.19 96 GLY B N 1
ATOM 2674 C CA . GLY B 1 96 ? 2.537 -8.094 -9.867 1 98.19 96 GLY B CA 1
ATOM 2675 C C . GLY B 1 96 ? 3.672 -8.359 -8.891 1 98.19 96 GLY B C 1
ATOM 2676 O O . GLY B 1 96 ? 4.387 -9.359 -9.031 1 98.19 96 GLY B O 1
ATOM 2677 N N . ARG B 1 97 ? 3.807 -7.473 -7.93 1 97.06 97 ARG B N 1
ATOM 2678 C CA . ARG B 1 97 ? 4.871 -7.613 -6.938 1 97.06 97 ARG B CA 1
ATOM 2679 C C . ARG B 1 97 ? 4.734 -8.93 -6.176 1 97.06 97 ARG B C 1
ATOM 2681 O O . ARG B 1 97 ? 5.727 -9.617 -5.934 1 97.06 97 ARG B O 1
ATOM 2688 N N . SER B 1 98 ? 3.557 -9.281 -5.812 1 98.44 98 SER B N 1
ATOM 2689 C CA . SER B 1 98 ? 3.303 -10.484 -5.02 1 98.44 98 SER B CA 1
ATOM 2690 C C . SER B 1 98 ? 3.662 -11.742 -5.797 1 98.44 98 SER B C 1
ATOM 2692 O O . SER B 1 98 ? 4.379 -12.609 -5.289 1 98.44 98 SER B O 1
ATOM 2694 N N . LEU B 1 99 ? 3.248 -11.812 -7.02 1 98.56 99 LEU B N 1
ATOM 2695 C CA . LEU B 1 99 ? 3.406 -13.047 -7.777 1 98.56 99 LEU B CA 1
ATOM 2696 C C . LEU B 1 99 ? 4.84 -13.195 -8.289 1 98.56 99 LEU B C 1
ATOM 2698 O O . LEU B 1 99 ? 5.301 -14.305 -8.539 1 98.56 99 LEU B O 1
ATOM 2702 N N . ARG B 1 100 ? 5.547 -12.07 -8.445 1 98.06 100 ARG B N 1
ATOM 2703 C CA . ARG B 1 100 ? 6.953 -12.141 -8.82 1 98.06 100 ARG B CA 1
ATOM 2704 C C . ARG B 1 100 ? 7.766 -12.883 -7.762 1 98.06 100 ARG B C 1
ATOM 2706 O O . ARG B 1 100 ? 8.773 -13.523 -8.07 1 98.06 100 ARG B O 1
ATOM 2713 N N . ALA B 1 101 ? 7.312 -12.844 -6.551 1 97.31 101 ALA B N 1
ATOM 2714 C CA . ALA B 1 101 ? 8.023 -13.492 -5.453 1 97.31 101 ALA B CA 1
ATOM 2715 C C . ALA B 1 101 ? 7.977 -15.016 -5.594 1 97.31 101 ALA B C 1
ATOM 2717 O O . ALA B 1 101 ? 8.727 -15.727 -4.926 1 97.31 101 ALA B O 1
ATOM 2718 N N . ALA B 1 102 ? 7.168 -15.516 -6.512 1 97.19 102 ALA B N 1
ATOM 2719 C CA . ALA B 1 102 ? 6.988 -16.953 -6.672 1 97.19 102 ALA B CA 1
ATOM 2720 C C . ALA B 1 102 ? 7.82 -17.484 -7.836 1 97.19 102 ALA B C 1
ATOM 2722 O O . ALA B 1 102 ? 7.75 -18.672 -8.172 1 97.19 102 ALA B O 1
ATOM 2723 N N . LEU B 1 103 ? 8.664 -16.656 -8.461 1 97.56 103 LEU B N 1
ATOM 2724 C CA . LEU B 1 103 ? 9.25 -17.062 -9.727 1 97.56 103 LEU B CA 1
ATOM 2725 C C . LEU B 1 103 ? 10.773 -16.969 -9.68 1 97.56 103 LEU B C 1
ATOM 2727 O O . LEU B 1 103 ? 11.32 -16.016 -9.109 1 97.56 103 LEU B O 1
ATOM 2731 N N . ASP B 1 104 ? 11.414 -17.859 -10.273 1 97.06 104 ASP B N 1
ATOM 2732 C CA . ASP B 1 104 ? 12.812 -17.781 -10.688 1 97.06 104 ASP B CA 1
ATOM 2733 C C . ASP B 1 104 ? 12.938 -17.203 -12.102 1 97.06 104 ASP B C 1
ATOM 2735 O O . ASP B 1 104 ? 12.711 -17.922 -13.078 1 97.06 104 ASP B O 1
ATOM 2739 N N . PHE B 1 105 ? 13.414 -16.047 -12.234 1 97.31 105 PHE B N 1
ATOM 2740 C CA . PHE B 1 105 ? 13.367 -15.336 -13.508 1 97.31 105 PHE B CA 1
ATOM 2741 C C . PHE B 1 105 ? 14.445 -15.844 -14.453 1 97.31 105 PHE B C 1
ATOM 2743 O O . PHE B 1 105 ? 14.352 -15.672 -15.672 1 97.31 105 PHE B O 1
ATOM 2750 N N . GLU B 1 106 ? 15.477 -16.406 -13.891 1 97.19 106 GLU B N 1
ATOM 2751 C CA . GLU B 1 106 ? 16.469 -17.047 -14.75 1 97.19 106 GLU B CA 1
ATOM 2752 C C . GLU B 1 106 ? 15.883 -18.281 -15.43 1 97.19 106 GLU B C 1
ATOM 2754 O O . GLU B 1 106 ? 16.078 -18.5 -16.625 1 97.19 106 GLU B O 1
ATOM 2759 N N . ALA B 1 107 ? 15.156 -19.016 -14.664 1 96.75 107 ALA B N 1
ATOM 2760 C CA . ALA B 1 107 ? 14.516 -20.203 -15.211 1 96.75 107 ALA B CA 1
ATOM 2761 C C . ALA B 1 107 ? 13.438 -19.828 -16.234 1 96.75 107 ALA B C 1
ATOM 2763 O O . ALA B 1 107 ? 13.211 -20.562 -17.203 1 96.75 107 ALA B O 1
ATOM 2764 N N . LEU B 1 108 ? 12.789 -18.734 -16.062 1 97.62 108 LEU B N 1
ATOM 2765 C CA . LEU B 1 108 ? 11.742 -18.266 -16.969 1 97.62 108 LEU B CA 1
ATOM 2766 C C . LEU B 1 108 ? 12.32 -17.859 -18.312 1 97.62 108 LEU B C 1
ATOM 2768 O O . LEU B 1 108 ? 11.648 -17.984 -19.344 1 97.62 108 LEU B O 1
ATOM 2772 N N . GLY B 1 109 ? 13.625 -17.484 -18.281 1 97.31 109 GLY B N 1
ATOM 2773 C CA . GLY B 1 109 ? 14.211 -16.953 -19.5 1 97.31 109 GLY B CA 1
ATOM 2774 C C . GLY B 1 109 ? 13.57 -15.648 -19.938 1 97.31 109 GLY B C 1
ATOM 2775 O O . GLY B 1 109 ? 12.688 -15.125 -19.266 1 97.31 109 GLY B O 1
ATOM 2776 N N . GLU B 1 110 ? 14 -15.148 -21.016 1 97.25 110 GLU B N 1
ATOM 2777 C CA . GLU B 1 110 ? 13.539 -13.844 -21.453 1 97.25 110 GLU B CA 1
ATOM 2778 C C . GLU B 1 110 ? 12.117 -13.922 -22.016 1 97.25 110 GLU B C 1
ATOM 2780 O O . GLU B 1 110 ? 11.906 -13.742 -23.219 1 97.25 110 GLU B O 1
ATOM 2785 N N . ARG B 1 111 ? 11.227 -14.094 -21.172 1 98 111 ARG B N 1
ATOM 2786 C CA . ARG B 1 111 ? 9.789 -14.109 -21.422 1 98 111 ARG B CA 1
ATOM 2787 C C . ARG B 1 111 ? 9.039 -13.266 -20.391 1 98 111 ARG B C 1
ATOM 2789 O O . ARG B 1 111 ? 9.539 -13.055 -19.281 1 98 111 ARG B O 1
ATOM 2796 N N . THR B 1 112 ? 7.957 -12.758 -20.797 1 98.62 112 THR B N 1
ATOM 2797 C CA . THR B 1 112 ? 7.117 -12.008 -19.875 1 98.62 112 THR B CA 1
ATOM 2798 C C . THR B 1 112 ? 5.785 -12.719 -19.656 1 98.62 112 THR B C 1
ATOM 2800 O O . THR B 1 112 ? 5.09 -13.062 -20.609 1 98.62 112 THR B O 1
ATOM 2803 N N . LEU B 1 113 ? 5.496 -13.023 -18.438 1 98.75 113 LEU B N 1
ATOM 2804 C CA . LEU B 1 113 ? 4.164 -13.477 -18.047 1 98.75 113 LEU B CA 1
ATOM 2805 C C . LEU B 1 113 ? 3.283 -12.305 -17.641 1 98.75 113 LEU B C 1
ATOM 2807 O O . LEU B 1 113 ? 3.705 -11.445 -16.859 1 98.75 113 LEU B O 1
ATOM 2811 N N . THR B 1 114 ? 2.111 -12.211 -18.219 1 98.75 114 THR B N 1
ATOM 2812 C CA . THR B 1 114 ? 1.145 -11.188 -17.812 1 98.75 114 THR B CA 1
ATOM 2813 C C . THR B 1 114 ? -0.07 -11.82 -17.141 1 98.75 114 THR B C 1
ATOM 2815 O O . THR B 1 114 ? -0.756 -12.648 -17.75 1 98.75 114 THR B O 1
ATOM 2818 N N . VAL B 1 115 ? -0.305 -11.477 -15.938 1 98.81 115 VAL B N 1
ATOM 2819 C CA . VAL B 1 115 ? -1.479 -11.93 -15.203 1 98.81 115 VAL B CA 1
ATOM 2820 C C . VAL B 1 115 ? -2.602 -10.906 -15.328 1 98.81 115 VAL B C 1
ATOM 2822 O O . VAL B 1 115 ? -2.455 -9.758 -14.906 1 98.81 115 VAL B O 1
ATOM 2825 N N . ASP B 1 116 ? -3.701 -11.297 -15.938 1 98.69 116 ASP B N 1
ATOM 2826 C CA . ASP B 1 116 ? -4.902 -10.469 -15.992 1 98.69 116 ASP B CA 1
ATOM 2827 C C . ASP B 1 116 ? -5.922 -10.914 -14.945 1 98.69 116 ASP B C 1
ATOM 2829 O O . ASP B 1 116 ? -6.359 -12.062 -14.938 1 98.69 116 ASP B O 1
ATOM 2833 N N . ALA B 1 117 ? -6.23 -10.062 -14.062 1 98.69 117 ALA B N 1
ATOM 2834 C CA . ALA B 1 117 ? -7.258 -10.305 -13.055 1 98.69 117 ALA B CA 1
ATOM 2835 C C . ALA B 1 117 ? -8.5 -9.469 -13.328 1 98.69 117 ALA B C 1
ATOM 2837 O O . ALA B 1 117 ? -8.523 -8.266 -13.055 1 98.69 117 ALA B O 1
ATOM 2838 N N . ASP B 1 118 ? -9.531 -10.039 -13.812 1 97.88 118 ASP B N 1
ATOM 2839 C CA . ASP B 1 118 ? -10.797 -9.375 -14.125 1 97.88 118 ASP B CA 1
ATOM 2840 C C . ASP B 1 118 ? -11.867 -9.719 -13.102 1 97.88 118 ASP B C 1
ATOM 2842 O O . ASP B 1 118 ? -12.305 -10.867 -13.016 1 97.88 118 ASP B O 1
ATOM 2846 N N . VAL B 1 119 ? -12.289 -8.719 -12.352 1 98.38 119 VAL B N 1
ATOM 2847 C CA . VAL B 1 119 ? -13.312 -8.93 -11.328 1 98.38 119 VAL B CA 1
ATOM 2848 C C . VAL B 1 119 ? -14.688 -9 -11.977 1 98.38 119 VAL B C 1
ATOM 2850 O O . VAL B 1 119 ? -15.195 -8 -12.484 1 98.38 119 VAL B O 1
ATOM 2853 N N . LEU B 1 120 ? -15.258 -10.172 -11.93 1 97.69 120 LEU B N 1
ATOM 2854 C CA . LEU B 1 120 ? -16.578 -10.398 -12.492 1 97.69 120 LEU B CA 1
ATOM 2855 C C . LEU B 1 120 ? -17.672 -10.008 -11.492 1 97.69 120 LEU B C 1
ATOM 2857 O O . LEU B 1 120 ? -18.734 -9.531 -11.883 1 97.69 120 LEU B O 1
ATOM 2861 N N . GLN B 1 121 ? -17.391 -10.219 -10.258 1 97.69 121 GLN B N 1
ATOM 2862 C CA . GLN B 1 121 ? -18.266 -9.906 -9.133 1 97.69 121 GLN B CA 1
ATOM 2863 C C . GLN B 1 121 ? -17.469 -9.547 -7.887 1 97.69 121 GLN B C 1
ATOM 2865 O O . GLN B 1 121 ? -16.531 -10.266 -7.523 1 97.69 121 GLN B O 1
ATOM 2870 N N . ALA B 1 122 ? -17.875 -8.469 -7.312 1 97.75 122 ALA B N 1
ATOM 2871 C CA . ALA B 1 122 ? -17.094 -7.988 -6.176 1 97.75 122 ALA B CA 1
ATOM 2872 C C . ALA B 1 122 ? -17.891 -8.062 -4.883 1 97.75 122 ALA B C 1
ATOM 2874 O O . ALA B 1 122 ? -19 -7.52 -4.797 1 97.75 122 ALA B O 1
ATOM 2875 N N . ASP B 1 123 ? -17.375 -8.711 -3.922 1 98 123 ASP B N 1
ATOM 2876 C CA . ASP B 1 123 ? -17.875 -8.766 -2.553 1 98 123 ASP B CA 1
ATOM 2877 C C . ASP B 1 123 ? -16.734 -8.625 -1.546 1 98 123 ASP B C 1
ATOM 2879 O O . ASP B 1 123 ? -16.672 -9.375 -0.569 1 98 123 ASP B O 1
ATOM 2883 N N . ALA B 1 124 ? -15.781 -7.773 -1.808 1 97.31 124 ALA B N 1
ATOM 2884 C CA . ALA B 1 124 ? -14.586 -7.473 -1.025 1 97.31 124 ALA B CA 1
ATOM 2885 C C . ALA B 1 124 ? -13.484 -8.5 -1.283 1 97.31 124 ALA B C 1
ATOM 2887 O O . ALA B 1 124 ? -13.742 -9.57 -1.831 1 97.31 124 ALA B O 1
ATOM 2888 N N . GLY B 1 125 ? -12.289 -8.102 -1.016 1 97.88 125 GLY B N 1
ATOM 2889 C CA . GLY B 1 125 ? -11.156 -9.016 -1.089 1 97.88 125 GLY B CA 1
ATOM 2890 C C . GLY B 1 125 ? -10.734 -9.328 -2.512 1 97.88 125 GLY B C 1
ATOM 2891 O O . GLY B 1 125 ? -10.172 -10.391 -2.775 1 97.88 125 GLY B O 1
ATOM 2892 N N . THR B 1 126 ? -11.07 -8.453 -3.467 1 98.56 126 THR B N 1
ATOM 2893 C CA . THR B 1 126 ? -10.797 -8.758 -4.867 1 98.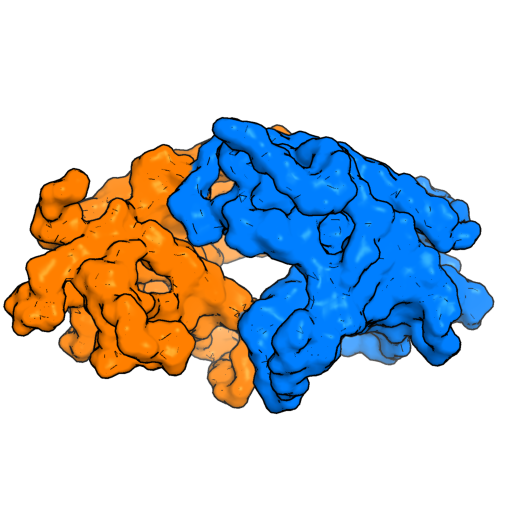56 126 THR B CA 1
ATOM 2894 C C . THR B 1 126 ? -9.297 -8.789 -5.129 1 98.56 126 THR B C 1
ATOM 2896 O O . THR B 1 126 ? -8.812 -9.625 -5.898 1 98.56 126 THR B O 1
ATOM 2899 N N . ARG B 1 127 ? -8.547 -7.887 -4.5 1 98.69 127 ARG B N 1
ATOM 2900 C CA . ARG B 1 127 ? -7.109 -7.859 -4.75 1 98.69 127 ARG B CA 1
ATOM 2901 C C . ARG B 1 127 ? -6.434 -9.117 -4.207 1 98.69 127 ARG B C 1
ATOM 2903 O O . ARG B 1 127 ? -5.535 -9.672 -4.84 1 98.69 127 ARG B O 1
ATOM 2910 N N . THR B 1 128 ? -6.852 -9.586 -3.01 1 98.81 128 THR B N 1
ATOM 2911 C CA . THR B 1 128 ? -6.234 -10.781 -2.436 1 98.81 128 THR B CA 1
ATOM 2912 C C . THR B 1 128 ? -6.695 -12.031 -3.168 1 98.81 128 THR B C 1
ATOM 2914 O O . THR B 1 128 ? -5.918 -12.977 -3.354 1 98.81 128 THR B O 1
ATOM 2917 N N . ALA B 1 129 ? -7.98 -12.062 -3.59 1 98.88 129 ALA B N 1
ATOM 2918 C CA . ALA B 1 129 ? -8.453 -13.156 -4.43 1 98.88 129 ALA B CA 1
ATOM 2919 C C . ALA B 1 129 ? -7.66 -13.234 -5.73 1 98.88 129 ALA B C 1
ATOM 2921 O O . ALA B 1 129 ? -7.34 -14.32 -6.211 1 98.88 129 ALA B O 1
ATOM 2922 N N . ALA B 1 130 ? -7.355 -12.078 -6.266 1 98.94 130 ALA B N 1
ATOM 2923 C CA . ALA B 1 130 ? -6.586 -12.008 -7.508 1 98.94 130 ALA B CA 1
ATOM 2924 C C . ALA B 1 130 ? -5.188 -12.594 -7.32 1 98.94 130 ALA B C 1
ATOM 2926 O O . ALA B 1 130 ? -4.68 -13.289 -8.203 1 98.94 130 ALA B O 1
ATOM 2927 N N . ILE B 1 131 ? -4.547 -12.312 -6.219 1 98.94 131 ILE B N 1
ATOM 2928 C CA . ILE B 1 131 ? -3.209 -12.828 -5.945 1 98.94 131 ILE B CA 1
ATOM 2929 C C . ILE B 1 131 ? -3.268 -14.336 -5.754 1 98.94 131 ILE B C 1
ATOM 2931 O O . ILE B 1 131 ? -2.504 -15.078 -6.371 1 98.94 131 ILE B O 1
ATOM 2935 N N . THR B 1 132 ? -4.176 -14.75 -4.93 1 98.94 132 THR B N 1
ATOM 2936 C CA . THR B 1 132 ? -4.293 -16.172 -4.598 1 98.94 132 THR B CA 1
ATOM 2937 C C . THR B 1 132 ? -4.688 -16.984 -5.824 1 98.94 132 THR B C 1
ATOM 2939 O O . THR B 1 132 ? -4.094 -18.016 -6.105 1 98.94 132 THR B O 1
ATOM 2942 N N . GLY B 1 133 ? -5.695 -16.5 -6.531 1 98.88 133 GLY B N 1
ATOM 2943 C CA . GLY B 1 133 ? -6.098 -17.156 -7.762 1 98.88 133 GLY B CA 1
ATOM 2944 C C . GLY B 1 133 ? -5.082 -17 -8.883 1 98.88 133 GLY B C 1
ATOM 2945 O O . GLY B 1 133 ? -4.922 -17.906 -9.711 1 98.88 133 GLY B O 1
ATOM 2946 N N . GLY B 1 134 ? -4.438 -15.844 -8.914 1 98.88 134 GLY B N 1
ATOM 2947 C CA . GLY B 1 134 ? -3.377 -15.609 -9.883 1 98.88 134 GLY B CA 1
ATOM 2948 C C . GLY B 1 134 ? -2.244 -16.625 -9.781 1 98.88 134 GLY B C 1
ATOM 2949 O O . GLY B 1 134 ? -1.669 -17.016 -10.797 1 98.88 134 GLY B O 1
ATOM 2950 N N . PHE B 1 135 ? -1.957 -17.031 -8.578 1 98.88 135 PHE B N 1
ATOM 2951 C CA . PHE B 1 135 ? -0.926 -18.031 -8.391 1 98.88 135 PHE B CA 1
ATOM 2952 C C . PHE B 1 135 ? -1.337 -19.359 -9.023 1 98.88 135 PHE B C 1
ATOM 2954 O O . PHE B 1 135 ? -0.521 -20.031 -9.664 1 98.88 135 PHE B O 1
ATOM 2961 N N . VAL B 1 136 ? -2.586 -19.734 -8.844 1 98.81 136 VAL B N 1
ATOM 2962 C CA . VAL B 1 136 ? -3.072 -20.984 -9.438 1 98.81 136 VAL B CA 1
ATOM 2963 C C . VAL B 1 136 ? -3.006 -20.875 -10.961 1 98.81 136 VAL B C 1
ATOM 2965 O O . VAL B 1 136 ? -2.572 -21.828 -11.633 1 98.81 136 VAL B O 1
ATOM 2968 N N . ALA B 1 137 ? -3.443 -19.766 -11.469 1 98.75 137 ALA B N 1
ATOM 2969 C CA . ALA B 1 137 ? -3.377 -19.547 -12.914 1 98.75 137 ALA B CA 1
ATOM 2970 C C . ALA B 1 137 ? -1.935 -19.578 -13.406 1 98.75 137 ALA B C 1
ATOM 2972 O O . ALA B 1 137 ? -1.659 -20.109 -14.492 1 98.75 137 ALA B O 1
ATOM 2973 N N . LEU B 1 138 ? -1.072 -19.016 -12.633 1 98.56 138 LEU B N 1
ATOM 2974 C CA . LEU B 1 138 ? 0.351 -19.031 -12.953 1 98.56 138 LEU B CA 1
ATOM 2975 C C . LEU B 1 138 ? 0.883 -20.453 -13.031 1 98.56 138 LEU B C 1
ATOM 2977 O O . LEU B 1 138 ? 1.606 -20.797 -13.969 1 98.56 138 LEU B O 1
ATOM 2981 N N . ALA B 1 139 ? 0.526 -21.219 -12.07 1 98.25 139 ALA B N 1
ATOM 2982 C CA . ALA B 1 139 ? 0.926 -22.625 -12.047 1 98.25 139 ALA B CA 1
ATOM 2983 C C . ALA B 1 139 ? 0.405 -23.359 -13.281 1 98.25 139 ALA B C 1
ATOM 2985 O O . ALA B 1 139 ? 1.135 -24.141 -13.906 1 98.25 139 ALA B O 1
ATOM 2986 N N . GLU B 1 140 ? -0.821 -23.141 -13.602 1 97.75 140 GLU B N 1
ATOM 2987 C CA . GLU B 1 140 ? -1.415 -23.75 -14.789 1 97.75 140 GLU B CA 1
ATOM 2988 C C . GLU B 1 140 ? -0.662 -23.344 -16.047 1 97.75 140 GLU B C 1
ATOM 2990 O O . GLU B 1 140 ? -0.374 -24.172 -16.906 1 97.75 140 GLU B O 1
ATOM 2995 N N . ALA B 1 141 ? -0.371 -22.078 -16.172 1 98.06 141 ALA B N 1
ATOM 2996 C CA . ALA B 1 141 ? 0.345 -21.578 -17.344 1 98.06 141 ALA B CA 1
ATOM 2997 C C . ALA B 1 141 ? 1.718 -22.234 -17.469 1 98.06 141 ALA B C 1
ATOM 2999 O O . ALA B 1 141 ? 2.098 -22.672 -18.562 1 98.06 141 ALA B O 1
ATOM 3000 N N . ILE B 1 142 ? 2.432 -22.281 -16.359 1 97.75 142 ILE B N 1
ATOM 3001 C CA . ILE B 1 142 ? 3.781 -22.828 -16.375 1 97.75 142 ILE B CA 1
ATOM 3002 C C . ILE B 1 142 ? 3.729 -24.312 -16.734 1 97.75 142 ILE B C 1
ATOM 3004 O O . ILE B 1 142 ? 4.555 -24.797 -17.5 1 97.75 142 ILE B O 1
ATOM 3008 N N . SER B 1 143 ? 2.736 -24.984 -16.188 1 96.94 143 SER B N 1
ATOM 3009 C CA . SER B 1 143 ? 2.547 -26.375 -16.547 1 96.94 143 SER B CA 1
ATOM 3010 C C . SER B 1 143 ? 2.365 -26.547 -18.047 1 96.94 143 SER B C 1
ATOM 3012 O O . SER B 1 143 ? 2.98 -27.422 -18.656 1 96.94 143 SER B O 1
ATOM 3014 N N . GLN B 1 144 ? 1.55 -25.75 -18.609 1 96 144 GLN B N 1
ATOM 3015 C CA . GLN B 1 144 ? 1.281 -25.828 -20.047 1 96 144 GLN B CA 1
ATOM 3016 C C . GLN B 1 144 ? 2.535 -25.516 -20.859 1 96 144 GLN B C 1
ATOM 3018 O O . GLN B 1 144 ? 2.801 -26.156 -21.875 1 96 144 GLN B O 1
ATOM 3023 N N . LEU B 1 145 ? 3.271 -24.578 -20.422 1 96.38 145 LEU B N 1
ATOM 3024 C CA . LEU B 1 145 ? 4.48 -24.172 -21.141 1 96.38 145 LEU B CA 1
ATOM 3025 C C . LEU B 1 145 ? 5.551 -25.25 -21.062 1 96.38 145 LEU B C 1
ATOM 3027 O O . LEU B 1 145 ? 6.316 -25.438 -22.016 1 96.38 145 LEU B O 1
ATOM 3031 N N . LEU B 1 146 ? 5.594 -25.922 -19.969 1 96.12 146 LEU B N 1
ATOM 3032 C CA . LEU B 1 146 ? 6.492 -27.062 -19.812 1 96.12 146 LEU B CA 1
ATOM 3033 C C . LEU B 1 146 ? 6.094 -28.188 -20.766 1 96.12 146 LEU B C 1
ATOM 3035 O O . LEU B 1 146 ? 6.945 -28.766 -21.453 1 96.12 146 LEU B O 1
ATOM 3039 N N . GLN B 1 147 ? 4.859 -28.438 -20.828 1 95 147 GLN B N 1
ATOM 3040 C CA . GLN B 1 147 ? 4.34 -29.516 -21.672 1 95 147 GLN B CA 1
ATOM 3041 C C . GLN B 1 147 ? 4.602 -29.234 -23.141 1 95 147 GLN B C 1
ATOM 3043 O O . GLN B 1 147 ? 4.875 -30.156 -23.922 1 95 147 GLN B O 1
ATOM 3048 N N . ARG B 1 148 ? 4.586 -28 -23.484 1 95.5 148 ARG B N 1
ATOM 3049 C CA . ARG B 1 148 ? 4.777 -27.594 -24.875 1 95.5 148 ARG B CA 1
ATOM 3050 C C . ARG B 1 148 ? 6.258 -27.453 -25.203 1 95.5 148 ARG B C 1
ATOM 3052 O O . ARG B 1 148 ? 6.621 -27.188 -26.359 1 95.5 148 ARG B O 1
ATOM 3059 N N . GLY B 1 149 ? 7.066 -27.578 -24.203 1 95 149 GLY B N 1
ATOM 3060 C CA . GLY B 1 149 ? 8.508 -27.516 -24.422 1 95 149 GLY B CA 1
ATOM 3061 C C . GLY B 1 149 ? 9.031 -26.094 -24.5 1 95 149 GLY B C 1
ATOM 3062 O O . GLY B 1 149 ? 10.188 -25.875 -24.875 1 95 149 GLY B O 1
ATOM 3063 N N . VAL B 1 150 ? 8.211 -25.188 -24.188 1 95.06 150 VAL B N 1
ATOM 3064 C CA . VAL B 1 150 ? 8.617 -23.781 -24.188 1 95.06 150 VAL B CA 1
ATOM 3065 C C . VAL B 1 150 ? 9.562 -23.516 -23.031 1 95.06 150 VAL B C 1
ATOM 3067 O O . VAL B 1 150 ? 10.531 -22.766 -23.172 1 95.06 150 VAL B O 1
ATOM 3070 N N . LEU B 1 151 ? 9.219 -24.141 -21.875 1 95.62 151 LEU B N 1
ATOM 3071 C CA . LEU B 1 151 ? 10.07 -24.078 -20.703 1 95.62 151 LEU B CA 1
ATOM 3072 C C . LEU B 1 151 ? 10.75 -25.422 -20.438 1 95.62 151 LEU B C 1
ATOM 3074 O O . LEU B 1 151 ? 10.125 -26.469 -20.609 1 95.62 151 LEU B O 1
ATOM 3078 N N . GLU B 1 152 ? 11.984 -25.266 -20.062 1 92.94 152 GLU B N 1
ATOM 3079 C CA . GLU B 1 152 ? 12.734 -26.484 -19.781 1 92.94 152 GLU B CA 1
ATOM 3080 C C . GLU B 1 152 ? 12.547 -26.938 -18.344 1 92.94 152 GLU B C 1
ATOM 3082 O O . GLU B 1 152 ? 12.531 -28.141 -18.047 1 92.94 152 GLU B O 1
ATOM 3087 N N . ARG B 1 153 ? 12.484 -26 -17.516 1 94.81 153 ARG B N 1
ATOM 3088 C CA . ARG B 1 153 ? 12.258 -26.266 -16.109 1 94.81 153 ARG B CA 1
ATOM 3089 C C . ARG B 1 153 ? 11.273 -25.266 -15.508 1 94.81 153 ARG B C 1
ATOM 3091 O O . ARG B 1 153 ? 11.094 -24.172 -16.031 1 94.81 153 ARG B O 1
ATOM 3098 N N . SER B 1 154 ? 10.656 -25.719 -14.469 1 97.25 154 SER B N 1
ATOM 3099 C CA . SER B 1 154 ? 9.664 -24.875 -13.82 1 97.25 154 SER B CA 1
ATOM 3100 C C . SER B 1 154 ? 10.32 -23.672 -13.156 1 97.25 154 SER B C 1
ATOM 3102 O O . SER B 1 154 ? 11.234 -23.828 -12.344 1 97.25 154 SER B O 1
ATOM 3104 N N . PRO B 1 155 ? 9.828 -22.5 -13.461 1 97.75 155 PRO B N 1
ATOM 3105 C CA . PRO B 1 155 ? 10.359 -21.328 -12.773 1 97.75 155 PRO B CA 1
ATOM 3106 C C . PRO B 1 155 ? 9.688 -21.062 -11.422 1 97.75 155 PRO B C 1
ATOM 3108 O O . PRO B 1 155 ? 10.07 -20.141 -10.703 1 97.75 155 PRO B O 1
ATOM 3111 N N . LEU B 1 156 ? 8.656 -21.812 -11.047 1 97.12 156 LEU B N 1
ATOM 3112 C CA . LEU B 1 156 ? 8 -21.625 -9.766 1 97.12 156 LEU B CA 1
ATOM 3113 C C . LEU B 1 156 ? 8.914 -22.047 -8.617 1 97.12 156 LEU B C 1
ATOM 3115 O O . LEU B 1 156 ? 9.383 -23.188 -8.578 1 97.12 156 LEU B O 1
ATOM 3119 N N . CYS B 1 157 ? 9.172 -21.109 -7.684 1 94.44 157 CYS B N 1
ATOM 3120 C CA . CYS B 1 157 ? 10.102 -21.422 -6.602 1 94.44 157 CYS B CA 1
ATOM 3121 C C . CYS B 1 157 ? 9.406 -21.359 -5.246 1 94.44 157 CYS B C 1
ATOM 3123 O O . CYS B 1 157 ? 10.039 -21.562 -4.211 1 94.44 157 CYS B O 1
ATOM 3125 N N . GLY B 1 158 ? 8.148 -21.047 -5.227 1 94 158 GLY B N 1
ATOM 3126 C CA . GLY B 1 158 ? 7.395 -21 -3.984 1 94 158 GLY B CA 1
ATOM 3127 C C . GLY B 1 158 ? 5.926 -20.688 -4.188 1 94 158 GLY B C 1
ATOM 3128 O O . GLY B 1 158 ? 5.535 -20.203 -5.25 1 94 158 GLY B O 1
ATOM 3129 N N . GLN B 1 159 ? 5.191 -21.016 -3.158 1 96.69 159 GLN B N 1
ATOM 3130 C CA . GLN B 1 159 ? 3.762 -20.719 -3.16 1 96.69 159 GLN B CA 1
ATOM 3131 C C . GLN B 1 159 ? 3.486 -19.344 -2.559 1 96.69 159 GLN B C 1
ATOM 3133 O O . GLN B 1 159 ? 4.18 -18.906 -1.638 1 96.69 159 GLN B O 1
ATOM 3138 N N . ILE B 1 160 ? 2.465 -18.656 -3.08 1 97.81 160 ILE B N 1
ATOM 3139 C CA . ILE B 1 160 ? 2.045 -17.344 -2.592 1 97.81 160 ILE B CA 1
ATOM 3140 C C . ILE B 1 160 ? 0.529 -17.328 -2.402 1 97.81 160 ILE B C 1
ATOM 3142 O O . ILE B 1 160 ? -0.217 -17.781 -3.271 1 97.81 160 ILE B O 1
ATOM 3146 N N . ALA B 1 161 ? 0.103 -16.859 -1.32 1 98.88 161 ALA B N 1
ATOM 3147 C CA . ALA B 1 161 ? -1.319 -16.625 -1.093 1 98.88 161 ALA B CA 1
ATOM 3148 C C . ALA B 1 161 ? -1.536 -15.305 -0.343 1 98.88 161 ALA B C 1
ATOM 3150 O O . ALA B 1 161 ? -0.614 -14.789 0.287 1 98.88 161 ALA B O 1
ATOM 3151 N N . ALA B 1 162 ? -2.693 -14.766 -0.465 1 98.94 162 ALA B N 1
ATOM 3152 C CA . ALA B 1 162 ? -3.041 -13.492 0.156 1 98.94 162 ALA B CA 1
ATOM 3153 C C . ALA B 1 162 ? -4.449 -13.531 0.744 1 98.94 162 ALA B C 1
ATOM 3155 O O . ALA B 1 162 ? -5.32 -14.242 0.236 1 98.94 162 ALA B O 1
ATOM 3156 N N . VAL B 1 163 ? -4.656 -12.75 1.767 1 98.88 163 VAL B N 1
ATOM 3157 C CA . VAL B 1 163 ? -5.98 -12.664 2.369 1 98.88 163 VAL B CA 1
ATOM 3158 C C . VAL B 1 163 ? -6.168 -11.281 3 1 98.88 163 VAL B C 1
ATOM 3160 O O . VAL B 1 163 ? -5.188 -10.602 3.311 1 98.88 163 VAL B O 1
ATOM 3163 N N . SER B 1 164 ? -7.391 -10.875 3.076 1 98.38 164 SER B N 1
ATOM 3164 C CA . SER B 1 164 ? -7.754 -9.648 3.771 1 98.38 164 SER B CA 1
ATOM 3165 C C . SER B 1 164 ? -8.289 -9.938 5.168 1 98.38 164 SER B C 1
ATOM 3167 O O . SER B 1 164 ? -9.016 -10.914 5.371 1 98.38 164 SER B O 1
ATOM 3169 N N . VAL B 1 165 ? -7.906 -9.117 6.113 1 98.75 165 VAL B N 1
ATOM 3170 C CA . VAL B 1 165 ? -8.414 -9.148 7.48 1 98.75 165 VAL B CA 1
ATOM 3171 C C . VAL B 1 165 ? -8.789 -7.734 7.926 1 98.75 165 VAL B C 1
ATOM 3173 O O . VAL B 1 165 ? -8.344 -6.75 7.332 1 98.75 165 VAL B O 1
ATOM 3176 N N . GLY B 1 166 ? -9.648 -7.652 8.875 1 98.44 166 GLY B N 1
ATOM 3177 C CA . GLY B 1 166 ? -10.07 -6.344 9.344 1 98.44 166 GLY B CA 1
ATOM 3178 C C . GLY B 1 166 ? -10.555 -6.348 10.781 1 98.44 166 GLY B C 1
ATOM 3179 O O . GLY B 1 166 ? -10.711 -7.41 11.383 1 98.44 166 GLY B O 1
ATOM 3180 N N . LEU B 1 167 ? -10.664 -5.176 11.328 1 98.31 167 LEU B N 1
ATOM 3181 C CA . LEU B 1 167 ? -11.211 -5.016 12.672 1 98.31 167 LEU B CA 1
ATOM 3182 C C . LEU B 1 167 ? -12.672 -4.598 12.617 1 98.31 167 LEU B C 1
ATOM 3184 O O . LEU B 1 167 ? -13.016 -3.59 11.984 1 98.31 167 LEU B O 1
ATOM 3188 N N . LEU B 1 168 ? -13.516 -5.355 13.156 1 97.44 168 LEU B N 1
ATOM 3189 C CA . LEU B 1 168 ? -14.914 -5.047 13.414 1 97.44 168 LEU B CA 1
ATOM 3190 C C . LEU B 1 168 ? -15.203 -5.039 14.914 1 97.44 168 LEU B C 1
ATOM 3192 O O . LEU B 1 168 ? -14.938 -6.023 15.609 1 97.44 168 LEU B O 1
ATOM 3196 N N . GLU B 1 169 ? -15.68 -3.91 15.43 1 94.88 169 GLU B N 1
ATOM 3197 C CA . GLU B 1 169 ? -15.883 -3.758 16.859 1 94.88 169 GLU B CA 1
ATOM 3198 C C . GLU B 1 169 ? -14.625 -4.109 17.641 1 94.88 169 GLU B C 1
ATOM 3200 O O . GLU B 1 169 ? -14.672 -4.898 18.594 1 94.88 169 GLU B O 1
ATOM 3205 N N . GLN B 1 170 ? -13.531 -3.812 17.109 1 93.94 170 GLN B N 1
ATOM 3206 C CA . GLN B 1 170 ? -12.211 -3.861 17.734 1 93.94 170 GLN B CA 1
ATOM 3207 C C . GLN B 1 170 ? -11.664 -5.285 17.734 1 93.94 170 GLN B C 1
ATOM 3209 O O . GLN B 1 170 ? -10.633 -5.555 18.359 1 93.94 170 GLN B O 1
ATOM 3214 N N . GLU B 1 171 ? -12.352 -6.172 17.016 1 96.31 171 GLU B N 1
ATOM 3215 C CA . GLU B 1 171 ? -11.891 -7.555 16.922 1 96.31 171 GLU B CA 1
ATOM 3216 C C . GLU B 1 171 ? -11.5 -7.902 15.492 1 96.31 171 GLU B C 1
ATOM 3218 O O . GLU B 1 171 ? -12.062 -7.371 14.539 1 96.31 171 GLU B O 1
ATOM 3223 N N . ALA B 1 172 ? -10.531 -8.828 15.445 1 98.06 172 ALA B N 1
ATOM 3224 C CA . ALA B 1 172 ? -10.016 -9.219 14.133 1 98.06 172 ALA B CA 1
ATOM 3225 C C . ALA B 1 172 ? -10.93 -10.234 13.461 1 98.06 172 ALA B C 1
ATOM 3227 O O . ALA B 1 172 ? -11.359 -11.203 14.094 1 98.06 172 ALA B O 1
ATOM 3228 N N . TYR B 1 173 ? -11.25 -10.016 12.211 1 98.56 173 TYR B N 1
ATOM 3229 C CA . TYR B 1 173 ? -12.047 -10.922 11.398 1 98.56 173 TYR B CA 1
ATOM 3230 C C . TYR B 1 173 ? -11.328 -11.266 10.102 1 98.56 173 TYR B C 1
ATOM 3232 O O . TYR B 1 173 ? -10.719 -10.398 9.469 1 98.56 173 TYR B O 1
ATOM 3240 N N . LEU B 1 174 ? -11.43 -12.531 9.773 1 98.56 174 LEU B N 1
ATOM 3241 C CA . LEU B 1 174 ? -10.781 -13.086 8.594 1 98.56 174 LEU B CA 1
ATOM 3242 C C . LEU B 1 174 ? -11.695 -12.992 7.379 1 98.56 174 LEU B C 1
ATOM 3244 O O . LEU B 1 174 ? -12.883 -13.289 7.469 1 98.56 174 LEU B O 1
ATOM 3248 N N . ASP B 1 175 ? -11.102 -12.5 6.195 1 98.62 175 ASP B N 1
ATOM 3249 C CA . ASP B 1 175 ? -11.75 -12.633 4.895 1 98.62 175 ASP B CA 1
ATOM 3250 C C . ASP B 1 175 ? -13.117 -11.953 4.887 1 98.62 175 ASP B C 1
ATOM 3252 O O . ASP B 1 175 ? -14.141 -12.609 4.699 1 98.62 175 ASP B O 1
ATOM 3256 N N . LEU B 1 176 ? -13.062 -10.711 4.98 1 98 176 LEU B N 1
ATOM 3257 C CA . LEU B 1 176 ? -14.266 -9.891 5.09 1 98 176 LEU B CA 1
ATOM 3258 C C . LEU B 1 176 ? -15.07 -9.938 3.793 1 98 176 LEU B C 1
ATOM 3260 O O . LEU B 1 176 ? -14.5 -9.914 2.701 1 98 176 LEU B O 1
ATOM 3264 N N . ASN B 1 177 ? -16.391 -10 3.881 1 97.81 177 ASN B N 1
ATOM 3265 C CA . ASN B 1 177 ? -17.25 -9.688 2.732 1 97.81 177 ASN B CA 1
ATOM 3266 C C . ASN B 1 177 ? -17.531 -8.195 2.629 1 97.81 177 ASN B C 1
ATOM 3268 O O . ASN B 1 177 ? -16.969 -7.398 3.391 1 97.81 177 ASN B O 1
ATOM 3272 N N . TYR B 1 178 ? -18.328 -7.82 1.671 1 96.94 178 TYR B N 1
ATOM 3273 C CA . TYR B 1 178 ? -18.516 -6.406 1.367 1 96.94 178 TYR B CA 1
ATOM 3274 C C . TYR B 1 178 ? -19.109 -5.664 2.559 1 96.94 178 TYR B C 1
ATOM 3276 O O . TYR B 1 178 ? -18.625 -4.594 2.932 1 96.94 178 TYR B O 1
ATOM 3284 N N . ILE B 1 179 ? -20.156 -6.191 3.166 1 96.88 179 ILE B N 1
ATOM 3285 C CA . ILE B 1 179 ? -20.828 -5.57 4.301 1 96.88 179 ILE B CA 1
ATOM 3286 C C . ILE B 1 179 ? -19.828 -5.371 5.445 1 96.88 179 ILE B C 1
ATOM 3288 O O . ILE B 1 179 ? -19.812 -4.309 6.07 1 96.88 179 ILE B O 1
ATOM 3292 N N . GLU B 1 180 ? -19.078 -6.359 5.699 1 97.62 180 GLU B N 1
ATOM 3293 C CA . GLU B 1 180 ? -18.062 -6.309 6.746 1 97.62 180 GLU B CA 1
ATOM 3294 C C . GLU B 1 180 ? -16.984 -5.285 6.418 1 97.62 180 GLU B C 1
ATOM 3296 O O . GLU B 1 180 ? -16.547 -4.523 7.285 1 97.62 180 GLU B O 1
ATOM 3301 N N . ASP B 1 181 ? -16.469 -5.336 5.188 1 96.5 181 ASP B N 1
ATOM 3302 C CA . ASP B 1 181 ? -15.406 -4.434 4.73 1 96.5 181 ASP B CA 1
ATOM 3303 C C . ASP B 1 181 ? -15.82 -2.975 4.914 1 96.5 181 ASP B C 1
ATOM 3305 O O . ASP B 1 181 ? -15.008 -2.137 5.305 1 96.5 181 ASP B O 1
ATOM 3309 N N . VAL B 1 182 ? -17.031 -2.643 4.605 1 95 182 VAL B N 1
ATOM 3310 C CA . VAL B 1 182 ? -17.578 -1.294 4.75 1 95 182 VAL B CA 1
ATOM 3311 C C . VAL B 1 182 ? -17.594 -0.897 6.223 1 95 182 VAL B C 1
ATOM 3313 O O . VAL B 1 182 ? -17.312 0.25 6.566 1 95 182 VAL B O 1
ATOM 3316 N N . ALA B 1 183 ? -17.891 -1.829 7.078 1 96.31 183 ALA B N 1
ATOM 3317 C CA . ALA B 1 183 ? -18.047 -1.56 8.508 1 96.31 183 ALA B CA 1
ATOM 3318 C C . ALA B 1 183 ? -16.703 -1.577 9.227 1 96.31 183 ALA B C 1
ATOM 3320 O O . ALA B 1 183 ? -16.594 -1.068 10.344 1 96.31 183 ALA B O 1
ATOM 3321 N N . ALA B 1 184 ? -15.719 -2.152 8.617 1 97.31 184 ALA B N 1
ATOM 3322 C CA . ALA B 1 184 ? -14.438 -2.369 9.281 1 97.31 184 ALA B CA 1
ATOM 3323 C C . ALA B 1 184 ? -13.727 -1.045 9.547 1 97.31 184 ALA B C 1
ATOM 3325 O O . ALA B 1 184 ? -13.727 -0.151 8.703 1 97.31 184 ALA B O 1
ATOM 3326 N N . THR B 1 185 ? -13.117 -0.95 10.703 1 97.31 185 THR B N 1
ATOM 3327 C CA . THR B 1 185 ? -12.359 0.245 11.062 1 97.31 185 THR B CA 1
ATOM 3328 C C . THR B 1 185 ? -10.914 0.14 10.57 1 97.31 185 THR B C 1
ATOM 3330 O O . THR B 1 185 ? -10.203 1.143 10.516 1 97.31 185 THR B O 1
ATOM 3333 N N . VAL B 1 186 ? -10.5 -1.059 10.305 1 97.25 186 VAL B N 1
ATOM 3334 C CA . VAL B 1 186 ? -9.188 -1.326 9.734 1 97.25 186 VAL B CA 1
ATOM 3335 C C . VAL B 1 186 ? -9.305 -2.348 8.609 1 97.25 186 VAL B C 1
ATOM 3337 O O . VAL B 1 186 ? -10.055 -3.322 8.719 1 97.25 186 VAL B O 1
ATOM 3340 N N . ASP B 1 187 ? -8.648 -2.076 7.562 1 96 187 ASP B N 1
ATOM 3341 C CA . ASP B 1 187 ? -8.477 -3 6.449 1 96 187 ASP B CA 1
ATOM 3342 C C . ASP B 1 187 ? -7.008 -3.379 6.273 1 96 187 ASP B C 1
ATOM 3344 O O . ASP B 1 187 ? -6.141 -2.506 6.172 1 96 187 ASP B O 1
ATOM 3348 N N . PHE B 1 188 ? -6.809 -4.668 6.207 1 98.38 188 PHE B N 1
ATOM 3349 C CA . PHE B 1 188 ? -5.438 -5.164 6.234 1 98.38 188 PHE B CA 1
ATOM 3350 C C . PHE B 1 188 ? -5.266 -6.332 5.27 1 98.38 188 PHE B C 1
ATOM 3352 O O . PHE B 1 188 ? -5.926 -7.363 5.41 1 98.38 188 PHE B O 1
ATOM 3359 N N . ASN B 1 189 ? -4.418 -6.152 4.254 1 98.69 189 ASN B N 1
ATOM 3360 C CA . ASN B 1 189 ? -4.102 -7.184 3.273 1 98.69 189 ASN B CA 1
ATOM 3361 C C . ASN B 1 189 ? -2.738 -7.816 3.543 1 98.69 189 ASN B C 1
ATOM 3363 O O . ASN B 1 189 ? -1.748 -7.109 3.738 1 98.69 189 ASN B O 1
ATOM 3367 N N . VAL B 1 190 ? -2.703 -9.117 3.512 1 98.88 190 VAL B N 1
ATOM 3368 C CA . VAL B 1 190 ? -1.488 -9.852 3.855 1 98.88 190 VAL B CA 1
ATOM 3369 C C . VAL B 1 190 ? -1.155 -10.852 2.75 1 98.88 190 VAL B C 1
ATOM 3371 O O . VAL B 1 190 ? -2.023 -11.602 2.303 1 98.88 190 VAL B O 1
ATOM 3374 N N . VAL B 1 191 ? 0.049 -10.836 2.275 1 98.94 191 VAL B N 1
ATOM 3375 C CA . VAL B 1 191 ? 0.588 -11.797 1.317 1 98.94 191 VAL B CA 1
ATOM 3376 C C . VAL B 1 191 ? 1.722 -12.594 1.963 1 98.94 191 VAL B C 1
ATOM 3378 O O . VAL B 1 191 ? 2.684 -12.008 2.471 1 98.94 191 VAL B O 1
ATOM 3381 N N . MET B 1 192 ? 1.633 -13.906 1.956 1 98.88 192 MET B N 1
ATOM 3382 C CA . MET B 1 192 ? 2.67 -14.75 2.545 1 98.88 192 MET B CA 1
ATOM 3383 C C . MET B 1 192 ? 3.016 -15.914 1.623 1 98.88 192 MET B C 1
ATOM 3385 O O . MET B 1 192 ? 2.258 -16.234 0.703 1 98.88 192 MET B O 1
ATOM 3389 N N . ASN B 1 193 ? 4.176 -16.469 1.898 1 98.12 193 ASN B N 1
ATOM 3390 C CA . ASN B 1 193 ? 4.578 -17.688 1.201 1 98.12 193 ASN B CA 1
ATOM 3391 C C . ASN B 1 193 ? 4.246 -18.938 2.016 1 98.12 193 ASN B C 1
ATOM 3393 O O . ASN B 1 193 ? 3.586 -18.844 3.051 1 98.12 193 ASN B O 1
ATOM 3397 N N . LYS B 1 194 ? 4.668 -20.047 1.541 1 96.38 194 LYS B N 1
ATOM 3398 C CA . LYS B 1 194 ? 4.297 -21.344 2.111 1 96.38 194 LYS B CA 1
ATOM 3399 C C . LYS B 1 194 ? 4.84 -21.484 3.531 1 96.38 194 LYS B C 1
ATOM 3401 O O . LYS B 1 194 ? 4.316 -22.281 4.32 1 96.38 194 LYS B O 1
ATOM 3406 N N . ASN B 1 195 ? 5.895 -20.766 3.879 1 96.44 195 ASN B N 1
ATOM 3407 C CA . ASN B 1 195 ? 6.48 -20.828 5.211 1 96.44 195 ASN B CA 1
ATOM 3408 C C . ASN B 1 195 ? 5.945 -19.719 6.113 1 96.44 195 ASN B C 1
ATOM 3410 O O . ASN B 1 195 ? 6.531 -19.422 7.156 1 96.44 195 ASN B O 1
ATOM 3414 N N . LEU B 1 196 ? 4.965 -19.031 5.621 1 97.62 196 LEU B N 1
ATOM 3415 C CA . LEU B 1 196 ? 4.305 -17.922 6.309 1 97.62 196 LEU B CA 1
ATOM 3416 C C . LEU B 1 196 ? 5.254 -16.734 6.477 1 97.62 196 LEU B C 1
ATOM 3418 O O . LEU B 1 196 ? 5.129 -15.969 7.426 1 97.62 196 LEU B O 1
ATOM 3422 N N . GLY B 1 197 ? 6.27 -16.781 5.605 1 98.31 197 GLY B N 1
ATOM 3423 C CA . GLY B 1 197 ? 7.035 -15.555 5.461 1 98.31 197 GLY B CA 1
ATOM 3424 C C . GLY B 1 197 ? 6.254 -14.438 4.789 1 98.31 197 GLY B C 1
ATOM 3425 O O . GLY B 1 197 ? 5.574 -14.664 3.789 1 98.31 197 GLY B O 1
ATOM 3426 N N . ILE B 1 198 ? 6.34 -13.266 5.32 1 98.81 198 ILE B N 1
ATOM 3427 C CA . ILE B 1 198 ? 5.57 -12.141 4.812 1 98.81 198 ILE B CA 1
ATOM 3428 C C . ILE B 1 198 ? 6.211 -11.617 3.529 1 98.81 198 ILE B C 1
ATOM 3430 O O . ILE B 1 198 ? 7.41 -11.328 3.496 1 98.81 198 ILE B O 1
ATOM 3434 N N . ILE B 1 199 ? 5.422 -11.562 2.498 1 98.62 199 ILE B N 1
ATOM 3435 C CA . ILE B 1 199 ? 5.855 -10.984 1.229 1 98.62 199 ILE B CA 1
ATOM 3436 C C . ILE B 1 199 ? 5.465 -9.508 1.174 1 98.62 199 ILE B C 1
ATOM 3438 O O . ILE B 1 199 ? 6.262 -8.664 0.757 1 98.62 199 ILE B O 1
ATOM 3442 N N . GLU B 1 200 ? 4.25 -9.258 1.538 1 98.44 200 GLU B N 1
ATOM 3443 C CA . GLU B 1 200 ? 3.746 -7.887 1.55 1 98.44 200 GLU B CA 1
ATOM 3444 C C . GLU B 1 200 ? 2.609 -7.727 2.555 1 98.44 200 GLU B C 1
ATOM 3446 O O . GLU B 1 200 ? 1.812 -8.648 2.752 1 98.44 200 GLU B O 1
ATOM 3451 N N . VAL B 1 201 ? 2.543 -6.621 3.23 1 98.56 201 VAL B N 1
ATOM 3452 C CA . VAL B 1 201 ? 1.399 -6.234 4.047 1 98.56 201 VAL B CA 1
ATOM 3453 C C . VAL B 1 201 ? 1.005 -4.793 3.73 1 98.56 201 VAL B C 1
ATOM 3455 O O . VAL B 1 201 ? 1.866 -3.949 3.467 1 98.56 201 VAL B O 1
ATOM 3458 N N . GLN B 1 202 ? -0.153 -4.598 3.738 1 98.06 202 GLN B N 1
ATOM 3459 C CA . GLN B 1 202 ? -0.719 -3.258 3.615 1 98.06 202 GLN B CA 1
ATOM 3460 C C . GLN B 1 202 ? -1.924 -3.084 4.535 1 98.06 202 GLN B C 1
ATOM 3462 O O . GLN B 1 202 ? -2.959 -3.723 4.34 1 98.06 202 GLN B O 1
ATOM 3467 N N . GLY B 1 203 ? -1.811 -2.236 5.52 1 97.81 203 GLY B N 1
ATOM 3468 C CA . GLY B 1 203 ? -2.881 -1.98 6.469 1 97.81 203 GLY B CA 1
ATOM 3469 C C . GLY B 1 203 ? -3.223 -0.509 6.602 1 97.81 203 GLY B C 1
ATOM 3470 O O . GLY B 1 203 ? -2.33 0.34 6.648 1 97.81 203 GLY B O 1
ATOM 3471 N N . THR B 1 204 ? -4.453 -0.222 6.637 1 97.25 204 THR B N 1
ATOM 3472 C CA . THR B 1 204 ? -4.914 1.157 6.754 1 97.25 204 THR B CA 1
ATOM 3473 C C . THR B 1 204 ? -6.062 1.263 7.75 1 97.25 204 THR B C 1
ATOM 3475 O O . THR B 1 204 ? -7.004 0.468 7.707 1 97.25 204 THR B O 1
ATOM 3478 N N . ALA B 1 205 ? -5.949 2.244 8.617 1 97.25 205 ALA B N 1
ATOM 3479 C CA . ALA B 1 205 ? -7.09 2.605 9.453 1 97.25 205 ALA B CA 1
ATOM 3480 C C . ALA B 1 205 ? -8.109 3.422 8.672 1 97.25 205 ALA B C 1
ATOM 3482 O O . ALA B 1 205 ? -7.844 4.562 8.289 1 97.25 205 ALA B O 1
ATOM 3483 N N . GLU B 1 206 ? -9.25 2.861 8.414 1 92.31 206 GLU B N 1
ATOM 3484 C CA . GLU B 1 206 ? -10.328 3.596 7.754 1 92.31 206 GLU B CA 1
ATOM 3485 C C . GLU B 1 206 ? -10.938 4.633 8.695 1 92.31 206 GLU B C 1
ATOM 3487 O O . GLU B 1 206 ? -11.484 5.641 8.242 1 92.31 206 GLU B O 1
ATOM 3492 N N . GLU B 1 207 ? -10.93 4.312 9.898 1 90.06 207 GLU B N 1
ATOM 3493 C CA . GLU B 1 207 ? -11.328 5.207 10.984 1 90.06 207 GLU B CA 1
ATOM 3494 C C . GLU B 1 207 ? -10.352 5.129 12.148 1 90.06 207 GLU B C 1
ATOM 3496 O O . GLU B 1 207 ? -9.977 4.035 12.578 1 90.06 207 GLU B O 1
ATOM 3501 N N . GLY B 1 208 ? -9.969 6.312 12.609 1 93.38 208 GLY B N 1
ATOM 3502 C CA . GLY B 1 208 ? -9.07 6.332 13.742 1 93.38 208 GLY B CA 1
ATOM 3503 C C . GLY B 1 208 ? -7.707 5.734 13.438 1 93.38 208 GLY B C 1
ATOM 3504 O O . GLY B 1 208 ? -7.059 6.121 12.469 1 93.38 208 GLY B O 1
ATOM 3505 N N . SER B 1 209 ? -7.227 4.891 14.359 1 97.19 209 SER B N 1
ATOM 3506 C CA . SER B 1 209 ? -5.953 4.18 14.289 1 97.19 209 SER B CA 1
ATOM 3507 C C . SER B 1 209 ? -6.059 2.787 14.898 1 97.19 209 SER B C 1
ATOM 3509 O O . SER B 1 209 ? -7.113 2.408 15.414 1 97.19 209 SER B O 1
ATOM 3511 N N . PHE B 1 210 ? -5.07 1.95 14.75 1 98.06 210 PHE B N 1
ATOM 3512 C CA . PHE B 1 210 ? -5.039 0.65 15.406 1 98.06 210 PHE B CA 1
ATOM 3513 C C . PHE B 1 210 ? -3.691 0.417 16.078 1 98.06 210 PHE B C 1
ATOM 3515 O O . PHE B 1 210 ? -2.686 1.014 15.695 1 98.06 210 PHE B O 1
ATOM 3522 N N . SER B 1 211 ? -3.709 -0.427 17.094 1 97.81 211 SER B N 1
ATOM 3523 C CA . SER B 1 211 ? -2.549 -0.635 17.969 1 97.81 211 SER B CA 1
ATOM 3524 C C . SER B 1 211 ? -1.679 -1.778 17.453 1 97.81 211 SER B C 1
ATOM 3526 O O . SER B 1 211 ? -2.1 -2.547 16.578 1 97.81 211 SER B O 1
ATOM 3528 N N . ARG B 1 212 ? -0.498 -1.925 18.125 1 97.31 212 ARG B N 1
ATOM 3529 C CA . ARG B 1 212 ? 0.393 -3.053 17.875 1 97.31 212 ARG B CA 1
ATOM 3530 C C . ARG B 1 212 ? -0.294 -4.375 18.203 1 97.31 212 ARG B C 1
ATOM 3532 O O . ARG B 1 212 ? -0.102 -5.371 17.5 1 97.31 212 ARG B O 1
ATOM 3539 N N . THR B 1 213 ? -0.969 -4.305 19.266 1 97.75 213 THR B N 1
ATOM 3540 C CA . THR B 1 213 ? -1.691 -5.5 19.688 1 97.75 213 THR B CA 1
ATOM 3541 C C . THR B 1 213 ? -2.715 -5.91 18.641 1 97.75 213 THR B C 1
ATOM 3543 O O . THR B 1 213 ? -2.797 -7.082 18.266 1 97.75 213 THR B O 1
ATOM 3546 N N . GLN B 1 214 ? -3.471 -4.957 18.141 1 97.88 214 GLN B N 1
ATOM 3547 C CA . GLN B 1 214 ? -4.469 -5.227 17.109 1 97.88 214 GLN B CA 1
ATOM 3548 C C . GLN B 1 214 ? -3.816 -5.711 15.82 1 97.88 214 GLN B C 1
ATOM 3550 O O . GLN B 1 214 ? -4.332 -6.613 15.156 1 97.88 214 GLN B O 1
ATOM 3555 N N . LEU B 1 215 ? -2.678 -5.105 15.477 1 98.38 215 LEU B N 1
ATOM 3556 C CA . LEU B 1 215 ? -1.926 -5.555 14.312 1 98.38 215 LEU B CA 1
ATOM 3557 C C . LEU B 1 215 ? -1.567 -7.031 14.43 1 98.38 215 LEU B C 1
ATOM 3559 O O . LEU B 1 215 ? -1.733 -7.797 13.477 1 98.38 215 LEU B O 1
ATOM 3563 N N . ASN B 1 216 ? -1.094 -7.422 15.578 1 98 216 ASN B N 1
ATOM 3564 C CA . ASN B 1 216 ? -0.711 -8.812 15.789 1 98 216 ASN B CA 1
ATOM 3565 C C . ASN B 1 216 ? -1.916 -9.742 15.703 1 98 216 ASN B C 1
ATOM 3567 O O . ASN B 1 216 ? -1.813 -10.852 15.172 1 98 216 ASN B O 1
ATOM 3571 N N . GLN B 1 217 ? -3.023 -9.312 16.219 1 98 217 GLN B N 1
ATOM 3572 C CA . GLN B 1 217 ? -4.242 -10.109 16.125 1 98 217 GLN B CA 1
ATOM 3573 C C . GLN B 1 217 ? -4.66 -10.289 14.664 1 98 217 GLN B C 1
ATOM 3575 O O . GLN B 1 217 ? -5.086 -11.375 14.266 1 98 217 GLN B O 1
ATOM 3580 N N . LEU B 1 218 ? -4.547 -9.227 13.914 1 98.56 218 LEU B N 1
ATOM 3581 C CA . LEU B 1 218 ? -4.871 -9.289 12.492 1 98.56 218 LEU B CA 1
ATOM 3582 C C . LEU B 1 218 ? -3.963 -10.266 11.766 1 98.56 218 LEU B C 1
ATOM 3584 O O . LEU B 1 218 ? -4.43 -11.07 10.953 1 98.56 218 LEU B O 1
ATOM 3588 N N . LEU B 1 219 ? -2.697 -10.219 12.102 1 98.69 219 LEU B N 1
ATOM 3589 C CA . LEU B 1 219 ? -1.731 -11.094 11.445 1 98.69 219 LEU B CA 1
ATOM 3590 C C . LEU B 1 219 ? -1.974 -12.555 11.828 1 98.69 219 LEU B C 1
ATOM 3592 O O . LEU B 1 219 ? -1.834 -13.453 11 1 98.69 219 LEU B O 1
ATOM 3596 N N . ASP B 1 220 ? -2.328 -12.781 13.102 1 98.44 220 ASP B N 1
ATOM 3597 C CA . ASP B 1 220 ? -2.68 -14.133 13.523 1 98.44 220 ASP B CA 1
ATOM 3598 C C . ASP B 1 220 ? -3.83 -14.688 12.688 1 98.44 220 ASP B C 1
ATOM 3600 O O . ASP B 1 220 ? -3.785 -15.836 12.242 1 98.44 220 ASP B O 1
ATOM 3604 N N . CYS B 1 221 ? -4.828 -13.859 12.516 1 98.06 221 CYS B N 1
ATOM 3605 C CA . CYS B 1 221 ? -5.984 -14.234 11.711 1 98.06 221 CYS B CA 1
ATOM 3606 C C . CYS B 1 221 ? -5.574 -14.516 10.273 1 98.06 221 CYS B C 1
ATOM 3608 O O . CYS B 1 221 ? -6.008 -15.508 9.68 1 98.06 221 CYS B O 1
ATOM 3610 N N . ALA B 1 222 ? -4.758 -13.688 9.742 1 98.75 222 ALA B N 1
ATOM 3611 C CA . ALA B 1 222 ? -4.316 -13.82 8.352 1 98.75 222 ALA B CA 1
ATOM 3612 C C . ALA B 1 222 ? -3.539 -15.117 8.148 1 98.75 222 ALA B C 1
ATOM 3614 O O . ALA B 1 222 ? -3.717 -15.797 7.137 1 98.75 222 ALA B O 1
ATOM 3615 N N . GLU B 1 223 ? -2.652 -15.422 9.086 1 98.62 223 GLU B N 1
ATOM 3616 C CA . GLU B 1 223 ? -1.843 -16.625 8.992 1 98.62 223 GLU B CA 1
ATOM 3617 C C . GLU B 1 223 ? -2.721 -17.875 8.914 1 98.62 223 GLU B C 1
ATOM 3619 O O . GLU B 1 223 ? -2.461 -18.766 8.102 1 98.62 223 GLU B O 1
ATOM 3624 N N . THR B 1 224 ? -3.748 -17.891 9.711 1 98.12 224 THR B N 1
ATOM 3625 C CA . THR B 1 224 ? -4.684 -19.016 9.695 1 98.12 224 THR B CA 1
ATOM 3626 C C . THR B 1 224 ? -5.348 -19.141 8.328 1 98.12 224 THR B C 1
ATOM 3628 O O . THR B 1 224 ? -5.43 -20.25 7.777 1 98.12 224 THR B O 1
ATOM 3631 N N . GLY B 1 225 ? -5.824 -18.047 7.824 1 98.69 225 GLY B N 1
ATOM 3632 C CA . GLY B 1 225 ? -6.457 -18.062 6.516 1 98.69 225 GLY B CA 1
ATOM 3633 C C . GLY B 1 225 ? -5.508 -18.453 5.395 1 98.69 225 GLY B C 1
ATOM 3634 O O . GLY B 1 225 ? -5.867 -19.234 4.52 1 98.69 225 GLY B O 1
ATOM 3635 N N . ILE B 1 226 ? -4.297 -17.953 5.438 1 98.75 226 ILE B N 1
ATOM 3636 C CA . ILE B 1 226 ? -3.328 -18.188 4.371 1 98.75 226 ILE B CA 1
ATOM 3637 C C . ILE B 1 226 ? -2.939 -19.656 4.348 1 98.75 226 ILE B C 1
ATOM 3639 O O . ILE B 1 226 ? -2.805 -20.25 3.273 1 98.75 226 ILE B O 1
ATOM 3643 N N . GLN B 1 227 ? -2.771 -20.219 5.477 1 98.56 227 GLN B N 1
ATOM 3644 C CA . GLN B 1 227 ? -2.475 -21.656 5.531 1 98.56 227 GLN B CA 1
ATOM 3645 C C . GLN B 1 227 ? -3.549 -22.469 4.812 1 98.56 227 GLN B C 1
ATOM 3647 O O . GLN B 1 227 ? -3.234 -23.375 4.051 1 98.56 227 GLN B O 1
ATOM 3652 N N . GLN B 1 228 ? -4.789 -22.125 5.043 1 98.69 228 GLN B N 1
ATOM 3653 C CA . GLN B 1 228 ? -5.895 -22.828 4.391 1 98.69 228 GLN B CA 1
ATOM 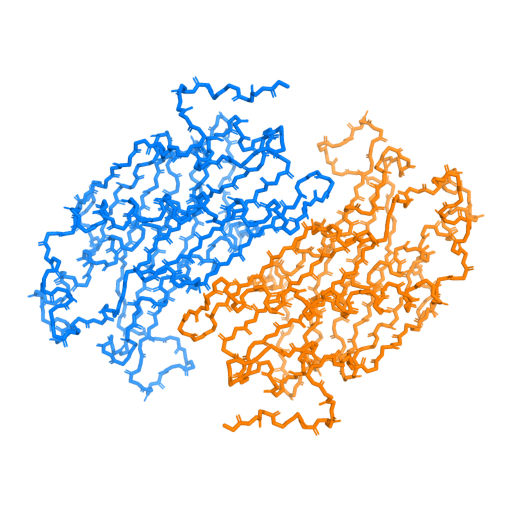3654 C C . GLN B 1 228 ? -5.906 -22.562 2.889 1 98.69 228 GLN B C 1
ATOM 3656 O O . GLN B 1 228 ? -6.191 -23.453 2.096 1 98.69 228 GLN B O 1
ATOM 3661 N N . LEU B 1 229 ? -5.598 -21.359 2.518 1 98.88 229 LEU B N 1
ATOM 3662 C CA . LEU B 1 229 ? -5.566 -21 1.106 1 98.88 229 LEU B CA 1
ATOM 3663 C C . LEU B 1 229 ? -4.449 -21.734 0.376 1 98.88 229 LEU B C 1
ATOM 3665 O O . LEU B 1 229 ? -4.621 -22.156 -0.771 1 98.88 229 LEU B O 1
ATOM 3669 N N . LEU B 1 230 ? -3.32 -21.875 1.043 1 98.44 230 LEU B N 1
ATOM 3670 C CA . LEU B 1 230 ? -2.199 -22.625 0.469 1 98.44 230 LEU B CA 1
ATOM 3671 C C . LEU B 1 230 ? -2.588 -24.062 0.192 1 98.44 230 LEU B C 1
ATOM 3673 O O . LEU B 1 230 ? -2.262 -24.609 -0.866 1 98.44 230 LEU B O 1
ATOM 3677 N N . ILE B 1 231 ? -3.283 -24.625 1.081 1 98.19 231 ILE B N 1
ATOM 3678 C CA . ILE B 1 231 ? -3.752 -25.984 0.917 1 98.19 231 ILE B CA 1
ATOM 3679 C C . ILE B 1 231 ? -4.738 -26.062 -0.246 1 98.19 231 ILE B C 1
ATOM 3681 O O . ILE B 1 231 ? -4.645 -26.953 -1.094 1 98.19 231 ILE B O 1
ATOM 3685 N N . ALA B 1 232 ? -5.68 -25.141 -0.298 1 98.44 232 ALA B N 1
ATOM 3686 C CA . ALA B 1 232 ? -6.668 -25.109 -1.373 1 98.44 232 ALA B CA 1
ATOM 3687 C C . ALA B 1 232 ? -5.988 -24.969 -2.734 1 98.44 232 ALA B C 1
ATOM 3689 O O . ALA B 1 232 ? -6.406 -25.609 -3.709 1 98.44 232 ALA B O 1
ATOM 3690 N N . GLN B 1 233 ? -4.957 -24.125 -2.838 1 98.38 233 GLN B N 1
ATOM 3691 C CA . GLN B 1 233 ? -4.188 -23.969 -4.07 1 98.38 233 GLN B CA 1
ATOM 3692 C C . GLN B 1 233 ? -3.568 -25.297 -4.504 1 98.38 233 GLN B C 1
ATOM 3694 O O . GLN B 1 233 ? -3.676 -25.672 -5.672 1 98.38 233 GLN B O 1
ATOM 3699 N N . GLN B 1 234 ? -2.926 -25.906 -3.582 1 97 234 GLN B N 1
ATOM 3700 C CA . GLN B 1 234 ? -2.26 -27.172 -3.875 1 97 234 GLN B CA 1
ATOM 3701 C C . GLN B 1 234 ? -3.246 -28.203 -4.41 1 97 234 GLN B C 1
ATOM 3703 O O . GLN B 1 234 ? -2.934 -28.938 -5.344 1 97 234 GLN B O 1
ATOM 3708 N N . GLN B 1 235 ? -4.41 -28.234 -3.852 1 97.25 235 GLN B N 1
ATOM 3709 C CA . GLN B 1 235 ? -5.438 -29.188 -4.262 1 97.25 235 GLN B CA 1
ATOM 3710 C C . GLN B 1 235 ? -5.949 -28.875 -5.664 1 97.25 235 GLN B C 1
ATOM 3712 O O . GLN B 1 235 ? -6.332 -29.766 -6.41 1 97.25 235 GLN B O 1
ATOM 3717 N N . ALA B 1 236 ? -5.918 -27.656 -6.031 1 97.62 236 ALA B N 1
ATOM 3718 C CA . ALA B 1 236 ? -6.461 -27.219 -7.316 1 97.62 236 ALA B CA 1
ATOM 3719 C C . ALA B 1 236 ? -5.445 -27.422 -8.438 1 97.62 236 ALA B C 1
ATOM 3721 O O . ALA B 1 236 ? -5.816 -27.516 -9.609 1 97.62 236 ALA B O 1
ATOM 3722 N N . ILE B 1 237 ? -4.172 -27.453 -8.094 1 96.44 237 ILE B N 1
ATOM 3723 C CA . ILE B 1 237 ? -3.102 -27.531 -9.086 1 96.44 237 ILE B CA 1
ATOM 3724 C C . ILE B 1 237 ? -2.779 -29 -9.375 1 96.44 237 ILE B C 1
ATOM 3726 O O . ILE B 1 237 ? -2.23 -29.703 -8.516 1 96.44 237 ILE B O 1
ATOM 3730 N N . THR B 1 238 ? -3.068 -29.562 -10.555 1 89.19 238 THR B N 1
ATOM 3731 C CA . THR B 1 238 ? -2.979 -30.984 -10.914 1 89.19 238 THR B CA 1
ATOM 3732 C C . THR B 1 238 ? -1.521 -31.406 -11.047 1 89.19 238 THR B C 1
ATOM 3734 O O . THR B 1 238 ? -1.156 -32.531 -10.648 1 89.19 238 THR B O 1
ATOM 3737 N N . ASP B 1 239 ? -0.665 -30.641 -11.523 1 89.94 239 ASP B N 1
ATOM 3738 C CA . ASP B 1 239 ? 0.727 -31 -11.781 1 89.94 239 ASP B CA 1
ATOM 3739 C C . ASP B 1 239 ? 1.646 -30.453 -10.688 1 89.94 239 ASP B C 1
ATOM 3741 O O . ASP B 1 239 ? 2.758 -30.016 -10.977 1 89.94 239 ASP B O 1
ATOM 3745 N N . TRP B 1 240 ? 1.173 -30.5 -9.477 1 91.81 240 TRP B N 1
ATOM 3746 C CA . TRP B 1 240 ? 1.878 -29.891 -8.359 1 91.81 240 TRP B CA 1
ATOM 3747 C C . TRP B 1 240 ? 3.295 -30.438 -8.242 1 91.81 240 TRP B C 1
ATOM 3749 O O . TRP B 1 240 ? 4.262 -29.672 -8.164 1 91.81 240 TRP B O 1
ATOM 3759 N N . ASP B 1 241 ? 3.455 -31.734 -8.289 1 88.94 241 ASP B N 1
ATOM 3760 C CA . ASP B 1 241 ? 4.75 -32.375 -8.086 1 88.94 241 ASP B CA 1
ATOM 3761 C C . ASP B 1 241 ? 5.719 -32.031 -9.211 1 88.94 241 ASP B C 1
ATOM 3763 O O . ASP B 1 241 ? 6.922 -31.875 -8.977 1 88.94 241 ASP B O 1
ATOM 3767 N N . ARG B 1 242 ? 5.145 -31.906 -10.375 1 88.81 242 ARG B N 1
ATOM 3768 C CA . ARG B 1 242 ? 5.977 -31.562 -11.523 1 88.81 242 ARG B CA 1
ATOM 3769 C C . ARG B 1 242 ? 6.453 -30.125 -11.445 1 88.81 242 ARG B C 1
ATOM 3771 O O . ARG B 1 242 ? 7.562 -29.797 -11.875 1 88.81 242 ARG B O 1
ATOM 3778 N N . LEU B 1 243 ? 5.621 -29.297 -10.93 1 93.81 243 LEU B N 1
ATOM 3779 C CA . LEU B 1 243 ? 5.895 -27.859 -10.867 1 93.81 243 LEU B CA 1
ATOM 3780 C C . LEU B 1 243 ? 6.906 -27.547 -9.773 1 93.81 243 LEU B C 1
ATOM 3782 O O . LEU B 1 243 ? 7.656 -26.578 -9.875 1 93.81 243 LEU B O 1
ATOM 3786 N N . PHE B 1 244 ? 6.945 -28.344 -8.695 1 86.81 244 PHE B N 1
ATOM 3787 C CA . PHE B 1 244 ? 7.785 -28.031 -7.551 1 86.81 244 PHE B CA 1
ATOM 3788 C C . PHE B 1 244 ? 8.781 -29.141 -7.285 1 86.81 244 PHE B C 1
ATOM 3790 O O . PHE B 1 244 ? 9.539 -29.094 -6.309 1 86.81 244 PHE B O 1
ATOM 3797 N N . VAL B 1 245 ? 8.906 -30.141 -8.148 1 65.5 245 VAL B N 1
ATOM 3798 C CA . VAL B 1 245 ? 9.805 -31.281 -7.957 1 65.5 245 VAL B CA 1
ATOM 3799 C C . VAL B 1 245 ? 11.25 -30.844 -8.211 1 65.5 245 VAL B C 1
ATOM 3801 O O . VAL B 1 245 ? 11.531 -30.188 -9.211 1 65.5 245 VAL B O 1
ATOM 3804 N N . GLY B 1 246 ? 12.266 -31.094 -7.23 1 56.38 246 GLY B N 1
ATOM 3805 C CA . GLY B 1 246 ? 13.695 -30.875 -7.172 1 56.38 246 GLY B CA 1
ATOM 3806 C C . GLY B 1 246 ? 14.086 -29.625 -6.398 1 56.38 246 GLY B C 1
ATOM 3807 O O . GLY B 1 246 ? 15.258 -29.25 -6.363 1 56.38 246 GLY B O 1
ATOM 3808 N N . LYS B 1 247 ? 13 -29.016 -6.059 1 50.66 247 LYS B N 1
ATOM 3809 C CA . LYS B 1 247 ? 13.305 -27.828 -5.266 1 50.66 247 LYS B CA 1
ATOM 3810 C C . LYS B 1 247 ? 13.219 -28.125 -3.771 1 50.66 247 LYS B C 1
ATOM 3812 O O . LYS B 1 247 ? 12.484 -29.016 -3.354 1 50.66 247 LYS B O 1
#

Radius of gyration: 22.97 Å; Cα contacts (8 Å, |Δi|>4): 1173; chains: 2; bounding box: 53×68×49 Å

Organism: Nostoc sp. (strain PCC 7120 / SAG 25.82 / UTEX 2576) (NCBI:txid103690)

Secondary structure (DSSP, 8-state):
-PPPPTT---TTPPPPEEEEES-SSSSSEEEEEEETTEEEEEEEEEES---GGGTTSS--EEEEEEEE-TTSSSS------SS--HHHHHHHHHHHHHHHTTB-HHHH-S-EEEEEEEEEE-SS-HHHHHHHHHHHHHHHHHHHHHHTTS-SS--B---EEEEEEEEETTEEEES--HHHHHH-SEEEEEEEETT--EEEEEEEESSS-B-HHHHHHHHHHHHHHHHHHHHHHHHH-TTHHHHHTT-/-PPPPTT---TTPPPPEEEEES-SSSSSEEEEEEETTEEEEEEEEEES---GGGTTSS--EEEEEEEE-TTSSSS------SS--HHHHHHHHHHHHHHHTTB-HHHH-S-EEEEEEEEEE-SS-HHHHHHHHHHHHHHHHHHHHHHTTS-SS--B---EEEEEEEEETTEEEES--HHHHHH-SEEEEEEEETT--EEEEEEEESSS-B-HHHHHHHHHHHHHHHHHHHHHHHHH-TTHHHHHTT-

Nearest PDB structures (foldseek):
  1udo-assembly1_A  TM=9.807E-01  e=6.223E-33  Aquifex aeolicus
  1udn-assembly1_A  TM=9.799E-01  e=1.884E-32  Aquifex aeolicus
  1uds-assembly1_A  TM=9.809E-01  e=5.042E-32  Aquifex aeolicus
  1r6l-assembly1_A  TM=9.659E-01  e=5.702E-32  Pseudomonas aeruginosa
  1udq-assembly1_A  TM=9.753E-01  e=6.064E-32  Aquifex aeolicus

InterPro domains:
  IPR001247 Exoribonuclease, phosphorolytic domain 1 [PF01138] (13-141)
  IPR002381 Ribonuclease PH, bacterial-type [MF_00564] (17-238)
  IPR002381 Ribonuclease PH, bacterial-type [TIGR01966] (5-237)
  IPR015847 Exoribonuclease, phosphorolytic domain 2 [PF03725] (159-224)
  IPR018336 Ribonuclease PH, conserved site [PS01277] (117-130)
  IPR020568 Ribosomal protein uS5 domain 2-type superfamily [SSF54211] (4-181)
  IPR027408 PNPase/RNase PH domain superfamily [G3DSA:3.30.230.70] (12-239)
  IPR036345 Exoribonuclease, PH domain 2 superfamily [SSF55666] (155-237)
  IPR050080 Ribonuclease PH [PTHR11953] (5-230)

pLDDT: mean 95.69, std 6.07, range [50.47, 98.94]

Solvent-accessible surface area (backbone atoms only — not comparable to full-atom values): 24832 Å² total; per-residue (Å²): 125,83,78,76,51,91,86,68,58,56,52,73,38,67,53,60,71,48,69,41,64,72,61,52,85,83,42,57,3,19,19,38,22,30,50,59,70,16,29,30,40,14,32,22,43,80,42,90,42,49,61,79,94,37,62,90,70,47,31,30,47,60,44,42,43,52,46,68,46,36,67,16,40,96,64,72,44,81,74,71,74,91,58,75,51,54,66,44,38,40,45,14,50,50,39,20,58,55,57,47,72,22,50,36,38,61,54,54,22,51,23,25,38,39,37,38,29,38,28,60,26,60,26,44,49,60,66,25,47,36,36,33,30,34,43,50,7,45,51,41,20,52,50,46,34,41,75,71,60,78,33,90,53,65,26,51,74,50,54,54,28,34,40,34,23,28,25,41,84,86,35,57,31,26,46,44,40,42,72,50,54,72,65,24,36,26,47,33,40,41,29,28,35,82,84,63,26,34,34,33,38,39,34,37,33,76,45,79,51,44,45,72,66,54,50,52,47,31,48,54,37,39,51,56,43,34,55,53,48,49,52,54,46,56,73,64,41,86,58,48,62,71,46,50,63,94,110,123,81,77,77,50,92,84,68,57,58,52,73,37,67,53,60,72,48,70,42,64,70,61,53,83,82,43,57,3,19,20,39,23,32,48,59,69,15,31,30,39,15,32,22,40,78,42,91,44,48,62,77,93,37,62,90,67,49,31,31,47,61,44,40,44,52,46,68,45,38,67,14,40,95,64,71,43,80,72,71,73,91,58,76,51,53,64,44,37,40,45,15,50,49,40,19,59,57,56,47,70,22,50,35,37,62,55,56,22,50,22,24,38,39,36,39,31,38,29,61,27,61,29,45,50,59,64,26,46,35,36,32,30,33,43,49,8,44,51,42,20,51,51,46,34,40,75,70,60,76,32,90,53,63,26,51,73,50,54,55,27,32,41,33,21,28,25,42,82,86,35,58,32,26,46,44,39,43,75,50,54,73,64,24,36,28,47,33,38,39,29,26,34,82,83,64,27,34,34,33,38,40,34,38,32,74,47,78,51,45,46,72,67,54,51,50,46,34,48,55,37,41,52,58,44,34,55,52,47,49,51,53,46,54,71,64,41,87,59,46,63,72,45,51,63,93,110